Protein AF-C5FRF2-F1 (afdb_monomer_lite)

InterPro domains:
  IPR001412 Aminoacyl-tRNA synthetase, class I, conserved site [PS00178] (362-371)
  IPR001848 Small ribosomal subunit protein uS10 [MF_00508] (126-228)
  IPR001848 Small ribosomal subunit protein uS10 [TIGR01049] (130-210)
  IPR002305 Aminoacyl-tRNA synthetase, class Ic [PF00579] (352-657)
  IPR002306 Tryptophan-tRNA ligase [PR01039] (366-382)
  IPR002306 Tryptophan-tRNA ligase [PR01039] (420-439)
  IPR002306 Tryptophan-tRNA ligase [PR01039] (508-529)
  IPR002306 Tryptophan-tRNA ligase [PR01039] (560-570)
  IPR002306 Tryptophan-tRNA ligase [TIGR00233] (353-714)
  IPR002306 Tryptophan-tRNA ligase [cd00806] (355-656)
  IPR014729 Rossmann-like alpha/beta/alpha sandwich fold [G3DSA:3.40.50.620] (356-713)
  IPR027486 Small ribosomal subunit protein uS10 domain [PF00338] (130-226)
  IPR027486 Small ribosomal subunit protein uS10 domain [SM01403] (130-227)
  IPR036838 Small ribosomal subunit protein uS10 domain superfamily [G3DSA:3.30.70.600] (127-230)
  IPR036838 Small ribosomal subunit protein uS10 domain superfamily [SSF54999] (128-227)
  IPR050203 Tryptophan--tRNA ligase [PTHR43766] (329-714)

Foldseek 3Di:
DDDDDDDDDDDDDDDDDDDDPDPVVVVVVVVVVVVVVVVVVPPDDDDDDDDDDDDDDDPPPPPDDDDDDDDDDDDDDDDDDDDDDDDDDDDDPVVVVVVVCVPDVDPPVVVVLVDQADFDDFDPFAWFKKKKKKFLDPVLSVSLVRVLSNLCVVLVWGKDDFDWDDKDKDKDKDAPDPDPDDPDIDIDIRIMTMTIMTIHPDDPVSVVVSVVVCVVVPGPRMDMDMDGDDDDDPCVVVVVVVVVVVVVVVVCVVVVPPDDDPDDDDDDDPVVVVVVVVVPDDDDDDDDDPDDPDDDDDDDDDDDDDDDDDDDDDDDDDDDDDDDDDDDDDDDDDDDDDDDPPPPPPPPPPPPQAEEEAEDELLAFDFPLCCQQFLVLLVVCLVPPDLSHAAEYEHELLLVVQDDDDPVSSVVSSLRVLLLSVLSPDDLVRYQYAYPVLACQLVVQLVVLVVLADLVLLQLQQVLCVVVVHDSPDHPDPVVVVPRDPSSSSVLSSLLSSCFLLLRQEYHPGQDPPNVVSSLVSSQVSQVSLCVQQNNQTRRHDYDHDHGPFQFFQADLVHTDDSPDPDPLRTGGLQDDLVSLLVSLQPGDWDPDFFQAADCPPTSNSNSLLSLQQSLQDVVLPPPDRRDDSHRVRVVRGNPGSNVSSNVSSVSSCVSSVSSNVSSVVLVVQVVVVVVVPDPPDQRPSRVSNVVSSVVSNVSSVVSVVSSCVSVVVD

Secondary structure (DSSP, 8-state):
--------------------SSTHHHHHHHHHHHHHHHHHGGG--------------S-SSSS------------------PPP-PPP----HHHHHHHHHHH----HHHHHHHSPPP-PPPSS--EEEEEEEEES-HHHHHHHHHHHHHHHHHTT--EEEEEEEEEEEEEEEEESSSSTT---EEEEEEEEEEEEEEEES--HHHHHHHHHHHHHTPPTT-EEEEEE-----TTHHHHHHHHHHHHHHHHHHHHTTS---SS-PPPS-THHHHHHHHTS---------SS-SSSS---S------------------------------------------------------EEEEEE---SSPBHHHIIIIIHHHHHHHHHS-TT-EEEEEE-HHHHTTS---HHHHHHHHHHHHHHHHHTT--TTTEEEEEGGG-THHHHHHHHHHHTS-HHHHHH-SHHHHHTT--TT--S-HHHHHH--HHHHHHHHHHHHHHHTTT-SEE--S---HHHHHHHHHHHHHHHHHHHHH-S-SPPPEE--PPP--PBPSS-TTSB--TT-S-GGG--BTT--HHHHHHHHHT----S-SS----TTT-HHHHHHHHHHHHHHHHHT-TT--PPPHHHHHHHTTTS-HHHHHHHHHHHHHHHHHHHHHHHHHHHHHHHHHHHT--TT---HHHHHHHHHHHHHHHHHHHHHHHHHHHHT--

pLDDT: mean 71.18, std 25.56, range [23.0, 97.81]

Sequence (715 aa):
MFSPSSFRSVLGATKRVKVGFILYKVIGAVQWLIAVFKQVTNLFRPLSTSSSDIPPEFLSAIQKNNAGSQSGTPEIKREVFTEPEPASDPKEWDDRLEVYKSKFRLPKAVQAAYMKPLKRKPEYGLPVCNLQLRSYSARHVEFFADFALRAAYYLNIPASGPVPLPRIVERWTVIRSPFVHKKSKENFERITCRRLIQLQDGHPESVQAWLAFLRKHAFHGVGMKANVFEHTSLDVGKEMDEAAASLEKALDAELAQFGAKKGVEFPESIASMLERETQTRTAAPLTELFQSFNASNIKNRRQDFRMSTSAPQKSLLRCYRHYISSTRSRRTNFNPQWLRYSSTTPESAQSKDTIVFSGIQPTGIPHLGNYLGALRAWVDLQNTSSPDTKLIYSIVDLHALTLPKDAAELRQWRKESLAVLLAIGIKPERATLFYQSDVPAHSELMWILSANSSMGYLSRMTQWKSKLHLPENAKFDIAARDRLKLGLFSYPVLQAADVLVHRAIRANYIPVGEDQKQHIEFAREVANGFNHLHGPVLTVPEAMISPAKRVMSLKNPKKKMSKSDVDNRSRILVTDTPIEIHHKIRLALTDPGSSITYDPEKRPGVSNLLEMFSHAEAIKAGPSGSGRTPSEIALEYESTSFKAFKQDLAAKLIEMLSSIRERYVEIMEEDAKVTLSGSSDKESYLGMVARKGAEEASANAEITMKQVRTAIGLS

Structure (mmCIF, N/CA/C/O backbone):
data_AF-C5FRF2-F1
#
_entry.id   AF-C5FRF2-F1
#
loop_
_atom_site.group_PDB
_atom_site.id
_atom_site.type_symbol
_atom_site.label_atom_id
_atom_site.label_alt_id
_atom_site.label_comp_id
_atom_site.label_asym_id
_atom_site.label_entity_id
_atom_site.label_seq_id
_atom_site.pdbx_PDB_ins_code
_atom_site.Cartn_x
_atom_site.Cartn_y
_atom_site.Cartn_z
_atom_site.occupancy
_atom_site.B_iso_or_equiv
_atom_site.auth_seq_id
_atom_site.auth_comp_id
_atom_site.auth_asym_id
_atom_site.auth_atom_id
_atom_site.pdbx_PDB_model_num
ATOM 1 N N . MET A 1 1 ? 89.207 32.538 -42.364 1.00 29.45 1 MET A N 1
ATOM 2 C CA . MET A 1 1 ? 88.830 33.943 -42.098 1.00 29.45 1 MET A CA 1
ATOM 3 C C . MET A 1 1 ? 87.390 34.147 -42.544 1.00 29.45 1 MET A C 1
ATOM 5 O O . MET A 1 1 ? 87.089 33.805 -43.672 1.00 29.45 1 MET A O 1
ATOM 9 N N . PHE A 1 2 ? 86.557 34.630 -41.619 1.00 25.86 2 PHE A N 1
ATOM 10 C CA . PHE A 1 2 ? 85.301 35.384 -41.766 1.00 25.86 2 PHE A CA 1
ATOM 11 C C . PHE A 1 2 ? 84.257 35.076 -42.864 1.00 25.86 2 PHE A C 1
ATOM 13 O O . PHE A 1 2 ? 84.511 35.221 -44.049 1.00 25.86 2 PHE A O 1
ATOM 20 N N . SER A 1 3 ? 83.022 34.910 -42.357 1.00 25.66 3 SER A N 1
ATOM 21 C CA . SER A 1 3 ? 81.722 35.369 -42.887 1.00 25.66 3 SER A CA 1
ATOM 22 C C . SER A 1 3 ? 81.159 34.725 -44.166 1.00 25.66 3 SER A C 1
ATOM 24 O O . SER A 1 3 ? 81.720 34.905 -45.243 1.00 25.66 3 SER A O 1
ATOM 26 N N . PRO A 1 4 ? 79.978 34.075 -44.094 1.00 33.81 4 PRO A N 1
ATOM 27 C CA . PRO A 1 4 ? 79.228 33.673 -45.270 1.00 33.81 4 PRO A CA 1
ATOM 28 C C . PRO A 1 4 ? 78.038 34.606 -45.525 1.00 33.81 4 PRO A C 1
ATOM 30 O O . PRO A 1 4 ? 77.195 34.852 -44.662 1.00 33.81 4 PRO A O 1
ATOM 33 N N . SER A 1 5 ? 77.935 35.054 -46.772 1.00 24.58 5 SER A N 1
ATOM 34 C CA . SER A 1 5 ? 76.700 35.557 -47.358 1.00 24.58 5 SER A CA 1
ATOM 35 C C . SER A 1 5 ? 76.355 34.723 -48.593 1.00 24.58 5 SER A C 1
ATOM 37 O O . SER A 1 5 ? 77.191 34.495 -49.459 1.00 24.58 5 SER A O 1
ATOM 39 N N . SER A 1 6 ? 75.080 34.332 -48.641 1.00 27.45 6 SER A N 1
ATOM 40 C CA . SER A 1 6 ? 74.253 34.135 -49.838 1.00 27.45 6 SER A CA 1
ATOM 41 C C . SER A 1 6 ? 74.318 32.846 -50.679 1.00 27.45 6 SER A C 1
ATOM 43 O O . SER A 1 6 ? 75.276 32.588 -51.392 1.00 27.45 6 SER A O 1
ATOM 45 N N . PHE A 1 7 ? 73.123 32.221 -50.743 1.00 25.58 7 PHE A N 1
ATOM 46 C CA . PHE A 1 7 ? 72.450 31.587 -51.904 1.00 25.58 7 PHE A CA 1
ATOM 47 C C . PHE A 1 7 ? 73.012 30.231 -52.410 1.00 25.58 7 PHE A C 1
ATOM 49 O O . PHE A 1 7 ? 74.189 30.118 -52.703 1.00 25.58 7 PHE A O 1
ATOM 56 N N . ARG A 1 8 ? 72.234 29.141 -52.585 1.00 25.52 8 ARG A N 1
ATOM 57 C CA . ARG A 1 8 ? 70.974 28.980 -53.357 1.00 25.52 8 ARG A CA 1
ATOM 58 C C . ARG A 1 8 ? 70.268 27.619 -53.084 1.00 25.52 8 ARG A C 1
ATOM 60 O O . ARG A 1 8 ? 70.956 26.619 -52.949 1.00 25.52 8 ARG A O 1
ATOM 67 N N . SER A 1 9 ? 68.920 27.625 -53.176 1.00 24.95 9 SER A N 1
ATOM 68 C CA . SER A 1 9 ? 67.939 26.567 -53.591 1.00 24.95 9 SER A CA 1
ATOM 69 C C . SER A 1 9 ? 67.941 25.183 -52.902 1.00 24.95 9 SER A C 1
ATOM 71 O O . SER A 1 9 ? 68.972 24.540 -52.839 1.00 24.95 9 SER A O 1
ATOM 73 N N . VAL A 1 10 ? 66.816 24.610 -52.439 1.00 26.08 10 VAL A N 1
ATOM 74 C CA . VAL A 1 10 ? 65.572 24.296 -53.185 1.00 26.08 10 VAL A CA 1
ATOM 75 C C . VAL A 1 10 ? 64.310 24.449 -52.309 1.00 26.08 10 VAL A C 1
ATOM 77 O O . VAL A 1 10 ? 64.224 23.936 -51.198 1.00 26.08 10 VAL A O 1
ATOM 80 N N . LEU A 1 11 ? 63.317 25.154 -52.859 1.00 25.81 11 LEU A N 1
ATOM 81 C CA . LEU A 1 11 ? 61.923 25.275 -52.416 1.00 25.81 11 LEU A CA 1
ATOM 82 C C . LEU A 1 11 ? 61.089 24.089 -52.927 1.00 25.81 11 LEU A C 1
ATOM 84 O O . LEU A 1 11 ? 61.266 23.694 -54.077 1.00 25.81 11 LEU A O 1
ATOM 88 N N . GLY A 1 12 ? 60.057 23.677 -52.181 1.00 23.75 12 GLY A N 1
ATOM 89 C CA . GLY A 1 12 ? 58.822 23.239 -52.840 1.00 23.75 12 GLY A CA 1
ATOM 90 C C . GLY A 1 12 ? 57.833 22.388 -52.042 1.00 23.75 12 GLY A C 1
ATOM 91 O O . GLY A 1 12 ? 57.963 21.176 -51.983 1.00 23.75 12 GLY A O 1
ATOM 92 N N . ALA A 1 13 ? 56.746 23.049 -51.626 1.00 24.78 13 ALA A N 1
ATOM 93 C CA . ALA A 1 13 ? 55.369 22.538 -51.593 1.00 24.78 13 ALA A CA 1
ATOM 94 C C . ALA A 1 13 ? 54.858 21.768 -50.354 1.00 24.78 13 ALA A C 1
ATOM 96 O O . ALA A 1 13 ? 54.538 20.587 -50.419 1.00 24.78 13 ALA A O 1
ATOM 97 N N . THR A 1 14 ? 54.529 22.510 -49.293 1.00 26.97 14 THR A N 1
ATOM 98 C CA . THR A 1 14 ? 53.314 22.243 -48.500 1.00 26.97 14 THR A CA 1
ATOM 99 C C . THR A 1 14 ? 52.144 23.052 -49.079 1.00 26.97 14 THR A C 1
ATOM 101 O O . THR A 1 14 ? 52.149 24.285 -49.099 1.00 26.97 14 THR A O 1
ATOM 104 N N . LYS A 1 15 ? 51.132 22.359 -49.620 1.00 26.31 15 LYS A N 1
ATOM 105 C CA . LYS A 1 15 ? 49.899 22.964 -50.154 1.00 26.31 15 LYS A CA 1
ATOM 106 C C . LYS A 1 15 ? 48.873 23.190 -49.035 1.00 26.31 15 LYS A C 1
ATOM 108 O O . LYS A 1 15 ? 48.484 22.264 -48.335 1.00 26.31 15 LYS A O 1
ATOM 113 N N . ARG A 1 16 ? 48.418 24.444 -48.934 1.00 27.27 16 ARG A N 1
ATOM 114 C CA . ARG A 1 16 ? 47.274 24.965 -48.157 1.00 27.27 16 ARG A CA 1
ATOM 115 C C . ARG A 1 16 ? 45.924 24.464 -48.685 1.00 27.27 16 ARG A C 1
ATOM 117 O O . ARG A 1 16 ? 45.771 24.438 -49.902 1.00 27.27 16 ARG A O 1
ATOM 124 N N . VAL A 1 17 ? 44.904 24.383 -47.812 1.00 27.14 17 VAL A N 1
ATOM 125 C CA . VAL A 1 17 ? 43.537 24.883 -48.110 1.00 27.14 17 VAL A CA 1
ATOM 126 C C . VAL A 1 17 ? 42.872 25.538 -46.874 1.00 27.14 17 VAL A C 1
ATOM 128 O O . VAL A 1 17 ? 42.525 24.881 -45.904 1.00 27.14 17 VAL A O 1
ATOM 131 N N . LYS A 1 18 ? 42.717 26.869 -46.977 1.00 25.52 18 LYS A N 1
ATOM 132 C CA . LYS A 1 18 ? 41.678 27.807 -46.480 1.00 25.52 18 LYS A CA 1
ATOM 133 C C . LYS A 1 18 ? 41.033 27.625 -45.085 1.00 25.52 18 LYS A C 1
ATOM 135 O O . LYS A 1 18 ? 39.954 27.060 -44.960 1.00 25.52 18 LYS A O 1
ATOM 140 N N . VAL A 1 19 ? 41.561 28.371 -44.107 1.00 31.25 19 VAL A N 1
ATOM 141 C CA . VAL A 1 19 ? 40.768 29.026 -43.045 1.00 31.25 19 VAL A CA 1
ATOM 142 C C . VAL A 1 19 ? 40.578 30.480 -43.464 1.00 31.25 19 VAL A C 1
ATOM 144 O O . VAL A 1 19 ? 41.546 31.224 -43.607 1.00 31.25 19 VAL A O 1
ATOM 147 N N . GLY A 1 20 ? 39.341 30.885 -43.721 1.00 37.81 20 GLY A N 1
ATOM 148 C CA . GLY A 1 20 ? 39.062 32.236 -44.184 1.00 37.81 20 GLY A CA 1
ATOM 149 C C . GLY A 1 20 ? 37.579 32.495 -44.306 1.00 37.81 20 GLY A C 1
ATOM 150 O O . GLY A 1 20 ? 37.106 32.648 -45.414 1.00 37.81 20 GLY A O 1
ATOM 151 N N . PHE A 1 21 ? 36.864 32.510 -43.185 1.00 33.66 21 PHE A N 1
ATOM 152 C CA . PHE A 1 21 ? 35.599 33.220 -42.979 1.00 33.66 21 PHE A CA 1
ATOM 153 C C . PHE A 1 21 ? 35.311 33.122 -41.478 1.00 33.66 21 PHE A C 1
ATOM 155 O O . PHE A 1 21 ? 35.132 32.018 -40.993 1.00 33.66 21 PHE A O 1
ATOM 162 N N . ILE A 1 22 ? 35.378 34.252 -40.759 1.00 35.41 22 ILE A N 1
ATOM 163 C CA . ILE A 1 22 ? 34.838 34.561 -39.404 1.00 35.41 22 ILE A CA 1
ATOM 164 C C . ILE A 1 22 ? 35.664 35.677 -38.722 1.00 35.41 22 ILE A C 1
ATOM 166 O O . ILE A 1 22 ? 35.171 36.317 -37.802 1.00 35.41 22 ILE A O 1
ATOM 170 N N . LEU A 1 23 ? 36.843 36.060 -39.236 1.00 33.00 23 LEU A N 1
ATOM 171 C CA . LEU A 1 23 ? 37.597 37.193 -38.664 1.00 33.00 23 LEU A CA 1
ATOM 172 C C . LEU A 1 23 ? 37.139 38.591 -39.148 1.00 33.00 23 LEU A C 1
ATOM 174 O O . LEU A 1 23 ? 37.464 39.590 -38.517 1.00 33.00 23 LEU A O 1
ATOM 178 N N . TYR A 1 24 ? 36.308 38.683 -40.196 1.00 37.00 24 TYR A N 1
ATOM 179 C CA . TYR A 1 24 ? 35.805 39.967 -40.727 1.00 37.00 24 TYR A CA 1
ATOM 180 C C . TYR A 1 24 ? 34.427 40.409 -40.199 1.00 37.00 24 TYR A C 1
ATOM 182 O O . TYR A 1 24 ? 34.012 41.533 -40.462 1.00 37.00 24 TYR A O 1
ATOM 190 N N . LYS A 1 25 ? 33.719 39.585 -39.408 1.00 37.66 25 LYS A N 1
ATOM 191 C CA . LYS A 1 25 ? 32.466 40.010 -38.740 1.00 37.66 25 LYS A CA 1
ATOM 192 C C . LYS A 1 25 ? 32.671 40.555 -37.324 1.00 37.66 25 LYS A C 1
ATOM 194 O O . LYS A 1 25 ? 31.782 41.218 -36.801 1.00 37.66 25 LYS A O 1
ATOM 199 N N . VAL A 1 26 ? 33.839 40.327 -36.724 1.00 44.19 26 VAL A N 1
ATOM 200 C CA . VAL A 1 26 ? 34.121 40.743 -35.341 1.00 44.19 26 VAL A CA 1
ATOM 201 C C . VAL A 1 26 ? 34.650 42.182 -35.275 1.00 44.19 26 VAL A C 1
ATOM 203 O O . VAL A 1 26 ? 34.320 42.901 -34.341 1.00 44.19 26 VAL A O 1
ATOM 206 N N . ILE A 1 27 ? 35.358 42.669 -36.300 1.00 42.09 27 ILE A N 1
ATOM 207 C CA . ILE A 1 27 ? 35.901 44.042 -36.307 1.00 42.09 27 ILE A CA 1
ATOM 208 C C . ILE A 1 27 ? 34.808 45.092 -36.615 1.00 42.09 27 ILE A C 1
ATOM 210 O O . ILE A 1 27 ? 34.771 46.146 -35.983 1.00 42.09 27 ILE A O 1
ATOM 214 N N . GLY A 1 28 ? 33.839 44.779 -37.486 1.00 45.28 28 GLY A N 1
ATOM 215 C CA . GLY A 1 28 ? 32.720 45.686 -37.797 1.00 45.28 28 GLY A CA 1
ATOM 216 C C . GLY A 1 28 ? 31.701 45.853 -36.659 1.00 45.28 28 GLY A C 1
ATOM 217 O O . GLY A 1 28 ? 31.175 46.945 -36.451 1.00 45.28 28 GLY A O 1
ATOM 218 N N . ALA A 1 29 ? 31.461 44.802 -35.865 1.00 44.59 29 ALA A N 1
ATOM 219 C CA . ALA A 1 29 ? 30.558 44.870 -34.712 1.00 44.59 29 ALA A CA 1
ATOM 220 C C . ALA A 1 29 ? 31.138 45.723 -33.568 1.00 44.59 29 ALA A C 1
ATOM 222 O O . ALA A 1 29 ? 30.393 46.407 -32.867 1.00 44.59 29 ALA A O 1
ATOM 223 N N . VAL A 1 30 ? 32.468 45.736 -33.422 1.00 42.31 30 VAL A N 1
ATOM 224 C CA . VAL A 1 30 ? 33.176 46.543 -32.416 1.00 42.31 30 VAL A CA 1
ATOM 225 C C . VAL A 1 30 ? 33.165 48.034 -32.786 1.00 42.31 30 VAL A C 1
ATOM 227 O O . VAL A 1 30 ? 32.965 48.867 -31.907 1.00 42.31 30 VAL A O 1
ATOM 230 N N . GLN A 1 31 ? 33.253 48.399 -34.072 1.00 39.53 31 GLN A N 1
ATOM 231 C CA . GLN A 1 31 ? 33.124 49.801 -34.509 1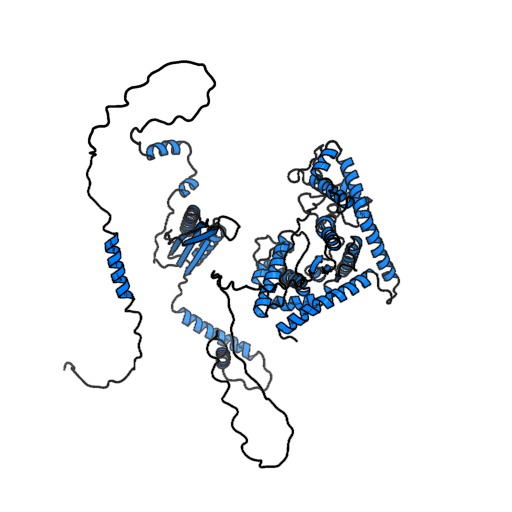.00 39.53 31 GLN A CA 1
ATOM 232 C C . GLN A 1 31 ? 31.687 50.352 -34.420 1.00 39.53 31 GLN A C 1
ATOM 234 O O . GLN A 1 31 ? 31.513 51.525 -34.090 1.00 39.53 31 GLN A O 1
ATOM 239 N N . TRP A 1 32 ? 30.656 49.524 -34.625 1.00 45.44 32 TRP A N 1
ATOM 240 C CA . TRP A 1 32 ? 29.257 49.945 -34.446 1.00 45.44 32 TRP A CA 1
ATOM 241 C C . TRP A 1 32 ? 28.877 50.100 -32.961 1.00 45.44 32 TRP A C 1
ATOM 243 O O . TRP A 1 32 ? 28.219 51.070 -32.585 1.00 45.44 32 TRP A O 1
ATOM 253 N N . LEU A 1 33 ? 29.371 49.213 -32.087 1.00 42.00 33 LEU A N 1
ATOM 254 C CA . LEU A 1 33 ? 29.168 49.317 -30.635 1.00 42.00 33 LEU A CA 1
ATOM 255 C C . LEU A 1 33 ? 29.854 50.550 -30.028 1.00 42.00 33 LEU A C 1
ATOM 257 O O . LEU A 1 33 ? 29.269 51.180 -29.152 1.00 42.00 33 LEU A O 1
ATOM 261 N N . ILE A 1 34 ? 31.030 50.953 -30.526 1.00 45.75 34 ILE A N 1
ATOM 262 C CA . ILE A 1 34 ? 31.711 52.191 -30.098 1.00 45.75 34 ILE A CA 1
ATOM 263 C C . ILE A 1 34 ? 30.931 53.450 -30.535 1.00 45.75 34 ILE A C 1
ATOM 265 O O . ILE A 1 34 ? 30.898 54.434 -29.793 1.00 45.75 34 ILE A O 1
ATOM 269 N N . ALA A 1 35 ? 30.253 53.425 -31.689 1.00 43.22 35 ALA A N 1
ATOM 270 C CA . ALA A 1 35 ? 29.417 54.537 -32.157 1.00 43.22 35 ALA A CA 1
ATOM 271 C C . ALA A 1 35 ? 28.132 54.706 -31.323 1.00 43.22 35 ALA A C 1
ATOM 273 O O . ALA A 1 35 ? 27.778 55.827 -30.960 1.00 43.22 35 ALA A O 1
ATOM 274 N N . VAL A 1 36 ? 27.483 53.602 -30.933 1.00 46.28 36 VAL A N 1
ATOM 275 C CA . VAL A 1 36 ? 26.289 53.635 -30.066 1.00 46.28 36 VAL A CA 1
ATOM 276 C C . VAL A 1 36 ? 26.655 54.023 -28.628 1.00 46.28 36 VAL A C 1
ATOM 278 O O . VAL A 1 36 ? 25.924 54.779 -27.988 1.00 46.28 36 VAL A O 1
ATOM 281 N N . PHE A 1 37 ? 27.826 53.599 -28.136 1.00 36.66 37 PHE A N 1
ATOM 282 C CA . PHE A 1 37 ? 28.316 53.990 -26.810 1.00 36.66 37 PHE A CA 1
ATOM 283 C C . PHE A 1 37 ? 28.611 55.499 -26.718 1.00 36.66 37 PHE A C 1
ATOM 285 O O . PHE A 1 37 ? 28.324 56.099 -25.688 1.00 36.66 37 PHE A O 1
ATOM 292 N N . LYS A 1 38 ? 29.075 56.141 -27.805 1.00 35.31 38 LYS A N 1
ATOM 293 C CA . LYS A 1 38 ? 29.254 57.608 -27.885 1.00 35.31 38 LYS A CA 1
ATOM 294 C C . LYS A 1 38 ? 27.944 58.407 -27.938 1.00 35.31 38 LYS A C 1
ATOM 296 O O . LYS A 1 38 ? 27.959 59.590 -27.610 1.00 35.31 38 LYS A O 1
ATOM 301 N N . GLN A 1 39 ? 26.824 57.798 -28.330 1.00 37.38 39 GLN A N 1
ATOM 302 C CA . GLN A 1 39 ? 25.541 58.500 -28.471 1.00 37.38 39 GLN A CA 1
ATOM 303 C C . GLN A 1 39 ? 24.687 58.465 -27.192 1.00 37.38 39 GLN A C 1
ATOM 305 O O . GLN A 1 39 ? 23.830 59.323 -27.008 1.00 37.38 39 GLN A O 1
ATOM 310 N N . VAL A 1 40 ? 24.960 57.534 -26.268 1.00 37.03 40 VAL A N 1
ATOM 311 C CA . VAL A 1 40 ? 24.230 57.413 -24.989 1.00 37.03 40 VAL A CA 1
ATOM 312 C C . VAL A 1 40 ? 24.960 58.106 -23.827 1.00 37.03 40 VAL A C 1
ATOM 314 O O . VAL A 1 40 ? 24.323 58.545 -22.873 1.00 37.03 40 VAL A O 1
ATOM 317 N N . THR A 1 41 ? 26.280 58.305 -23.914 1.00 34.34 41 THR A N 1
ATOM 318 C CA . THR A 1 41 ? 27.064 59.000 -22.872 1.00 34.34 41 THR A CA 1
ATOM 319 C C . THR A 1 41 ? 27.000 60.532 -22.932 1.00 34.34 41 THR A C 1
ATOM 321 O O . THR A 1 41 ? 27.534 61.181 -22.041 1.00 34.34 41 THR A O 1
ATOM 324 N N . ASN A 1 42 ? 26.324 61.124 -23.925 1.00 30.95 42 ASN A N 1
ATOM 325 C CA . ASN A 1 42 ? 26.169 62.583 -24.070 1.00 30.95 42 ASN A CA 1
ATOM 326 C C . ASN A 1 42 ? 24.927 63.171 -23.372 1.00 30.95 42 ASN A C 1
ATOM 328 O O . ASN A 1 42 ? 24.604 64.337 -23.579 1.00 30.95 42 ASN A O 1
ATOM 332 N N . LEU A 1 43 ? 24.228 62.394 -22.541 1.00 33.28 43 LEU A N 1
ATOM 333 C CA . LEU A 1 43 ? 23.011 62.846 -21.858 1.00 33.28 43 LEU A CA 1
ATOM 334 C C . LEU A 1 43 ? 23.156 63.009 -20.344 1.00 33.28 43 LEU A C 1
ATOM 336 O O . LEU A 1 43 ? 22.141 63.084 -19.667 1.00 33.28 43 LEU A O 1
ATOM 340 N N . PHE A 1 44 ? 24.374 63.107 -19.796 1.00 28.84 44 PHE A N 1
ATOM 341 C CA . PHE A 1 44 ? 24.546 63.517 -18.399 1.00 28.84 44 PHE A CA 1
ATOM 342 C C . PHE A 1 44 ? 25.844 64.299 -18.130 1.00 28.84 44 PHE A C 1
ATOM 344 O O . PHE A 1 44 ? 26.938 63.775 -18.323 1.00 28.84 44 PHE A O 1
ATOM 351 N N . ARG A 1 45 ? 25.628 65.487 -17.527 1.00 26.38 45 ARG A N 1
ATOM 352 C CA . ARG A 1 45 ? 26.490 66.394 -16.722 1.00 26.38 45 ARG A CA 1
ATOM 353 C C . ARG A 1 45 ? 27.223 67.565 -17.407 1.00 26.38 45 ARG A C 1
ATOM 355 O O . ARG A 1 45 ? 27.783 67.376 -18.477 1.00 26.38 45 ARG A O 1
ATOM 362 N N . PRO A 1 46 ? 27.473 68.670 -16.663 1.00 34.72 46 PRO A N 1
ATOM 363 C CA . PRO A 1 46 ? 26.613 69.408 -15.711 1.00 34.72 46 PRO A CA 1
ATOM 364 C C . PRO A 1 46 ? 26.563 70.914 -16.047 1.00 34.72 46 PRO A C 1
ATOM 366 O O . PRO A 1 46 ? 27.449 71.406 -16.726 1.00 34.72 46 PRO A O 1
ATOM 369 N N . LEU A 1 47 ? 25.617 71.668 -15.480 1.00 23.00 47 LEU A N 1
ATOM 370 C CA . LEU A 1 47 ? 25.852 73.049 -15.031 1.00 23.00 47 LEU A CA 1
ATOM 371 C C . LEU A 1 47 ? 24.782 73.428 -13.998 1.00 23.00 47 LEU A C 1
ATOM 373 O O . LEU A 1 47 ? 23.594 73.163 -14.164 1.00 23.00 47 LEU A O 1
ATOM 377 N N . SER A 1 48 ? 25.261 73.976 -12.892 1.00 24.94 48 SER A N 1
ATOM 378 C CA . SER A 1 48 ? 24.524 74.605 -11.803 1.00 24.94 48 SER A CA 1
ATOM 379 C C . SER A 1 48 ? 23.920 75.939 -12.239 1.00 24.94 48 SER A C 1
ATOM 381 O O . SER A 1 48 ? 24.658 76.716 -12.831 1.00 24.94 48 SER A O 1
ATOM 383 N N . THR A 1 49 ? 22.676 76.237 -11.849 1.00 24.55 49 THR A N 1
ATOM 384 C CA . THR A 1 49 ? 22.273 77.490 -11.173 1.00 24.55 49 THR A CA 1
ATOM 385 C C . THR A 1 49 ? 20.802 77.451 -10.742 1.00 24.55 49 THR A C 1
ATOM 387 O O . THR A 1 49 ? 19.996 76.657 -11.216 1.00 24.55 49 THR A O 1
ATOM 390 N N . SER A 1 50 ? 20.546 78.310 -9.767 1.00 23.05 50 SER A N 1
ATOM 391 C CA . SER A 1 50 ? 19.391 78.608 -8.931 1.00 23.05 50 SER A CA 1
ATOM 392 C C . SER A 1 50 ? 18.179 79.278 -9.601 1.00 23.05 50 SER A C 1
ATOM 394 O O . SER A 1 50 ? 18.271 79.790 -10.709 1.00 23.05 50 SER A O 1
ATOM 396 N N . SER A 1 51 ? 17.113 79.338 -8.787 1.00 24.98 51 SER A N 1
ATOM 397 C CA . SER A 1 51 ? 16.007 80.315 -8.704 1.00 24.98 51 SER A CA 1
ATOM 398 C C . SER A 1 51 ? 15.008 80.441 -9.860 1.00 24.98 51 SER A C 1
ATOM 400 O O . SER A 1 51 ? 15.282 81.021 -10.901 1.00 24.98 51 SER A O 1
ATOM 402 N N . SER A 1 52 ? 13.808 79.928 -9.567 1.00 26.31 52 SER A N 1
ATOM 403 C CA . SER A 1 52 ? 12.489 80.553 -9.754 1.00 26.31 52 SER A CA 1
ATOM 404 C C . SER A 1 52 ? 12.419 81.895 -10.490 1.00 26.31 52 SER A C 1
ATOM 406 O O . SER A 1 52 ? 12.903 82.888 -9.962 1.00 26.31 52 SER A O 1
ATOM 408 N N . ASP A 1 53 ? 11.644 81.915 -11.577 1.00 27.94 53 ASP A N 1
ATOM 409 C CA . ASP A 1 53 ? 10.825 83.053 -12.006 1.00 27.94 53 ASP A CA 1
ATOM 410 C C . ASP A 1 53 ? 9.587 82.522 -12.756 1.00 27.94 53 ASP A C 1
ATOM 412 O O . ASP A 1 53 ? 9.681 82.004 -13.868 1.00 27.94 53 ASP A O 1
ATOM 416 N N . ILE A 1 54 ? 8.411 82.631 -12.129 1.00 30.84 54 ILE A N 1
ATOM 417 C CA . ILE A 1 54 ? 7.120 82.744 -12.824 1.00 30.84 54 ILE A CA 1
ATOM 418 C C . ILE A 1 54 ? 6.485 84.052 -12.314 1.00 30.84 54 ILE A C 1
ATOM 420 O O . ILE A 1 54 ? 6.487 84.259 -11.097 1.00 30.84 54 ILE A O 1
ATOM 424 N N . PRO A 1 55 ? 5.976 84.941 -13.191 1.00 32.09 55 PRO A N 1
ATOM 425 C CA . PRO A 1 55 ? 5.582 86.301 -12.818 1.00 32.09 55 PRO A CA 1
ATOM 426 C C . PRO A 1 55 ? 4.281 86.395 -11.996 1.00 32.09 55 PRO A C 1
ATOM 428 O O . PRO A 1 55 ? 3.475 85.460 -11.994 1.00 32.09 55 PRO A O 1
ATOM 431 N N . PRO A 1 56 ? 4.049 87.538 -11.323 1.00 35.22 56 PRO A N 1
ATOM 432 C CA . PRO A 1 56 ? 3.068 87.678 -10.257 1.00 35.22 56 PRO A CA 1
ATOM 433 C C . PRO A 1 56 ? 1.774 88.328 -10.753 1.00 35.22 56 PRO A C 1
ATOM 435 O O . PRO A 1 56 ? 1.765 89.516 -11.045 1.00 35.22 56 PRO A O 1
ATOM 438 N N . GLU A 1 57 ? 0.663 87.588 -10.783 1.00 32.03 57 GLU A N 1
ATOM 439 C CA . GLU A 1 57 ? -0.667 88.220 -10.884 1.00 32.03 57 GLU A CA 1
ATOM 440 C C . GLU A 1 57 ? -1.837 87.318 -10.451 1.00 32.03 57 GLU A C 1
ATOM 442 O O . GLU A 1 57 ? -2.924 87.369 -11.011 1.00 32.03 57 GLU A O 1
ATOM 447 N N . PHE A 1 58 ? -1.646 86.469 -9.433 1.00 28.41 58 PHE A N 1
ATOM 448 C CA . PHE A 1 58 ? -2.739 85.613 -8.934 1.00 28.41 58 PHE A CA 1
ATOM 449 C C . PHE A 1 58 ? -2.775 85.431 -7.404 1.00 28.41 58 PHE A C 1
ATOM 451 O O . PHE A 1 58 ? -3.405 84.506 -6.898 1.00 28.41 58 PHE A O 1
ATOM 458 N N . LEU A 1 59 ? -2.130 86.335 -6.651 1.00 30.58 59 LEU A N 1
ATOM 459 C CA . LEU A 1 59 ? -2.121 86.369 -5.178 1.00 30.58 59 LEU A CA 1
ATOM 460 C C . LEU A 1 59 ? -2.827 87.620 -4.623 1.00 30.58 59 LEU A C 1
ATOM 462 O O . LEU A 1 59 ? -2.265 88.371 -3.832 1.00 30.58 59 LEU A O 1
ATOM 466 N N . SER A 1 60 ? -4.069 87.869 -5.039 1.00 31.69 60 SER A N 1
ATOM 467 C CA . SER A 1 60 ? -4.917 88.905 -4.416 1.00 31.69 60 SER A CA 1
ATOM 468 C C . SER A 1 60 ? -6.371 88.483 -4.197 1.00 31.69 60 SER A C 1
ATOM 470 O O . SER A 1 60 ? -7.190 89.277 -3.735 1.00 31.69 60 SER A O 1
ATOM 472 N N . ALA A 1 61 ? -6.699 87.214 -4.428 1.00 33.75 61 ALA A N 1
ATOM 473 C CA . ALA A 1 61 ? -8.009 86.663 -4.129 1.00 33.75 61 ALA A CA 1
ATOM 474 C C . ALA A 1 61 ? -7.833 85.370 -3.335 1.00 33.75 61 ALA A C 1
ATOM 476 O O . ALA A 1 61 ? -7.030 84.521 -3.700 1.00 33.75 61 ALA A O 1
ATOM 477 N N . ILE A 1 62 ? -8.645 85.202 -2.291 1.00 32.00 62 ILE A N 1
ATOM 478 C CA . ILE A 1 62 ? -8.723 84.009 -1.430 1.00 32.00 62 ILE A CA 1
ATOM 479 C C . ILE A 1 62 ? -7.722 84.016 -0.249 1.00 32.00 62 ILE A C 1
ATOM 481 O O . ILE A 1 62 ? -7.184 82.999 0.168 1.00 32.00 62 ILE A O 1
ATOM 485 N N . GLN A 1 63 ? -7.550 85.184 0.380 1.00 31.64 63 GLN A N 1
ATOM 486 C CA . GLN A 1 63 ? -7.256 85.285 1.821 1.00 31.64 63 GLN A CA 1
ATOM 487 C C . GLN A 1 63 ? -8.371 86.043 2.568 1.00 31.64 63 GLN A C 1
ATOM 489 O O . GLN A 1 63 ? -8.129 86.794 3.509 1.00 31.64 63 GLN A O 1
ATOM 494 N N . LYS A 1 64 ? -9.626 85.863 2.139 1.00 30.86 64 LYS A N 1
ATOM 495 C CA . LYS A 1 64 ? -10.823 86.344 2.843 1.00 30.86 64 LYS A CA 1
ATOM 496 C C . LYS A 1 64 ? -11.938 85.311 2.705 1.00 30.86 64 LYS A C 1
ATOM 498 O O . LYS A 1 64 ? -12.120 84.780 1.614 1.00 30.86 64 LYS A O 1
ATOM 503 N N . ASN A 1 65 ? -12.674 85.115 3.801 1.00 26.70 65 ASN A N 1
ATOM 504 C CA . ASN A 1 65 ? -13.816 84.211 4.015 1.00 26.70 65 ASN A CA 1
ATOM 505 C C . ASN A 1 65 ? -13.342 82.824 4.505 1.00 26.70 65 ASN A C 1
ATOM 507 O O . ASN A 1 65 ? -12.844 82.029 3.726 1.00 26.70 65 ASN A O 1
ATOM 511 N N . ASN A 1 66 ? -13.423 82.438 5.779 1.00 28.11 66 ASN A N 1
ATOM 512 C CA . ASN A 1 66 ? -14.486 82.692 6.737 1.00 28.11 66 ASN A CA 1
ATOM 513 C C . ASN A 1 66 ? -14.048 82.155 8.110 1.00 28.11 66 ASN A C 1
ATOM 515 O O . ASN A 1 66 ? -13.905 80.950 8.303 1.00 28.11 66 ASN A O 1
ATOM 519 N N . ALA A 1 67 ? -13.879 83.065 9.064 1.00 25.92 67 ALA A N 1
ATOM 520 C CA . ALA A 1 67 ? -14.146 82.788 10.466 1.00 25.92 67 ALA A CA 1
ATOM 521 C C . ALA A 1 67 ? -15.673 82.707 10.654 1.00 25.92 67 ALA A C 1
ATOM 523 O O . ALA A 1 67 ? -16.393 83.518 10.072 1.00 25.92 67 ALA A O 1
ATOM 524 N N . GLY A 1 68 ? -16.172 81.764 11.461 1.00 26.19 68 GLY A N 1
ATOM 525 C CA . GLY A 1 68 ? -17.603 81.710 11.779 1.00 26.19 68 GLY A CA 1
ATOM 526 C C . GLY A 1 68 ? -18.078 80.485 12.567 1.00 26.19 68 GLY A C 1
ATOM 527 O O . GLY A 1 68 ? -18.512 79.507 11.979 1.00 26.19 68 GLY A O 1
ATOM 528 N N . SER A 1 69 ? -18.043 80.617 13.897 1.00 26.80 69 SER A N 1
ATOM 529 C CA . SER A 1 69 ? -19.071 80.204 14.880 1.00 26.80 69 SER A CA 1
ATOM 530 C C . SER A 1 69 ? -19.533 78.736 15.064 1.00 26.80 69 SER A C 1
ATOM 532 O O . SER A 1 69 ? -20.305 78.201 14.283 1.00 26.80 69 SER A O 1
ATOM 534 N N . GLN A 1 70 ? -19.214 78.241 16.272 1.00 26.38 70 GLN A N 1
ATOM 535 C CA . GLN A 1 70 ? -20.107 77.740 17.345 1.00 26.38 70 GLN A CA 1
ATOM 536 C C . GLN A 1 70 ? -20.750 76.325 17.340 1.00 26.38 70 GLN A C 1
ATOM 538 O O . GLN A 1 70 ? -21.688 76.028 16.614 1.00 26.38 70 GLN A O 1
ATOM 543 N N . SER A 1 71 ? -20.398 75.615 18.430 1.00 26.55 71 SER A N 1
ATOM 544 C CA . SER A 1 71 ? -21.257 74.878 19.390 1.00 26.55 71 SER A CA 1
ATOM 545 C C . SER A 1 71 ? -21.596 73.393 19.161 1.00 26.55 71 SER A C 1
ATOM 547 O O . SER A 1 71 ? -22.089 73.013 18.108 1.00 26.55 71 SER A O 1
ATOM 549 N N . GLY A 1 72 ? -21.408 72.577 20.222 1.00 27.00 72 GLY A N 1
ATOM 550 C CA . GLY A 1 72 ? -22.207 71.357 20.441 1.00 27.00 72 GLY A CA 1
ATOM 551 C C . GLY A 1 72 ? -21.538 70.058 20.937 1.00 27.00 72 GLY A C 1
ATOM 552 O O . GLY A 1 72 ? -21.669 69.049 20.262 1.00 27.00 72 GLY A O 1
ATOM 553 N N . THR A 1 73 ? -21.001 70.040 22.170 1.00 26.95 73 THR A N 1
ATOM 554 C CA . THR A 1 73 ? -20.983 68.887 23.132 1.00 26.95 73 THR A CA 1
ATOM 555 C C . THR A 1 73 ? -20.151 67.597 22.870 1.00 26.95 73 THR A C 1
ATOM 557 O O . THR A 1 73 ? -19.757 67.323 21.743 1.00 26.95 73 THR A O 1
ATOM 560 N N . PRO A 1 74 ? -19.784 66.843 23.942 1.00 38.81 74 PRO A N 1
ATOM 561 C CA . PRO A 1 74 ? -18.521 66.095 24.039 1.00 38.81 74 PRO A CA 1
ATOM 562 C C . PRO A 1 74 ? -18.684 64.571 23.934 1.00 38.81 74 PRO A C 1
ATOM 564 O O . PRO A 1 74 ? -19.684 64.055 24.411 1.00 38.81 74 PRO A O 1
ATOM 567 N N . GLU A 1 75 ? -17.668 63.834 23.456 1.00 26.81 75 GLU A N 1
ATOM 568 C CA . GLU A 1 75 ? -17.504 62.412 23.814 1.00 26.81 75 GLU A CA 1
ATOM 569 C C . GLU A 1 75 ? -16.110 61.819 23.491 1.00 26.81 75 GLU A C 1
ATOM 571 O O . GLU A 1 75 ? -15.626 61.858 22.365 1.00 26.81 75 GLU A O 1
ATOM 576 N N . ILE A 1 76 ? -15.501 61.259 24.545 1.00 31.30 76 ILE A N 1
ATOM 577 C CA . ILE A 1 76 ? -14.674 60.037 24.635 1.00 31.30 76 ILE A CA 1
ATOM 578 C C . ILE A 1 76 ? -13.458 59.886 23.688 1.00 31.30 76 ILE A C 1
ATOM 580 O O . ILE A 1 76 ? -13.543 59.632 22.489 1.00 31.30 76 ILE A O 1
ATOM 584 N N . LYS A 1 77 ? -12.277 59.934 24.323 1.00 27.56 77 LYS A N 1
ATOM 585 C CA . LYS A 1 77 ? -10.922 59.829 23.760 1.00 27.56 77 LYS A CA 1
ATOM 586 C C . LYS A 1 77 ? -10.690 58.527 22.973 1.00 27.56 77 LYS A C 1
ATOM 588 O O . LYS A 1 77 ? -10.609 57.448 23.556 1.00 27.56 77 LYS A O 1
ATOM 593 N N . ARG A 1 78 ? -10.462 58.657 21.663 1.00 29.48 78 ARG A N 1
ATOM 594 C CA . ARG A 1 78 ? -9.664 57.725 20.849 1.00 29.48 78 ARG A CA 1
ATOM 595 C C . ARG A 1 78 ? -8.293 58.362 20.631 1.00 29.48 78 ARG A C 1
ATOM 597 O O . ARG A 1 78 ? -8.217 59.429 20.029 1.00 29.48 78 ARG A O 1
ATOM 604 N N . GLU A 1 79 ? -7.227 57.734 21.116 1.00 29.44 79 GLU A N 1
ATOM 605 C CA . GLU A 1 79 ? -5.859 58.142 20.778 1.00 29.44 79 GLU A CA 1
ATOM 606 C C . GLU A 1 79 ? -5.568 57.746 19.324 1.00 29.44 79 GLU A C 1
ATOM 608 O O . GLU A 1 79 ? -5.321 56.586 19.000 1.00 29.44 79 GLU A O 1
ATOM 613 N N . VAL A 1 80 ? -5.672 58.735 18.437 1.00 31.00 80 VAL A N 1
ATOM 614 C CA . VAL A 1 80 ? -5.193 58.689 17.057 1.00 31.00 80 VAL A CA 1
ATOM 615 C C . VAL A 1 80 ? -3.793 59.296 17.044 1.00 31.00 80 VAL A C 1
ATOM 617 O O . VAL A 1 80 ? -3.568 60.360 17.616 1.00 31.00 80 VAL A O 1
ATOM 620 N N . PHE A 1 81 ? -2.870 58.585 16.399 1.00 28.45 81 PHE A N 1
ATOM 621 C CA . PHE A 1 81 ? -1.508 59.012 16.088 1.00 28.45 81 PHE A CA 1
ATOM 622 C C . PHE A 1 81 ? -1.471 60.459 15.567 1.00 28.45 81 PHE A C 1
ATOM 624 O O . PHE A 1 81 ? -2.013 60.751 14.503 1.00 28.45 81 PHE A O 1
ATOM 631 N N . THR A 1 82 ? -0.803 61.344 16.302 1.00 32.31 82 THR A N 1
ATOM 632 C CA . THR A 1 82 ? -0.417 62.686 15.856 1.00 32.31 82 THR A CA 1
ATOM 633 C C . THR A 1 82 ? 0.825 62.610 14.965 1.00 32.31 82 THR A C 1
ATOM 635 O O . THR A 1 82 ? 1.821 61.977 15.323 1.00 32.31 82 THR A O 1
ATOM 638 N N . GLU A 1 83 ? 0.777 63.266 13.803 1.00 38.66 83 GLU A N 1
ATOM 639 C CA . GLU A 1 83 ? 1.961 63.567 12.988 1.00 38.66 83 GLU A CA 1
ATOM 640 C C . GLU A 1 83 ? 2.869 64.572 13.724 1.00 38.66 83 GLU A C 1
ATOM 642 O O . GLU A 1 83 ? 2.352 65.539 14.291 1.00 38.66 83 GLU A O 1
ATOM 647 N N . PRO A 1 84 ? 4.204 64.391 13.737 1.00 36.16 84 PRO A N 1
ATOM 648 C CA . PRO A 1 84 ? 5.115 65.411 14.237 1.00 36.16 84 PRO A CA 1
ATOM 649 C C . PRO A 1 84 ? 5.516 66.428 13.150 1.00 36.16 84 PRO A C 1
ATOM 651 O O . PRO A 1 84 ? 5.816 66.070 12.012 1.00 36.16 84 PRO A O 1
ATOM 654 N N . GLU A 1 85 ? 5.539 67.686 13.591 1.00 36.66 85 GLU A N 1
ATOM 655 C CA . GLU A 1 85 ? 6.018 68.948 12.995 1.00 36.66 85 GLU A CA 1
ATOM 656 C C . GLU A 1 85 ? 7.338 68.892 12.179 1.00 36.66 85 GLU A C 1
ATOM 658 O O . GLU A 1 85 ? 8.150 67.976 12.356 1.00 36.66 85 GLU A O 1
ATOM 663 N N . PRO A 1 86 ? 7.591 69.891 11.299 1.00 38.16 86 PRO A N 1
ATOM 664 C CA . PRO A 1 86 ? 8.694 69.876 10.341 1.00 38.16 86 PRO A CA 1
ATOM 665 C C . PRO A 1 86 ? 10.079 70.105 10.970 1.00 38.16 86 PRO A C 1
ATOM 667 O O . PRO A 1 86 ? 10.249 70.733 12.012 1.00 38.16 86 PRO A O 1
ATOM 670 N N . ALA A 1 87 ? 11.073 69.555 10.272 1.00 38.91 87 ALA A N 1
ATOM 671 C CA . ALA A 1 87 ? 12.455 69.319 10.674 1.00 38.91 87 ALA A CA 1
ATOM 672 C C . ALA A 1 87 ? 13.204 70.503 11.318 1.00 38.91 87 ALA A C 1
ATOM 674 O O . ALA A 1 87 ? 13.418 71.537 10.688 1.00 38.91 87 ALA A O 1
ATOM 675 N N . SER A 1 88 ? 13.743 70.262 12.516 1.00 44.00 88 SER A N 1
ATOM 676 C CA . SER A 1 88 ? 15.059 70.778 12.904 1.00 44.00 88 SER A CA 1
ATOM 677 C C . SER A 1 88 ? 16.138 69.798 12.428 1.00 44.00 88 SER A C 1
ATOM 679 O O . SER A 1 88 ? 15.881 68.595 12.321 1.00 44.00 88 SER A O 1
ATOM 681 N N . ASP A 1 89 ? 17.307 70.331 12.071 1.00 48.59 89 ASP A N 1
ATOM 682 C CA . ASP A 1 89 ? 18.384 69.649 11.345 1.00 48.59 89 ASP A CA 1
ATOM 683 C C . ASP A 1 89 ? 18.626 68.193 11.790 1.00 48.59 89 ASP A C 1
ATOM 685 O O . ASP A 1 89 ? 18.700 67.909 12.994 1.00 48.59 89 ASP A O 1
ATOM 689 N N . PRO A 1 90 ? 18.759 67.238 10.847 1.00 43.03 90 PRO A N 1
ATOM 690 C CA . PRO A 1 90 ? 18.874 65.831 11.185 1.00 43.03 90 PRO A CA 1
ATOM 691 C C . PRO A 1 90 ? 20.216 65.574 11.872 1.00 43.03 90 PRO A C 1
ATOM 693 O O . PRO A 1 90 ? 21.244 65.396 11.222 1.00 43.03 90 PRO A O 1
ATOM 696 N N . LYS A 1 91 ? 20.193 65.519 13.206 1.00 51.56 91 LYS A N 1
ATOM 697 C CA . LYS A 1 91 ? 21.273 64.937 14.005 1.00 51.56 91 LYS A CA 1
ATOM 698 C C . LYS A 1 91 ? 21.608 63.554 13.444 1.00 51.56 91 LYS A C 1
ATOM 700 O O . LYS A 1 91 ? 20.712 62.729 13.241 1.00 51.56 91 LYS A O 1
ATOM 705 N N . GLU A 1 92 ? 22.892 63.358 13.164 1.00 49.00 92 GLU A N 1
ATOM 706 C CA . GLU A 1 92 ? 23.473 62.200 12.494 1.00 49.00 92 GLU A CA 1
ATOM 707 C C . GLU A 1 92 ? 22.946 60.885 13.084 1.00 49.00 92 GLU A C 1
ATOM 709 O O . GLU A 1 92 ? 22.852 60.703 14.299 1.00 49.00 92 GLU A O 1
ATOM 714 N N . TRP A 1 93 ? 22.570 59.956 12.205 1.00 49.50 93 TRP A N 1
ATOM 715 C CA . TRP A 1 93 ? 21.978 58.659 12.555 1.00 49.50 93 TRP A CA 1
ATOM 716 C C . TRP A 1 93 ? 22.813 57.847 13.566 1.00 49.50 93 TRP A C 1
ATOM 718 O O . TRP A 1 93 ? 22.265 56.974 14.247 1.00 49.50 93 TRP A O 1
ATOM 728 N N . ASP A 1 94 ? 24.111 58.139 13.676 1.00 48.78 94 ASP A N 1
ATOM 729 C CA . ASP A 1 94 ? 25.038 57.491 14.602 1.00 48.78 94 ASP A CA 1
ATOM 730 C C . ASP A 1 94 ? 24.720 57.789 16.078 1.00 48.78 94 ASP A C 1
ATOM 732 O O . ASP A 1 94 ? 24.642 56.849 16.873 1.00 48.78 94 ASP A O 1
ATOM 736 N N . ASP A 1 95 ? 24.375 59.030 16.439 1.00 52.81 95 ASP A N 1
ATOM 737 C CA . ASP A 1 95 ? 24.090 59.415 17.835 1.00 52.81 95 ASP A CA 1
ATOM 738 C C . ASP A 1 95 ? 22.833 58.720 18.389 1.00 52.81 95 ASP A C 1
ATOM 740 O O . ASP A 1 95 ? 22.751 58.341 19.561 1.00 52.81 95 ASP A O 1
ATOM 744 N N . ARG A 1 96 ? 21.827 58.498 17.533 1.00 51.91 96 ARG A N 1
ATOM 745 C CA . ARG A 1 96 ? 20.591 57.780 17.900 1.00 51.91 96 ARG A CA 1
ATOM 746 C C . ARG A 1 96 ? 20.812 56.274 18.056 1.00 51.91 96 ARG A C 1
ATOM 748 O O . ARG A 1 96 ? 20.129 55.634 18.862 1.00 51.91 96 ARG A O 1
ATOM 755 N N . LEU A 1 97 ? 21.757 55.702 17.309 1.00 55.41 97 LEU A N 1
ATOM 756 C CA . LEU A 1 97 ? 22.111 54.285 17.398 1.00 55.41 97 LEU A CA 1
ATOM 757 C C . LEU A 1 97 ? 22.933 53.973 18.653 1.00 55.41 97 LEU A C 1
ATOM 759 O O . LEU A 1 97 ? 22.785 52.878 19.201 1.00 55.41 97 LEU A O 1
ATOM 763 N N . GLU A 1 98 ? 23.749 54.905 19.149 1.00 56.41 98 GLU A N 1
ATOM 764 C CA . GLU A 1 98 ? 24.504 54.714 20.396 1.00 56.41 98 GLU A CA 1
ATOM 765 C C . GLU A 1 98 ? 23.596 54.600 21.629 1.00 56.41 98 GLU A C 1
ATOM 767 O O . GLU A 1 98 ? 23.784 53.709 22.465 1.00 56.41 98 GLU A O 1
ATOM 772 N N . VAL A 1 99 ? 22.527 55.402 21.689 1.00 55.81 99 VAL A N 1
ATOM 773 C CA . VAL A 1 99 ? 21.534 55.336 22.776 1.00 55.81 99 VAL A CA 1
ATOM 774 C C . VAL A 1 99 ? 20.815 53.979 22.798 1.00 55.81 99 VAL A C 1
ATOM 776 O O . VAL A 1 99 ? 20.616 53.407 23.871 1.00 55.81 99 VAL A O 1
ATOM 779 N N . TYR A 1 100 ? 20.494 53.399 21.635 1.00 53.44 100 TYR A N 1
ATOM 780 C CA . TYR A 1 100 ? 19.850 52.077 21.543 1.00 53.44 100 TYR A CA 1
ATOM 781 C C . TYR A 1 100 ? 20.814 50.898 21.754 1.00 53.44 100 TYR A C 1
ATOM 783 O O . TYR A 1 100 ? 20.427 49.896 22.362 1.00 53.44 100 TYR A O 1
ATOM 791 N N . LYS A 1 101 ? 22.082 51.017 21.333 1.00 52.22 101 LYS A N 1
ATOM 792 C CA . LYS A 1 101 ? 23.138 50.026 21.621 1.00 52.22 101 LYS A CA 1
ATOM 793 C C . LYS A 1 101 ? 23.415 49.889 23.124 1.00 52.22 101 LYS A C 1
ATOM 795 O O . LYS A 1 101 ? 23.829 48.817 23.564 1.00 52.22 101 LYS A O 1
ATOM 800 N N . SER A 1 102 ? 23.158 50.937 23.913 1.00 54.97 102 SER A N 1
ATOM 801 C CA . SER A 1 102 ? 23.373 50.922 25.366 1.00 54.97 102 SER A CA 1
ATOM 802 C C . SER A 1 102 ? 22.386 50.028 26.140 1.00 54.97 102 SER A C 1
ATOM 804 O O . SER A 1 102 ? 22.770 49.445 27.153 1.00 54.97 102 SER A O 1
ATOM 806 N N . LYS A 1 103 ? 21.143 49.854 25.654 1.00 56.94 103 LYS A N 1
ATOM 807 C CA . LYS A 1 103 ? 20.077 49.124 26.374 1.00 56.94 103 LYS A CA 1
ATOM 808 C C . LYS A 1 103 ? 20.027 47.618 26.110 1.00 56.94 103 LYS A C 1
ATOM 810 O O . LYS A 1 103 ? 19.534 46.884 26.958 1.00 56.94 103 LYS A O 1
ATOM 815 N N . PHE A 1 104 ? 20.566 47.136 24.991 1.00 57.91 104 PHE A N 1
ATOM 816 C CA . PHE A 1 104 ? 20.639 45.702 24.694 1.00 57.91 104 PHE A CA 1
ATOM 817 C C . PHE A 1 104 ? 21.977 45.367 24.035 1.00 57.91 104 PHE A C 1
ATOM 819 O O . PHE A 1 104 ? 22.141 45.471 22.819 1.00 57.91 104 PHE A O 1
ATOM 826 N N . ARG A 1 105 ? 22.955 44.926 24.835 1.00 63.41 105 ARG A N 1
ATOM 827 C CA . ARG A 1 105 ? 24.186 44.331 24.300 1.00 63.41 105 ARG A CA 1
ATOM 828 C C . ARG A 1 105 ? 23.823 43.014 23.611 1.00 63.41 105 ARG A C 1
ATOM 830 O O . ARG A 1 105 ? 23.694 41.984 24.267 1.00 63.41 105 ARG A O 1
ATOM 837 N N . LEU A 1 106 ? 23.651 43.046 22.289 1.00 70.56 106 LEU A N 1
ATOM 838 C CA . LEU A 1 106 ? 23.517 41.831 21.482 1.00 70.56 106 LEU A CA 1
ATOM 839 C C . LEU A 1 106 ? 24.718 40.910 21.768 1.00 70.56 106 LEU A C 1
ATOM 841 O O . LEU A 1 106 ? 25.843 41.416 21.831 1.00 70.56 106 LEU A O 1
ATOM 845 N N . PRO A 1 107 ? 24.535 39.587 21.925 1.00 77.25 107 PRO A N 1
ATOM 846 C CA . PRO A 1 107 ? 25.652 38.663 22.102 1.00 77.25 107 PRO A CA 1
ATOM 847 C C . PRO A 1 107 ? 26.698 38.842 20.993 1.00 77.25 107 PRO A C 1
ATOM 849 O O . PRO A 1 107 ? 26.336 39.038 19.832 1.00 77.25 107 PRO A O 1
ATOM 852 N N . LYS A 1 108 ? 27.997 38.747 21.320 1.00 69.50 108 LYS A N 1
ATOM 853 C CA . LYS A 1 108 ? 29.102 38.970 20.358 1.00 69.50 108 LYS A CA 1
ATOM 854 C C . LYS A 1 108 ? 28.949 38.155 19.062 1.00 69.50 108 LYS A C 1
ATOM 856 O O . LYS A 1 108 ? 29.277 38.647 17.989 1.00 69.50 108 LYS A O 1
ATOM 861 N N . ALA A 1 109 ? 28.391 36.946 19.151 1.00 66.31 109 ALA A N 1
ATOM 862 C CA . ALA A 1 109 ? 28.095 36.097 17.995 1.00 66.31 109 ALA A CA 1
ATOM 863 C C . ALA A 1 109 ? 27.053 36.711 17.038 1.00 66.31 109 ALA A C 1
ATOM 865 O O . ALA A 1 109 ? 27.198 36.622 15.823 1.00 66.31 109 ALA A O 1
ATOM 866 N N . VAL A 1 110 ? 26.030 37.377 17.579 1.00 69.31 110 VAL A N 1
ATOM 867 C CA . VAL A 1 110 ? 24.982 38.053 16.801 1.00 69.31 110 VAL A CA 1
ATOM 868 C C . VAL A 1 110 ? 25.525 39.338 16.180 1.00 69.31 110 VAL A C 1
ATOM 870 O O . VAL A 1 110 ? 25.249 39.620 15.021 1.00 69.31 110 VAL A O 1
ATOM 873 N N . GLN A 1 111 ? 26.373 40.076 16.902 1.00 73.25 111 GLN A N 1
ATOM 874 C CA . GLN A 1 111 ? 27.069 41.246 16.353 1.00 73.25 111 GLN A CA 1
ATOM 875 C C . GLN A 1 111 ? 27.985 40.867 15.179 1.00 73.25 111 GLN A C 1
ATOM 877 O O . GLN A 1 111 ? 28.006 41.557 14.163 1.00 73.25 111 GLN A O 1
ATOM 882 N N . ALA A 1 112 ? 28.690 39.735 15.279 1.00 67.75 112 ALA A N 1
ATOM 883 C CA . ALA A 1 112 ? 29.579 39.246 14.227 1.00 67.75 112 ALA A CA 1
ATOM 884 C C . ALA A 1 112 ? 28.851 38.927 12.908 1.00 67.75 112 ALA A C 1
ATOM 886 O O . ALA A 1 112 ? 29.466 39.034 11.846 1.00 67.75 112 ALA A O 1
ATOM 887 N N . ALA A 1 113 ? 27.559 38.579 12.953 1.00 67.12 113 ALA A N 1
ATOM 888 C CA . ALA A 1 113 ? 26.740 38.342 11.761 1.00 67.12 113 ALA A CA 1
ATOM 889 C C . ALA A 1 113 ? 26.447 39.629 10.966 1.00 67.12 113 ALA A C 1
ATOM 891 O O . ALA A 1 113 ? 26.287 39.570 9.751 1.00 67.12 113 ALA A O 1
ATOM 892 N N . TYR A 1 114 ? 26.430 40.791 11.628 1.00 72.88 114 TYR A N 1
ATOM 893 C CA . TYR A 1 114 ? 26.234 42.096 10.980 1.00 72.88 114 TYR A CA 1
ATOM 894 C C . TYR A 1 114 ? 27.537 42.712 10.442 1.00 72.88 114 TYR A C 1
ATOM 896 O O . TYR A 1 114 ? 27.502 43.714 9.730 1.00 72.88 114 TYR A O 1
ATOM 904 N N . MET A 1 115 ? 28.690 42.116 10.756 1.00 79.31 115 MET A N 1
ATOM 905 C CA . MET A 1 115 ? 29.999 42.551 10.263 1.00 79.31 115 MET A CA 1
ATOM 906 C C . MET A 1 115 ? 30.355 41.840 8.957 1.00 79.31 115 MET A C 1
ATOM 908 O O . MET A 1 115 ? 29.969 40.690 8.749 1.00 79.31 115 MET A O 1
ATOM 912 N N . LYS A 1 116 ? 31.139 42.492 8.088 1.00 80.00 116 LYS A N 1
ATOM 913 C CA . LYS A 1 116 ? 31.628 41.866 6.847 1.00 80.00 116 LYS A CA 1
ATOM 914 C C . LYS A 1 116 ? 32.453 40.605 7.160 1.00 80.00 116 LYS A C 1
ATOM 916 O O . LYS A 1 116 ? 33.230 40.618 8.117 1.00 80.00 116 LYS A O 1
ATOM 921 N N . PRO A 1 117 ? 32.329 39.536 6.354 1.00 83.00 117 PRO A N 1
ATOM 922 C CA . PRO A 1 117 ? 33.055 38.298 6.588 1.00 83.00 117 PRO A CA 1
ATOM 923 C C . PRO A 1 117 ? 34.554 38.529 6.381 1.00 83.00 117 PRO A C 1
ATOM 925 O O . PRO A 1 117 ? 34.970 39.182 5.418 1.00 83.00 117 PRO A O 1
ATOM 928 N N . LEU A 1 118 ? 35.362 37.988 7.293 1.00 86.06 118 LEU A N 1
ATOM 929 C CA . LEU A 1 118 ? 36.817 38.033 7.191 1.00 86.06 118 LEU A CA 1
ATOM 930 C C . LEU A 1 118 ? 37.280 37.200 5.990 1.00 86.06 118 LEU A C 1
ATOM 932 O O . LEU A 1 118 ? 36.715 36.147 5.697 1.00 86.06 118 LEU A O 1
ATOM 936 N N . LYS A 1 119 ? 38.309 37.679 5.288 1.00 85.94 119 LYS A N 1
ATOM 937 C CA . LYS A 1 119 ? 38.870 37.024 4.099 1.00 85.94 119 LYS A CA 1
ATOM 938 C C . LYS A 1 119 ? 40.370 36.857 4.256 1.00 85.94 119 LYS A C 1
ATOM 940 O O . LYS A 1 119 ? 41.039 37.740 4.788 1.00 85.94 119 LYS A O 1
ATOM 945 N N . ARG A 1 120 ? 40.887 35.735 3.764 1.00 87.75 120 ARG A N 1
ATOM 946 C CA . ARG A 1 120 ? 42.326 35.466 3.687 1.00 87.75 120 ARG A CA 1
ATOM 947 C C . ARG A 1 120 ? 42.855 35.862 2.320 1.00 87.75 120 ARG A C 1
ATOM 949 O O . ARG A 1 120 ? 42.111 35.816 1.340 1.00 87.75 120 ARG A O 1
ATOM 956 N N . LYS A 1 121 ? 44.120 36.270 2.272 1.00 88.69 121 LYS A N 1
ATOM 957 C CA . LYS A 1 121 ? 44.804 36.559 1.011 1.00 88.69 121 LYS A CA 1
ATOM 958 C C . LYS A 1 121 ? 45.241 35.234 0.362 1.00 88.69 121 LYS A C 1
ATOM 960 O O . LYS A 1 121 ? 45.679 34.358 1.104 1.00 88.69 121 LYS A O 1
ATOM 965 N N . PRO A 1 122 ? 45.081 35.073 -0.961 1.00 89.44 122 PRO A N 1
ATOM 966 C CA . PRO A 1 122 ? 45.624 33.930 -1.694 1.00 89.44 122 PRO A CA 1
ATOM 967 C C . PRO A 1 122 ? 47.158 34.007 -1.758 1.00 89.44 122 PRO A C 1
ATOM 969 O O . PRO A 1 122 ? 47.713 35.108 -1.747 1.00 89.44 122 PRO A O 1
ATOM 972 N N . GLU A 1 123 ? 47.819 32.853 -1.827 1.00 86.12 123 GLU A N 1
ATOM 973 C CA . GLU A 1 123 ? 49.282 32.734 -1.932 1.00 86.12 123 GLU A CA 1
ATOM 974 C C . GLU A 1 123 ? 49.731 32.634 -3.397 1.00 86.12 123 GLU A C 1
ATOM 976 O O . GLU A 1 123 ? 50.659 33.329 -3.805 1.00 86.12 123 GLU A O 1
ATOM 981 N N . TYR A 1 124 ? 49.028 31.832 -4.202 1.00 84.56 124 TYR A N 1
ATOM 982 C CA . TYR A 1 124 ? 49.339 31.551 -5.610 1.00 84.56 124 TYR A CA 1
ATOM 983 C C . TYR A 1 124 ? 48.229 32.019 -6.566 1.00 84.56 124 TYR A C 1
ATOM 985 O O . TYR A 1 124 ? 48.468 32.205 -7.758 1.00 84.56 124 TYR A O 1
ATOM 993 N N . GLY A 1 125 ? 47.014 32.252 -6.057 1.00 85.38 125 GLY A N 1
ATOM 994 C CA . GLY A 1 125 ? 45.867 32.735 -6.828 1.00 85.38 125 GLY A CA 1
ATOM 995 C C . GLY A 1 125 ? 45.252 31.695 -7.770 1.00 85.38 125 GLY A C 1
ATOM 996 O O . GLY A 1 125 ? 44.483 32.065 -8.662 1.00 85.38 125 GLY A O 1
ATOM 997 N N . LEU A 1 126 ? 45.555 30.407 -7.590 1.00 87.62 126 LEU A N 1
ATOM 998 C CA . LEU A 1 126 ? 45.072 29.330 -8.447 1.00 87.62 126 LEU A CA 1
ATOM 999 C C . LEU A 1 126 ? 43.594 29.038 -8.157 1.00 87.62 126 LEU A C 1
ATOM 1001 O O . LEU A 1 126 ? 43.236 28.755 -7.012 1.00 87.62 126 LEU A O 1
ATOM 1005 N N . PRO A 1 127 ? 42.698 29.088 -9.162 1.00 89.44 127 PRO A N 1
ATOM 1006 C CA . PRO A 1 127 ? 41.292 28.773 -8.958 1.00 89.44 127 PRO A CA 1
ATOM 1007 C C . PRO A 1 127 ? 41.107 27.274 -8.705 1.00 89.44 127 PRO A C 1
ATOM 1009 O O . PRO A 1 127 ? 41.485 26.449 -9.535 1.00 89.44 127 PRO A O 1
ATOM 1012 N N . VAL A 1 128 ? 40.465 26.941 -7.583 1.00 90.50 128 VAL A N 1
ATOM 1013 C CA . VAL A 1 128 ? 40.171 25.550 -7.192 1.00 90.50 128 VAL A CA 1
ATOM 1014 C C . VAL A 1 128 ? 38.681 25.245 -7.285 1.00 90.50 128 VAL A C 1
ATOM 1016 O O . VAL A 1 128 ? 38.290 24.156 -7.685 1.00 90.50 128 VAL A O 1
ATOM 1019 N N . CYS A 1 129 ? 37.801 26.193 -6.956 1.00 93.56 129 CYS A N 1
ATOM 1020 C CA . CYS A 1 129 ? 36.361 25.956 -7.060 1.00 93.56 129 CYS A CA 1
ATOM 1021 C C . CYS A 1 129 ? 35.571 27.238 -7.327 1.00 93.56 129 CYS A C 1
ATOM 1023 O O . CYS A 1 129 ? 35.732 28.244 -6.640 1.00 93.56 129 CYS A O 1
ATOM 1025 N N . ASN A 1 130 ? 34.644 27.169 -8.281 1.00 94.94 130 ASN A N 1
ATOM 1026 C CA . ASN A 1 130 ? 33.671 28.214 -8.575 1.00 94.94 130 ASN A CA 1
ATOM 1027 C C . ASN A 1 130 ? 32.282 27.795 -8.089 1.00 94.94 130 ASN A C 1
ATOM 1029 O O . ASN A 1 130 ? 31.652 26.909 -8.669 1.00 94.94 130 ASN A O 1
ATOM 1033 N N . LEU A 1 131 ? 31.779 28.471 -7.057 1.00 95.38 131 LEU A N 1
ATOM 1034 C CA . LEU A 1 131 ? 30.461 28.245 -6.479 1.00 95.38 131 LEU A CA 1
ATOM 1035 C C . LEU A 1 131 ? 29.445 29.272 -6.985 1.00 95.38 131 LEU A C 1
ATOM 1037 O O . LEU A 1 131 ? 29.518 30.457 -6.666 1.00 95.38 131 LEU A O 1
ATOM 1041 N N . GLN A 1 132 ? 28.451 28.813 -7.735 1.00 95.56 132 GLN A N 1
ATOM 1042 C CA . GLN A 1 132 ? 27.320 29.618 -8.183 1.00 95.56 132 GLN A CA 1
ATOM 1043 C C . GLN A 1 132 ? 26.095 29.374 -7.301 1.00 95.56 132 GLN A C 1
ATOM 1045 O O . GLN A 1 132 ? 25.572 28.260 -7.247 1.00 95.56 132 GLN A O 1
ATOM 1050 N N . LEU A 1 133 ? 25.587 30.438 -6.687 1.00 95.62 133 LEU A N 1
ATOM 1051 C CA . LEU A 1 133 ? 24.346 30.444 -5.916 1.00 95.62 133 LEU A CA 1
ATOM 1052 C C . LEU A 1 133 ? 23.213 31.076 -6.727 1.00 95.62 133 LEU A C 1
ATOM 1054 O O . LEU A 1 133 ? 23.434 32.051 -7.452 1.00 95.62 133 LEU A O 1
ATOM 1058 N N . ARG A 1 134 ? 21.997 30.531 -6.608 1.00 95.00 134 ARG A N 1
ATOM 1059 C CA . ARG A 1 134 ? 20.792 30.987 -7.321 1.00 95.00 134 ARG A CA 1
ATOM 1060 C C . ARG A 1 134 ? 19.586 31.012 -6.386 1.00 95.00 134 ARG A C 1
ATOM 1062 O O . ARG A 1 134 ? 19.336 30.028 -5.705 1.00 95.00 134 ARG A O 1
ATOM 1069 N N . SER A 1 135 ? 18.805 32.086 -6.381 1.00 95.75 135 SER A N 1
ATOM 1070 C CA . SER A 1 135 ? 17.494 32.117 -5.711 1.00 95.75 135 SER A CA 1
ATOM 1071 C C . SER A 1 135 ? 16.580 33.146 -6.359 1.00 95.75 135 SER A C 1
ATOM 1073 O O . SER A 1 135 ? 17.040 34.065 -7.037 1.00 95.75 135 SER A O 1
ATOM 1075 N N . TYR A 1 136 ? 15.285 33.015 -6.100 1.00 93.56 136 TYR A N 1
ATOM 1076 C CA . TYR A 1 136 ? 14.279 34.015 -6.449 1.00 93.56 136 TYR A CA 1
ATOM 1077 C C . TYR A 1 136 ? 14.266 35.202 -5.469 1.00 93.56 136 TYR A C 1
ATOM 1079 O O . TYR A 1 136 ? 13.791 36.277 -5.815 1.00 93.56 136 TYR A O 1
ATOM 1087 N N . SER A 1 137 ? 14.832 35.041 -4.265 1.00 91.81 137 SER A N 1
ATOM 1088 C CA . SER A 1 137 ? 14.943 36.100 -3.253 1.00 91.81 137 SER A CA 1
ATOM 1089 C C . SER A 1 137 ? 16.386 36.585 -3.128 1.00 91.81 137 SER A C 1
ATOM 1091 O O . SER A 1 137 ? 17.282 35.800 -2.815 1.00 91.81 137 SER A O 1
ATOM 1093 N N . ALA A 1 138 ? 16.622 37.888 -3.322 1.00 89.06 138 ALA A N 1
ATOM 1094 C CA . ALA A 1 138 ? 17.952 38.484 -3.163 1.00 89.06 138 ALA A CA 1
ATOM 1095 C C . ALA A 1 138 ? 18.502 38.292 -1.738 1.00 89.06 138 ALA A C 1
ATOM 1097 O O . ALA A 1 138 ? 19.660 37.904 -1.582 1.00 89.06 138 ALA A O 1
ATOM 1098 N N . ARG A 1 139 ? 17.640 38.444 -0.719 1.00 90.81 139 ARG A N 1
ATOM 1099 C CA . ARG A 1 139 ? 18.004 38.284 0.698 1.00 90.81 139 ARG A CA 1
ATOM 1100 C C . ARG A 1 139 ? 18.544 36.887 0.996 1.00 90.81 139 ARG A C 1
ATOM 1102 O O . ARG A 1 139 ? 19.524 36.752 1.716 1.00 90.81 139 ARG A O 1
ATOM 1109 N N . HIS A 1 140 ? 17.935 35.849 0.417 1.00 92.69 140 HIS A N 1
ATOM 1110 C CA . HIS A 1 140 ? 18.348 34.465 0.666 1.00 92.69 140 HIS A CA 1
ATOM 1111 C C . HIS A 1 140 ? 19.707 34.156 0.031 1.00 92.69 140 HIS A C 1
ATOM 1113 O O . HIS A 1 140 ? 20.536 33.502 0.661 1.00 92.69 140 HIS A O 1
ATOM 1119 N N . VAL A 1 141 ? 19.967 34.646 -1.192 1.00 92.69 141 VAL A N 1
ATOM 1120 C CA . VAL A 1 141 ? 21.285 34.453 -1.824 1.00 92.69 141 VAL A CA 1
ATOM 1121 C C . VAL A 1 141 ? 22.370 35.204 -1.063 1.00 92.69 141 VAL A C 1
ATOM 1123 O O . VAL A 1 141 ? 23.465 34.680 -0.916 1.00 92.69 141 VAL A O 1
ATOM 1126 N N . GLU A 1 142 ? 22.087 36.415 -0.587 1.00 90.62 142 GLU A N 1
ATOM 1127 C CA . GLU A 1 142 ? 23.057 37.233 0.150 1.00 90.62 142 GLU A CA 1
ATOM 1128 C C . GLU A 1 142 ? 23.386 36.636 1.514 1.00 90.62 142 GLU A C 1
ATOM 1130 O O . GLU A 1 142 ? 24.561 36.477 1.834 1.00 90.62 142 GLU A O 1
ATOM 1135 N N . PHE A 1 143 ? 22.366 36.209 2.259 1.00 91.38 143 PHE A N 1
ATOM 1136 C CA . PHE A 1 143 ? 22.548 35.520 3.532 1.00 91.38 143 PHE A CA 1
ATOM 1137 C C . PHE A 1 143 ? 23.379 34.240 3.373 1.00 91.38 143 PHE A C 1
ATOM 1139 O O . PHE A 1 143 ? 24.359 34.028 4.086 1.00 91.38 143 PHE A O 1
ATOM 1146 N N . PHE A 1 144 ? 23.029 33.397 2.397 1.00 93.81 144 PHE A N 1
ATOM 1147 C CA . PHE A 1 144 ? 23.742 32.139 2.191 1.00 93.81 144 PHE A CA 1
ATOM 1148 C C . PHE A 1 144 ? 25.152 32.343 1.614 1.00 93.81 144 PHE A C 1
ATOM 1150 O O . PHE A 1 144 ? 26.063 31.577 1.921 1.00 93.81 144 PHE A O 1
ATOM 1157 N N . ALA A 1 145 ? 25.364 33.396 0.820 1.00 93.19 145 ALA A N 1
ATOM 1158 C CA . ALA A 1 145 ? 26.691 33.770 0.343 1.00 93.19 145 ALA A CA 1
ATOM 1159 C C . ALA A 1 145 ? 27.611 34.237 1.484 1.00 93.19 145 ALA A C 1
ATOM 1161 O O . ALA A 1 145 ? 28.784 33.866 1.505 1.00 93.19 145 ALA A O 1
ATOM 1162 N N . ASP A 1 146 ? 27.084 35.012 2.436 1.00 91.50 146 ASP A N 1
ATOM 1163 C CA . ASP A 1 146 ? 27.822 35.427 3.634 1.00 91.50 146 ASP A CA 1
ATOM 1164 C C . ASP A 1 146 ? 28.201 34.218 4.501 1.00 91.50 146 ASP A C 1
ATOM 1166 O O . ASP A 1 146 ? 29.367 34.044 4.865 1.00 91.50 146 ASP A O 1
ATOM 1170 N N . PHE A 1 147 ? 27.245 33.312 4.732 1.00 92.25 147 PHE A N 1
ATOM 1171 C CA . PHE A 1 147 ? 27.485 32.044 5.422 1.00 92.25 147 PHE A CA 1
ATOM 1172 C C . PHE A 1 147 ? 28.595 31.218 4.752 1.00 92.25 147 PHE A C 1
ATOM 1174 O O . PHE A 1 147 ? 29.508 30.737 5.427 1.00 92.25 147 PHE A O 1
ATOM 1181 N N . ALA A 1 148 ? 28.565 31.102 3.421 1.00 93.62 148 ALA A N 1
ATOM 1182 C CA . ALA A 1 148 ? 29.556 30.340 2.670 1.00 93.62 148 ALA A CA 1
ATOM 1183 C C . ALA A 1 148 ? 30.977 30.916 2.788 1.00 93.62 148 ALA A C 1
ATOM 1185 O O . ALA A 1 148 ? 31.938 30.158 2.947 1.00 93.62 148 ALA A O 1
ATOM 1186 N N . LEU A 1 149 ? 31.116 32.245 2.775 1.00 92.69 149 LEU A N 1
ATOM 1187 C CA . LEU A 1 149 ? 32.406 32.918 2.959 1.00 92.69 149 LEU A CA 1
ATOM 1188 C C . LEU A 1 149 ? 32.959 32.738 4.375 1.00 92.69 149 LEU A C 1
ATOM 1190 O O . LEU A 1 149 ? 34.152 32.485 4.534 1.00 92.69 149 LEU A O 1
ATOM 1194 N N . ARG A 1 150 ? 32.105 32.804 5.403 1.00 91.50 150 ARG A N 1
ATOM 1195 C CA . ARG A 1 150 ? 32.526 32.536 6.789 1.00 91.50 150 ARG A CA 1
ATOM 1196 C C . ARG A 1 150 ? 33.003 31.100 6.957 1.00 91.50 150 ARG A C 1
ATOM 1198 O O . ARG A 1 150 ? 34.052 30.879 7.554 1.00 91.50 150 ARG A O 1
ATOM 1205 N N . ALA A 1 151 ? 32.279 30.137 6.390 1.00 92.38 151 ALA A N 1
ATOM 1206 C CA . ALA A 1 151 ? 32.684 28.735 6.419 1.00 92.38 151 ALA A CA 1
ATOM 1207 C C . ALA A 1 151 ? 34.050 28.517 5.739 1.00 92.38 151 ALA A C 1
ATOM 1209 O O . ALA A 1 151 ? 34.878 27.773 6.258 1.00 92.38 151 ALA A O 1
ATOM 1210 N N . ALA A 1 152 ? 34.316 29.207 4.623 1.00 92.88 152 ALA A N 1
ATOM 1211 C CA . ALA A 1 152 ? 35.610 29.129 3.940 1.00 92.88 152 ALA A CA 1
ATOM 1212 C C . ALA A 1 152 ? 36.748 29.701 4.805 1.00 92.88 152 ALA A C 1
ATOM 1214 O O . ALA A 1 152 ? 37.813 29.095 4.908 1.00 92.88 152 ALA A O 1
ATOM 1215 N N . TYR A 1 153 ? 36.499 30.820 5.496 1.00 91.62 153 TYR A N 1
ATOM 1216 C CA . TYR A 1 153 ? 37.478 31.453 6.383 1.00 91.62 153 TYR A CA 1
ATOM 1217 C C . TYR A 1 153 ? 37.919 30.546 7.544 1.00 91.62 153 TYR A C 1
ATOM 1219 O O . TYR A 1 153 ? 39.108 30.518 7.881 1.00 91.62 153 TYR A O 1
ATOM 1227 N N . TYR A 1 154 ? 36.983 29.803 8.146 1.00 90.38 154 TYR A N 1
ATOM 1228 C CA . TYR A 1 154 ? 37.282 28.866 9.237 1.00 90.38 154 TYR A CA 1
ATOM 1229 C C . TYR A 1 154 ? 38.043 27.622 8.770 1.00 90.38 154 TYR A C 1
ATOM 1231 O O . TYR A 1 154 ? 38.864 27.108 9.521 1.00 90.38 154 TYR A O 1
ATOM 1239 N N . LEU A 1 155 ? 37.834 27.177 7.528 1.00 89.88 155 LEU A N 1
ATOM 1240 C CA . LEU A 1 155 ? 38.571 26.058 6.925 1.00 89.88 155 LEU A CA 1
ATOM 1241 C C . LEU A 1 155 ? 39.921 26.472 6.324 1.00 89.88 155 LEU A C 1
ATOM 1243 O O . LEU A 1 155 ? 40.536 25.702 5.593 1.00 89.88 155 LEU A O 1
ATOM 1247 N N . ASN A 1 156 ? 40.390 27.683 6.634 1.00 90.62 156 ASN A N 1
ATOM 1248 C CA . ASN A 1 156 ? 41.633 28.251 6.120 1.00 90.62 156 ASN A CA 1
ATOM 1249 C C . ASN A 1 156 ? 41.680 28.409 4.587 1.00 90.62 156 ASN A C 1
ATOM 1251 O O . ASN A 1 156 ? 42.769 28.499 4.034 1.00 90.62 156 ASN A O 1
ATOM 1255 N N . ILE A 1 157 ? 40.535 28.500 3.899 1.00 92.06 157 ILE A N 1
ATOM 1256 C CA . ILE A 1 157 ? 40.479 28.586 2.432 1.00 92.06 157 ILE A CA 1
ATOM 1257 C C . ILE A 1 157 ? 40.383 30.059 1.988 1.00 92.06 157 ILE A C 1
ATOM 1259 O O . ILE A 1 157 ? 39.428 30.749 2.371 1.00 92.06 157 ILE A O 1
ATOM 1263 N N . PRO A 1 158 ? 41.316 30.567 1.161 1.00 93.38 158 PRO A N 1
ATOM 1264 C CA . PRO A 1 158 ? 41.179 31.868 0.511 1.00 93.38 158 PRO A CA 1
ATOM 1265 C C . PRO A 1 158 ? 39.956 31.909 -0.422 1.00 93.38 158 PRO A C 1
ATOM 1267 O O . PRO A 1 158 ? 39.845 31.151 -1.386 1.00 93.38 158 PRO A O 1
ATOM 1270 N N . ALA A 1 159 ? 39.011 32.807 -0.135 1.00 92.50 159 ALA A N 1
ATOM 1271 C CA . ALA A 1 159 ? 37.762 32.938 -0.882 1.00 92.50 159 ALA A CA 1
ATOM 1272 C C . ALA A 1 159 ? 37.523 34.381 -1.343 1.00 92.50 159 ALA A C 1
ATOM 1274 O O . ALA A 1 159 ? 37.582 35.331 -0.556 1.00 92.50 159 ALA A O 1
ATOM 1275 N N . SER A 1 160 ? 37.183 34.535 -2.622 1.00 89.56 160 SER A N 1
ATOM 1276 C CA . SER A 1 160 ? 36.782 35.789 -3.255 1.00 89.56 160 SER A CA 1
ATOM 1277 C C . SER A 1 160 ? 35.284 35.790 -3.580 1.00 89.56 160 SER A C 1
ATOM 1279 O O . SER A 1 160 ? 34.671 34.749 -3.821 1.00 89.56 160 SER A O 1
ATOM 1281 N N . GLY A 1 161 ? 34.670 36.975 -3.581 1.00 84.44 161 GLY A N 1
ATOM 1282 C CA . GLY A 1 161 ? 33.224 37.158 -3.754 1.00 84.44 161 GLY A CA 1
ATOM 1283 C C . GLY A 1 161 ? 32.516 37.740 -2.520 1.00 84.44 161 GLY A C 1
ATOM 1284 O O . GLY A 1 161 ? 33.186 38.178 -1.580 1.00 84.44 161 GLY A O 1
ATOM 1285 N N . PRO A 1 162 ? 31.174 37.824 -2.521 1.00 89.44 162 PRO A N 1
ATOM 1286 C CA . PRO A 1 162 ? 30.274 37.302 -3.544 1.00 89.44 162 PRO A CA 1
ATOM 1287 C C . PRO A 1 162 ? 30.129 38.281 -4.719 1.00 89.44 162 PRO A C 1
ATOM 1289 O O . PRO A 1 162 ? 29.698 39.417 -4.541 1.00 89.44 162 PRO A O 1
ATOM 1292 N N . VAL A 1 163 ? 30.465 37.841 -5.933 1.00 92.00 163 VAL A N 1
ATOM 1293 C CA . VAL A 1 163 ? 30.331 38.655 -7.152 1.00 92.00 163 VAL A CA 1
ATOM 1294 C C . VAL A 1 163 ? 28.908 38.503 -7.706 1.00 92.00 163 VAL A C 1
ATOM 1296 O O . VAL A 1 163 ? 28.465 37.371 -7.942 1.00 92.00 163 VAL A O 1
ATOM 1299 N N . PRO A 1 164 ? 28.145 39.592 -7.908 1.00 92.19 164 PRO A N 1
ATOM 1300 C CA . PRO A 1 164 ? 26.824 39.513 -8.518 1.00 92.19 164 PRO A CA 1
ATOM 1301 C C . PRO A 1 164 ? 26.927 39.129 -9.995 1.00 92.19 164 PRO A C 1
ATOM 1303 O O . PRO A 1 164 ? 27.531 39.835 -10.794 1.00 92.19 164 PRO A O 1
ATOM 1306 N N . LEU A 1 165 ? 26.304 38.007 -10.361 1.00 93.62 165 LEU A N 1
ATOM 1307 C CA . LEU A 1 165 ? 26.153 37.605 -11.759 1.00 93.62 165 LEU A CA 1
ATOM 1308 C C . LEU A 1 165 ? 24.860 38.201 -12.347 1.00 93.62 165 LEU A C 1
ATOM 1310 O O . LEU A 1 165 ? 23.917 38.465 -11.589 1.00 93.62 165 LEU A O 1
ATOM 1314 N N . PRO A 1 166 ? 24.759 38.349 -13.685 1.00 94.06 166 PRO A N 1
ATOM 1315 C CA . PRO A 1 166 ? 23.549 38.844 -14.338 1.00 94.06 166 PRO A CA 1
ATOM 1316 C C . PRO A 1 166 ? 22.301 38.065 -13.903 1.00 94.06 166 PRO A C 1
ATOM 1318 O O . PRO A 1 166 ? 22.315 36.827 -13.855 1.00 94.06 166 PRO A O 1
ATOM 1321 N N . ARG A 1 167 ? 21.221 38.783 -13.576 1.00 93.12 167 ARG A N 1
ATOM 1322 C CA . ARG A 1 167 ? 19.933 38.181 -13.200 1.00 93.12 167 ARG A CA 1
ATOM 1323 C C . ARG A 1 167 ? 19.309 37.509 -14.424 1.00 93.12 167 ARG A C 1
ATOM 1325 O O . ARG A 1 167 ? 19.417 38.031 -15.528 1.00 93.12 167 ARG A O 1
ATOM 1332 N N . ILE A 1 168 ? 18.672 36.359 -14.226 1.00 93.12 168 ILE A N 1
ATOM 1333 C CA . ILE A 1 168 ? 17.870 35.713 -15.275 1.00 93.12 168 ILE A CA 1
ATOM 1334 C C . ILE A 1 168 ? 16.431 36.175 -15.074 1.00 93.12 168 ILE A C 1
ATOM 1336 O O . ILE A 1 168 ? 15.898 35.993 -13.982 1.00 93.12 168 ILE A O 1
ATOM 1340 N N . VAL A 1 169 ? 15.831 36.788 -16.092 1.00 92.31 169 VAL A N 1
ATOM 1341 C CA . VAL A 1 169 ? 14.438 37.247 -16.060 1.00 92.31 169 VAL A CA 1
ATOM 1342 C C . VAL A 1 169 ? 13.655 36.436 -17.078 1.00 92.31 169 VAL A C 1
ATOM 1344 O O . VAL A 1 169 ? 13.888 36.551 -18.278 1.00 92.31 169 VAL A O 1
ATOM 1347 N N . GLU A 1 170 ? 12.741 35.606 -16.597 1.00 92.75 170 GLU A N 1
ATOM 1348 C CA . GLU A 1 170 ? 11.811 34.850 -17.433 1.00 92.75 170 GLU A CA 1
ATOM 1349 C C . GLU A 1 170 ? 10.438 35.501 -17.327 1.00 92.75 170 GLU A C 1
ATOM 1351 O O . GLU A 1 170 ? 9.992 35.818 -16.225 1.00 92.75 170 GLU A O 1
ATOM 1356 N N . ARG A 1 171 ? 9.771 35.720 -18.460 1.00 92.62 171 ARG A N 1
ATOM 1357 C CA . ARG A 1 171 ? 8.468 36.389 -18.517 1.00 92.62 171 ARG A CA 1
ATOM 1358 C C . ARG A 1 171 ? 7.452 35.472 -19.169 1.00 92.62 171 ARG A C 1
ATOM 1360 O O . ARG A 1 171 ? 7.731 34.909 -20.224 1.00 92.62 171 ARG A O 1
ATOM 1367 N N . TRP A 1 172 ? 6.281 35.350 -18.560 1.00 88.88 172 TRP A N 1
ATOM 1368 C CA . TRP A 1 172 ? 5.146 34.647 -19.143 1.00 88.88 172 TRP A CA 1
ATOM 1369 C C . TRP A 1 172 ? 3.908 35.528 -19.091 1.00 88.88 172 TRP A C 1
ATOM 1371 O O . TRP A 1 172 ? 3.685 36.284 -18.147 1.00 88.88 172 TRP A O 1
ATOM 1381 N N . THR A 1 173 ? 3.099 35.424 -20.135 1.00 87.31 173 THR A N 1
ATOM 1382 C CA . THR A 1 173 ? 1.848 36.162 -20.250 1.00 87.31 173 THR A CA 1
ATOM 1383 C C . THR A 1 173 ? 0.704 35.167 -20.152 1.00 87.31 173 THR A C 1
ATOM 1385 O O . THR A 1 173 ? 0.615 34.250 -20.966 1.00 87.31 173 THR A O 1
ATOM 1388 N N . VAL A 1 174 ? -0.165 35.341 -19.161 1.00 85.38 174 VAL A N 1
ATOM 1389 C CA . VAL A 1 174 ? -1.318 34.467 -18.912 1.00 85.38 174 VAL A CA 1
ATOM 1390 C C . VAL A 1 174 ? -2.595 35.263 -19.128 1.00 85.38 174 VAL A C 1
ATOM 1392 O O . VAL A 1 174 ? -2.655 36.464 -18.870 1.00 85.38 174 VAL A O 1
ATOM 1395 N N . ILE A 1 175 ? -3.637 34.607 -19.628 1.00 87.19 175 ILE A N 1
ATOM 1396 C CA . ILE A 1 175 ? -4.969 35.208 -19.673 1.00 87.19 175 ILE A CA 1
ATOM 1397 C C . ILE A 1 175 ? -5.489 35.274 -18.234 1.00 87.19 175 ILE A C 1
ATOM 1399 O O . ILE A 1 175 ? -5.495 34.271 -17.530 1.00 87.19 175 ILE A O 1
ATOM 1403 N N . ARG A 1 176 ? -5.969 36.444 -17.801 1.00 79.06 176 ARG A N 1
ATOM 1404 C CA . ARG A 1 176 ? -6.463 36.683 -16.427 1.00 79.06 176 ARG A CA 1
ATOM 1405 C C . ARG A 1 176 ? -7.646 35.788 -16.010 1.00 79.06 176 ARG A C 1
ATOM 1407 O O . ARG A 1 176 ? -8.040 35.763 -14.851 1.00 79.06 176 ARG A O 1
ATOM 1414 N N . SER A 1 177 ? -8.275 35.108 -16.966 1.00 77.56 177 SER A N 1
ATOM 1415 C CA . SER A 1 177 ? -9.501 34.331 -16.796 1.00 77.56 177 SER A CA 1
ATOM 1416 C C . SER A 1 177 ? -9.334 32.942 -17.421 1.00 77.56 177 SER A C 1
ATOM 1418 O O . SER A 1 177 ? -8.687 32.839 -18.462 1.00 77.56 177 SER A O 1
ATOM 1420 N N . PRO A 1 178 ? -9.955 31.893 -16.851 1.00 71.56 178 PRO A N 1
ATOM 1421 C CA . PRO A 1 178 ? -9.903 30.529 -17.388 1.00 71.56 178 PRO A CA 1
ATOM 1422 C C . PRO A 1 178 ? -10.591 30.363 -18.757 1.00 71.56 178 PRO A C 1
ATOM 1424 O O . PRO A 1 178 ? -10.470 29.312 -19.380 1.00 71.56 178 PRO A O 1
ATOM 1427 N N . PHE A 1 179 ? -11.307 31.381 -19.249 1.00 66.75 179 PHE A N 1
ATOM 1428 C CA . PHE A 1 179 ? -11.968 31.348 -20.554 1.00 66.75 179 PHE A CA 1
ATOM 1429 C C . PHE A 1 179 ? -11.018 31.756 -21.694 1.00 66.75 179 PHE A C 1
ATOM 1431 O O . PHE A 1 179 ? -10.494 32.871 -21.727 1.00 66.75 179 PHE A O 1
ATOM 1438 N N . VAL A 1 180 ? -10.877 30.861 -22.679 1.00 56.12 180 VAL A N 1
ATOM 1439 C CA . VAL A 1 180 ? -9.894 30.874 -23.787 1.00 56.12 180 VAL A CA 1
ATOM 1440 C C . VAL A 1 180 ? -9.916 32.137 -24.675 1.00 56.12 180 VAL A C 1
ATOM 1442 O O . VAL A 1 180 ? -8.924 32.441 -25.332 1.00 56.12 180 VAL A O 1
ATOM 1445 N N . HIS A 1 181 ? -10.999 32.922 -24.688 1.00 61.53 181 HIS A N 1
ATOM 1446 C CA . HIS A 1 181 ? -11.212 33.995 -25.678 1.00 61.53 181 HIS A CA 1
ATOM 1447 C C . HIS A 1 181 ? -11.108 35.435 -25.148 1.00 61.53 181 HIS A C 1
ATOM 1449 O O . HIS A 1 181 ? -11.543 36.374 -25.820 1.00 61.53 181 HIS A O 1
ATOM 1455 N N . LYS A 1 182 ? -10.548 35.662 -23.953 1.00 72.38 182 LYS A N 1
ATOM 1456 C CA . LYS A 1 182 ? -10.538 37.007 -23.349 1.00 72.38 182 LYS A CA 1
ATOM 1457 C C . LYS A 1 182 ? -9.274 37.815 -23.681 1.00 72.38 182 LYS A C 1
ATOM 1459 O O . LYS A 1 182 ? -8.163 37.297 -23.680 1.00 72.38 182 LYS A O 1
ATOM 1464 N N . LYS A 1 183 ? -9.450 39.122 -23.932 1.00 75.06 183 LYS A N 1
ATOM 1465 C CA . LYS A 1 183 ? -8.382 40.060 -24.349 1.00 75.06 183 LYS A CA 1
ATOM 1466 C C . LYS A 1 183 ? -7.486 40.567 -23.206 1.00 75.06 183 LYS A C 1
ATOM 1468 O O . LYS A 1 183 ? -6.439 41.147 -23.477 1.00 75.06 183 LYS A O 1
ATOM 1473 N N . SER A 1 184 ? -7.876 40.375 -21.945 1.00 79.12 184 SER A N 1
ATOM 1474 C CA . SER A 1 184 ? -7.109 40.832 -20.778 1.00 79.12 184 SER A CA 1
ATOM 1475 C C . SER A 1 184 ? -5.980 39.854 -20.440 1.00 79.12 184 SER A C 1
ATOM 1477 O O . SER A 1 184 ? -6.246 38.716 -20.040 1.00 79.12 184 SER A O 1
ATOM 1479 N N . LYS A 1 185 ? -4.735 40.313 -20.577 1.00 83.69 185 LYS A N 1
ATOM 1480 C CA . LYS A 1 185 ? -3.512 39.546 -20.313 1.00 83.69 185 LYS A CA 1
ATOM 1481 C C . LYS A 1 185 ? -2.819 40.068 -19.051 1.00 83.69 185 LYS A C 1
ATOM 1483 O O . LYS A 1 185 ? -2.716 41.278 -18.879 1.00 83.69 185 LYS A O 1
ATOM 1488 N N . GLU A 1 186 ? -2.334 39.168 -18.206 1.00 89.94 186 GLU A N 1
ATOM 1489 C CA . GLU A 1 186 ? -1.446 39.464 -17.081 1.00 89.94 186 GLU A CA 1
ATOM 1490 C C . GLU A 1 186 ? -0.031 38.991 -17.419 1.00 89.94 186 GLU A C 1
ATOM 1492 O O . GLU A 1 186 ? 0.163 37.887 -17.931 1.00 89.94 186 GLU A O 1
ATOM 1497 N N . ASN A 1 187 ? 0.960 39.841 -17.154 1.00 89.81 187 ASN A N 1
ATOM 1498 C CA . ASN A 1 187 ? 2.367 39.503 -17.320 1.00 89.81 187 ASN A CA 1
ATOM 1499 C C . ASN A 1 187 ? 2.942 39.144 -15.958 1.00 89.81 187 ASN A C 1
ATOM 1501 O O . ASN A 1 187 ? 2.855 39.926 -15.015 1.00 89.81 187 ASN A O 1
ATOM 1505 N N . PHE A 1 188 ? 3.570 37.987 -15.884 1.00 90.75 188 PHE A N 1
ATOM 1506 C CA . PHE A 1 188 ? 4.298 37.534 -14.718 1.00 90.75 188 PHE A CA 1
ATOM 1507 C C . PHE A 1 188 ? 5.778 37.442 -15.070 1.00 90.75 188 PHE A C 1
ATOM 1509 O O . PHE A 1 188 ? 6.143 37.052 -16.184 1.00 90.75 188 PHE A O 1
ATOM 1516 N N . GLU A 1 189 ? 6.637 37.789 -14.116 1.00 90.25 189 GLU A N 1
ATOM 1517 C CA . GLU A 1 189 ? 8.080 37.649 -14.259 1.00 90.25 189 GLU A CA 1
ATOM 1518 C C . GLU A 1 189 ? 8.688 36.849 -13.106 1.00 90.25 189 GLU A C 1
ATOM 1520 O O . GLU A 1 189 ? 8.370 37.051 -11.935 1.00 90.25 189 GLU A O 1
ATOM 1525 N N . ARG A 1 190 ? 9.600 35.935 -13.447 1.00 92.94 190 ARG A N 1
ATOM 1526 C CA . ARG A 1 190 ? 10.482 35.248 -12.502 1.00 92.94 190 ARG A CA 1
ATOM 1527 C C . ARG A 1 190 ? 11.868 35.825 -12.648 1.00 92.94 190 ARG A C 1
ATOM 1529 O O . ARG A 1 190 ? 12.523 35.644 -13.673 1.00 92.94 190 ARG A O 1
ATOM 1536 N N . ILE A 1 191 ? 12.331 36.477 -11.592 1.00 93.56 191 ILE A N 1
ATOM 1537 C CA . ILE A 1 191 ? 13.689 37.000 -11.511 1.00 93.56 191 ILE A CA 1
ATOM 1538 C C . ILE A 1 191 ? 14.518 36.034 -10.669 1.00 93.56 191 ILE A C 1
ATOM 1540 O O . ILE A 1 191 ? 14.290 35.873 -9.474 1.00 93.56 191 ILE A O 1
ATOM 1544 N N . THR A 1 192 ? 15.514 35.402 -11.283 1.00 95.25 192 THR A N 1
ATOM 1545 C CA . THR A 1 192 ? 16.495 34.571 -10.579 1.00 95.25 192 THR A CA 1
ATOM 1546 C C . THR A 1 192 ? 17.767 35.379 -10.347 1.00 95.25 192 THR A C 1
ATOM 1548 O O . THR A 1 192 ? 18.504 35.713 -11.282 1.00 95.25 192 THR A O 1
ATOM 1551 N N . CYS A 1 193 ? 18.042 35.683 -9.083 1.00 95.25 193 CYS A N 1
ATOM 1552 C CA . CYS A 1 193 ? 19.265 36.333 -8.636 1.00 95.25 193 CYS A CA 1
ATOM 1553 C C . CYS A 1 193 ? 20.402 35.315 -8.536 1.00 95.25 193 CYS A C 1
ATOM 1555 O O . CYS A 1 193 ? 20.203 34.199 -8.055 1.00 95.25 193 CYS A O 1
ATOM 1557 N N . ARG A 1 194 ? 21.606 35.705 -8.974 1.00 95.50 194 ARG A N 1
ATOM 1558 C CA . ARG A 1 194 ? 22.789 34.838 -8.982 1.00 95.50 194 ARG A CA 1
ATOM 1559 C C . ARG A 1 194 ? 23.987 35.503 -8.300 1.00 95.50 194 ARG A C 1
ATOM 1561 O O . ARG A 1 194 ? 24.186 36.716 -8.429 1.00 95.50 194 ARG A O 1
ATOM 1568 N N . ARG A 1 195 ? 24.786 34.716 -7.578 1.00 96.00 195 ARG A N 1
ATOM 1569 C CA . ARG A 1 195 ? 26.062 35.134 -6.967 1.00 96.00 195 ARG A CA 1
ATOM 1570 C C . ARG A 1 195 ? 27.138 34.094 -7.267 1.00 96.00 195 ARG A C 1
ATOM 1572 O O . ARG A 1 195 ? 26.835 32.904 -7.289 1.00 96.00 195 ARG A O 1
ATOM 1579 N N . LEU A 1 196 ? 28.365 34.547 -7.501 1.00 95.50 196 LEU A N 1
ATOM 1580 C CA . LEU A 1 196 ? 29.547 33.705 -7.671 1.00 95.50 196 LEU A CA 1
ATOM 1581 C C . LEU A 1 196 ? 30.491 33.898 -6.481 1.00 95.50 196 LEU A C 1
ATOM 1583 O O . LEU A 1 196 ? 30.798 35.032 -6.112 1.00 95.50 196 LEU A O 1
ATOM 1587 N N . ILE A 1 197 ? 30.959 32.794 -5.910 1.00 95.12 197 ILE A N 1
ATOM 1588 C CA . ILE A 1 197 ? 32.053 32.747 -4.938 1.00 95.12 197 ILE A CA 1
ATOM 1589 C C . ILE A 1 197 ? 33.161 31.906 -5.564 1.00 95.12 197 ILE A C 1
ATOM 1591 O O . ILE A 1 197 ? 32.895 30.816 -6.068 1.00 95.12 197 ILE A O 1
ATOM 1595 N N . GLN A 1 198 ? 34.384 32.419 -5.555 1.00 94.31 198 GLN A N 1
ATOM 1596 C CA . GLN A 1 198 ? 35.545 31.755 -6.134 1.00 94.31 198 GLN A CA 1
ATOM 1597 C C . GLN A 1 198 ? 36.531 31.414 -5.021 1.00 94.31 198 GLN A C 1
ATOM 1599 O O . GLN A 1 198 ? 36.961 32.299 -4.285 1.00 94.31 198 GLN A O 1
ATOM 1604 N N . LEU A 1 199 ? 36.879 30.137 -4.904 1.00 93.94 199 LEU A N 1
ATOM 1605 C CA . LEU A 1 199 ? 37.909 29.643 -3.998 1.00 93.94 199 LEU A CA 1
ATOM 1606 C C . LEU A 1 199 ? 39.250 29.570 -4.722 1.00 93.94 199 LEU A C 1
ATOM 1608 O O . LEU A 1 199 ? 39.312 29.128 -5.876 1.00 93.94 199 LEU A O 1
ATOM 1612 N N . GLN A 1 200 ? 40.302 29.989 -4.027 1.00 92.94 200 GLN A N 1
ATOM 1613 C CA . GLN A 1 200 ? 41.676 30.002 -4.515 1.00 92.94 200 GLN A CA 1
ATOM 1614 C C . GLN A 1 200 ? 42.584 29.259 -3.535 1.00 92.94 200 GLN A C 1
ATOM 1616 O O . GLN A 1 200 ? 42.342 29.316 -2.333 1.00 92.94 200 GLN A O 1
ATOM 1621 N N . ASP A 1 201 ? 43.596 28.561 -4.052 1.00 87.81 201 ASP A N 1
ATOM 1622 C CA . ASP A 1 201 ? 44.668 27.901 -3.282 1.00 87.81 201 ASP A CA 1
ATOM 1623 C C . ASP A 1 201 ? 44.194 26.958 -2.153 1.00 87.81 201 ASP A C 1
ATOM 1625 O O . ASP A 1 201 ? 44.891 26.731 -1.167 1.00 87.81 201 ASP A O 1
ATOM 1629 N N . GLY A 1 202 ? 42.980 26.414 -2.261 1.00 85.62 202 GLY A N 1
ATOM 1630 C CA . GLY A 1 202 ? 42.430 25.478 -1.282 1.00 85.62 202 GLY A CA 1
ATOM 1631 C C . GLY A 1 202 ? 42.890 24.046 -1.542 1.00 85.62 202 GLY A C 1
ATOM 1632 O O . GLY A 1 202 ? 42.796 23.564 -2.667 1.00 85.62 202 GLY A O 1
ATOM 1633 N N . HIS A 1 203 ? 43.308 23.334 -0.495 1.00 88.31 203 HIS A N 1
ATOM 1634 C CA . HIS A 1 203 ? 43.556 21.894 -0.582 1.00 88.31 203 HIS A CA 1
ATOM 1635 C C . HIS A 1 203 ? 42.256 21.145 -0.973 1.00 88.31 203 HIS A C 1
ATOM 1637 O O . HIS A 1 203 ? 41.193 21.484 -0.433 1.00 88.31 203 HIS A O 1
ATOM 1643 N N . PRO A 1 204 ? 42.294 20.151 -1.886 1.00 86.62 204 PRO A N 1
ATOM 1644 C CA . PRO A 1 204 ? 41.099 19.483 -2.412 1.00 86.62 204 PRO A CA 1
ATOM 1645 C C . PRO A 1 204 ? 40.198 18.901 -1.319 1.00 86.62 204 PRO A C 1
ATOM 1647 O O . PRO A 1 204 ? 38.984 19.101 -1.368 1.00 86.62 204 PRO A O 1
ATOM 1650 N N . GLU A 1 205 ? 40.764 18.275 -0.285 1.00 87.88 205 GLU A N 1
ATOM 1651 C CA . GLU A 1 205 ? 39.972 17.710 0.818 1.00 87.88 205 GLU A CA 1
ATOM 1652 C C . GLU A 1 205 ? 39.230 18.795 1.613 1.00 87.88 205 GLU A C 1
ATOM 1654 O O . GLU A 1 205 ? 38.048 18.646 1.928 1.00 87.88 205 GLU A O 1
ATOM 1659 N N . SER A 1 206 ? 39.873 19.940 1.866 1.00 90.50 206 SER A N 1
ATOM 1660 C CA . SER A 1 206 ? 39.258 21.081 2.558 1.00 90.50 206 SER A CA 1
ATOM 1661 C C . SER A 1 206 ? 38.120 21.692 1.741 1.00 90.50 206 SER A C 1
ATOM 1663 O O . SER A 1 206 ? 37.081 22.061 2.294 1.00 90.50 206 SER A O 1
ATOM 1665 N N . VAL A 1 207 ? 38.277 21.770 0.416 1.00 90.69 207 VAL A N 1
ATOM 1666 C CA . VAL A 1 207 ? 37.230 22.253 -0.499 1.00 90.69 207 VAL A CA 1
ATOM 1667 C C . VAL A 1 207 ? 36.056 21.275 -0.551 1.00 90.69 207 VAL A C 1
ATOM 1669 O O . VAL A 1 207 ? 34.901 21.703 -0.513 1.00 90.69 207 VAL A O 1
ATOM 1672 N N . GLN A 1 208 ? 36.318 19.967 -0.570 1.00 89.75 208 GLN A N 1
ATOM 1673 C CA . GLN A 1 208 ? 35.274 18.942 -0.504 1.00 89.75 208 GLN A CA 1
ATOM 1674 C C . GLN A 1 208 ? 34.527 18.974 0.836 1.00 89.75 208 GLN A C 1
ATOM 1676 O O . GLN A 1 208 ? 33.292 18.953 0.849 1.00 89.75 208 GLN A O 1
ATOM 1681 N N . ALA A 1 209 ? 35.243 19.107 1.956 1.00 90.50 209 ALA A N 1
ATOM 1682 C CA . ALA A 1 209 ? 34.655 19.264 3.284 1.00 90.50 209 ALA A CA 1
ATOM 1683 C C . ALA A 1 209 ? 33.798 20.538 3.376 1.00 90.50 209 ALA A C 1
ATOM 1685 O O . ALA A 1 209 ? 32.679 20.501 3.894 1.00 90.50 209 ALA A O 1
ATOM 1686 N N . TRP A 1 210 ? 34.270 21.648 2.801 1.00 94.12 210 TRP A N 1
ATOM 1687 C CA . TRP A 1 210 ? 33.513 22.895 2.708 1.00 94.12 210 TRP A CA 1
ATOM 1688 C C . TRP A 1 210 ? 32.231 22.729 1.882 1.00 94.12 210 TRP A C 1
ATOM 1690 O O . TRP A 1 210 ? 31.149 23.083 2.349 1.00 94.12 210 TRP A O 1
ATOM 1700 N N . LEU A 1 211 ? 32.304 22.129 0.688 1.00 92.94 211 LEU A N 1
ATOM 1701 C CA . LEU A 1 211 ? 31.128 21.863 -0.150 1.00 92.94 211 LEU A CA 1
ATOM 1702 C C . LEU A 1 211 ? 30.124 20.930 0.544 1.00 92.94 211 LEU A C 1
ATOM 1704 O O . LEU A 1 211 ? 28.912 21.158 0.470 1.00 92.94 211 LEU A O 1
ATOM 1708 N N . ALA A 1 212 ? 30.608 19.906 1.251 1.00 91.06 212 ALA A N 1
ATOM 1709 C CA . ALA A 1 212 ? 29.775 19.010 2.046 1.00 91.06 212 ALA A CA 1
ATOM 1710 C C . ALA A 1 212 ? 29.079 19.755 3.197 1.00 91.06 212 ALA A C 1
ATOM 1712 O O . ALA A 1 212 ? 27.883 19.553 3.433 1.00 91.06 212 ALA A O 1
ATOM 1713 N N . PHE A 1 213 ? 29.792 20.664 3.866 1.00 93.81 213 PHE A N 1
ATOM 1714 C CA . PHE A 1 213 ? 29.248 21.511 4.923 1.00 93.81 213 PHE A CA 1
ATOM 1715 C C . PHE A 1 213 ? 28.155 22.453 4.399 1.00 93.81 213 PHE A C 1
ATOM 1717 O O . PHE A 1 213 ? 27.067 22.520 4.975 1.00 93.81 213 PHE A O 1
ATOM 1724 N N . LEU A 1 214 ? 28.381 23.105 3.254 1.00 94.12 214 LEU A N 1
ATOM 1725 C CA . LEU A 1 214 ? 27.366 23.945 2.611 1.00 94.12 214 LEU A CA 1
ATOM 1726 C C . LEU A 1 214 ? 26.137 23.151 2.177 1.00 94.12 214 LEU A C 1
ATOM 1728 O O . LEU A 1 214 ? 25.017 23.637 2.313 1.00 94.12 214 LEU A O 1
ATOM 1732 N N . ARG A 1 215 ? 26.320 21.920 1.688 1.00 91.25 215 ARG A N 1
ATOM 1733 C CA . ARG A 1 215 ? 25.204 21.043 1.315 1.00 91.25 215 ARG A CA 1
ATOM 1734 C C . ARG A 1 215 ? 24.368 20.637 2.530 1.00 91.25 215 ARG A C 1
ATOM 1736 O O . ARG A 1 215 ? 23.147 20.581 2.420 1.00 91.25 215 ARG A O 1
ATOM 1743 N N . LYS A 1 216 ? 25.004 20.368 3.674 1.00 92.00 216 LYS A N 1
ATOM 1744 C CA . LYS A 1 216 ? 24.318 20.033 4.932 1.00 92.00 216 LYS A CA 1
ATOM 1745 C C . LYS A 1 216 ? 23.492 21.206 5.466 1.00 92.00 216 LYS A C 1
ATOM 1747 O O . LYS A 1 216 ? 22.404 20.990 5.988 1.00 92.00 216 LYS A O 1
ATOM 1752 N N . HIS A 1 217 ? 23.999 22.427 5.318 1.00 90.56 217 HIS A N 1
ATOM 1753 C CA . HIS A 1 217 ? 23.375 23.650 5.827 1.00 90.56 217 HIS A CA 1
ATOM 1754 C C . HIS A 1 217 ? 22.734 24.504 4.723 1.00 90.56 217 HIS A C 1
ATOM 1756 O O . HIS A 1 217 ? 22.638 25.722 4.861 1.00 90.56 217 HIS A O 1
ATOM 1762 N N . ALA A 1 218 ? 22.301 23.878 3.624 1.00 88.75 218 ALA A N 1
ATOM 1763 C CA . ALA A 1 218 ? 21.723 24.581 2.487 1.00 88.75 218 ALA A CA 1
ATOM 1764 C C . ALA A 1 218 ? 20.477 25.380 2.904 1.00 88.75 218 ALA A C 1
ATOM 1766 O O . ALA A 1 218 ? 19.503 24.825 3.414 1.00 88.75 218 ALA A O 1
ATOM 1767 N N . PHE A 1 219 ? 20.506 26.695 2.678 1.00 90.81 219 PHE A N 1
ATOM 1768 C CA . PHE A 1 219 ? 19.390 27.571 3.019 1.00 90.81 219 PHE A CA 1
ATOM 1769 C C . PHE A 1 219 ? 18.222 27.378 2.043 1.00 90.81 219 PHE A C 1
ATOM 1771 O O . PHE A 1 219 ? 18.415 27.217 0.833 1.00 90.81 219 PHE A O 1
ATOM 1778 N N . HIS A 1 220 ? 16.993 27.401 2.554 1.00 89.75 220 HIS A N 1
ATOM 1779 C CA . HIS A 1 220 ? 15.812 27.099 1.751 1.00 89.75 220 HIS A CA 1
ATOM 1780 C C . HIS A 1 220 ? 15.650 28.073 0.570 1.00 89.75 220 HIS A C 1
ATOM 1782 O O . HIS A 1 220 ? 15.831 29.289 0.672 1.00 89.75 220 HIS A O 1
ATOM 1788 N N . GLY A 1 221 ? 15.290 27.526 -0.590 1.00 87.75 221 GLY A N 1
ATOM 1789 C CA . GLY A 1 221 ? 15.114 28.309 -1.813 1.00 87.75 221 GLY A CA 1
ATOM 1790 C C . GLY A 1 221 ? 16.412 28.827 -2.444 1.00 87.75 221 GLY A C 1
ATOM 1791 O O . GLY A 1 221 ? 16.323 29.627 -3.376 1.00 87.75 221 GLY A O 1
ATOM 1792 N N . VAL A 1 222 ? 17.595 28.398 -1.983 1.00 92.94 222 VAL A N 1
ATOM 1793 C CA . VAL A 1 222 ? 18.885 28.680 -2.634 1.00 92.94 222 VAL A CA 1
ATOM 1794 C C . VAL A 1 222 ? 19.409 27.418 -3.326 1.00 92.94 222 VAL A C 1
ATOM 1796 O O . VAL A 1 222 ? 19.694 26.411 -2.689 1.00 92.94 222 VAL A O 1
ATOM 1799 N N . GLY A 1 223 ? 19.548 27.472 -4.650 1.00 92.31 223 GLY A N 1
ATOM 1800 C CA . GLY A 1 223 ? 20.210 26.446 -5.453 1.00 92.31 223 GLY A CA 1
ATOM 1801 C C . GLY A 1 223 ? 21.712 26.706 -5.572 1.00 92.31 223 GLY A C 1
ATOM 1802 O O . GLY A 1 223 ? 22.139 27.854 -5.701 1.00 92.31 223 GLY A O 1
ATOM 1803 N N . MET A 1 224 ? 22.510 25.639 -5.574 1.00 93.44 224 MET A N 1
ATOM 1804 C CA . MET A 1 224 ? 23.973 25.691 -5.592 1.00 93.44 224 MET A CA 1
ATOM 1805 C C . MET A 1 224 ? 24.529 24.851 -6.748 1.00 93.44 224 MET A C 1
ATOM 1807 O O . MET A 1 224 ? 24.115 23.711 -6.941 1.00 93.44 224 MET A O 1
ATOM 1811 N N . LYS A 1 225 ? 25.473 25.405 -7.513 1.00 94.31 225 LYS A N 1
ATOM 1812 C CA . LYS A 1 225 ? 26.257 24.691 -8.532 1.00 94.31 225 LYS A CA 1
ATOM 1813 C C . LYS A 1 225 ? 27.738 24.976 -8.297 1.00 94.31 225 LYS A C 1
ATOM 1815 O O . LYS A 1 225 ? 28.135 26.133 -8.377 1.00 94.31 225 LYS A O 1
ATOM 1820 N N . ALA A 1 226 ? 28.529 23.946 -8.019 1.00 93.06 226 ALA A N 1
ATOM 1821 C CA . ALA A 1 226 ? 29.973 24.056 -7.829 1.00 93.06 226 ALA A CA 1
ATOM 1822 C C . ALA A 1 226 ? 30.706 23.451 -9.033 1.00 93.06 226 ALA A C 1
ATOM 1824 O O . ALA A 1 226 ? 30.378 22.341 -9.445 1.00 93.06 226 ALA A O 1
ATOM 1825 N N . ASN A 1 227 ? 31.680 24.175 -9.582 1.00 92.31 227 ASN A N 1
ATOM 1826 C CA . ASN A 1 227 ? 32.643 23.645 -10.545 1.00 92.31 227 ASN A CA 1
ATOM 1827 C C . ASN A 1 227 ? 33.995 23.548 -9.827 1.00 92.31 227 ASN A C 1
ATOM 1829 O O . ASN A 1 227 ? 34.530 24.589 -9.444 1.00 92.31 227 ASN A O 1
ATOM 1833 N N . VAL A 1 228 ? 34.509 22.335 -9.623 1.00 91.12 228 VAL A N 1
ATOM 1834 C CA . VAL A 1 228 ? 35.796 22.075 -8.956 1.00 91.12 228 VAL A CA 1
ATOM 1835 C C . VAL A 1 228 ? 36.865 21.837 -10.022 1.00 91.12 228 VAL A C 1
ATOM 1837 O O . VAL A 1 228 ? 36.595 21.167 -11.016 1.00 91.12 228 VAL A O 1
ATOM 1840 N N . PHE A 1 229 ? 38.039 22.427 -9.831 1.00 87.69 229 PHE A N 1
ATOM 1841 C CA . PHE A 1 229 ? 39.216 22.284 -10.678 1.00 87.69 229 PHE A CA 1
ATOM 1842 C C . PHE A 1 229 ? 40.263 21.485 -9.907 1.00 87.69 229 PHE A C 1
ATOM 1844 O O . PHE A 1 229 ? 40.638 21.868 -8.798 1.00 87.69 229 PHE A O 1
ATOM 1851 N N . GLU A 1 230 ? 40.723 20.388 -10.496 1.00 82.06 230 GLU A N 1
ATOM 1852 C CA . GLU A 1 230 ? 41.817 19.576 -9.972 1.00 82.06 230 GLU A CA 1
ATOM 1853 C C . GLU A 1 230 ? 43.066 19.867 -10.803 1.00 82.06 230 GLU A C 1
ATOM 1855 O O . GLU A 1 230 ? 43.007 19.910 -12.032 1.00 82.06 230 GLU A O 1
ATOM 1860 N N . HIS A 1 231 ? 44.180 20.131 -10.121 1.00 73.06 231 HIS A N 1
ATOM 1861 C CA . HIS A 1 231 ? 45.473 20.389 -10.749 1.00 73.06 231 HIS A CA 1
ATOM 1862 C C . HIS A 1 231 ? 46.387 19.210 -10.432 1.00 73.06 231 HIS A C 1
ATOM 1864 O O . HIS A 1 231 ? 46.647 18.927 -9.263 1.00 73.06 231 HIS A O 1
ATOM 1870 N N . THR A 1 232 ? 46.859 18.526 -11.468 1.00 70.94 232 THR A N 1
ATOM 1871 C CA . THR A 1 232 ? 47.751 17.363 -11.374 1.00 70.94 232 THR A CA 1
ATOM 1872 C C . THR A 1 232 ? 49.079 17.701 -12.057 1.00 70.94 232 THR A C 1
ATOM 1874 O O . THR A 1 232 ? 49.105 18.521 -12.977 1.00 70.94 232 THR A O 1
ATOM 1877 N N . SER A 1 233 ? 50.192 17.113 -11.608 1.00 68.44 233 SER A N 1
ATOM 1878 C CA . SER A 1 233 ? 51.489 17.274 -12.274 1.00 68.44 233 SER A CA 1
ATOM 1879 C C . SER A 1 233 ? 51.454 16.688 -13.692 1.00 68.44 233 SER A C 1
ATOM 1881 O O . SER A 1 233 ? 50.801 15.680 -13.957 1.00 68.44 233 SER A O 1
ATOM 1883 N N . LEU A 1 234 ? 52.167 17.333 -14.619 1.00 63.34 234 LEU A N 1
ATOM 1884 C CA . LEU A 1 234 ? 52.218 16.962 -16.041 1.00 63.34 234 LEU A CA 1
ATOM 1885 C C . LEU A 1 234 ? 52.831 15.570 -16.303 1.00 63.34 234 LEU A C 1
ATOM 1887 O O . LEU A 1 234 ? 52.596 15.008 -17.368 1.00 63.34 234 LEU A O 1
ATOM 1891 N N . ASP A 1 235 ? 53.571 15.003 -15.344 1.00 57.22 235 ASP A N 1
ATOM 1892 C CA . ASP A 1 235 ? 54.278 13.721 -15.492 1.00 57.22 235 ASP A CA 1
ATOM 1893 C C . ASP A 1 235 ? 53.459 12.481 -15.079 1.00 57.22 235 ASP A C 1
ATOM 1895 O O . ASP A 1 235 ? 53.895 11.357 -15.319 1.00 57.22 235 ASP A O 1
ATOM 1899 N N . VAL A 1 236 ? 52.238 12.648 -14.550 1.00 55.53 236 VAL A N 1
ATOM 1900 C CA . VAL A 1 236 ? 51.388 11.513 -14.126 1.00 55.53 236 VAL A CA 1
ATOM 1901 C C . VAL A 1 236 ? 50.990 10.611 -15.297 1.00 55.53 236 VAL A C 1
ATOM 1903 O O . VAL A 1 236 ? 50.798 9.418 -15.101 1.00 55.53 236 VAL A O 1
ATOM 1906 N N . GLY A 1 237 ? 50.945 11.127 -16.530 1.00 57.44 237 GLY A N 1
ATOM 1907 C CA . GLY A 1 237 ? 50.735 10.284 -17.712 1.00 57.44 237 GLY A CA 1
ATOM 1908 C C . GLY A 1 237 ? 51.813 9.205 -17.867 1.00 57.44 237 GLY A C 1
ATOM 1909 O O . GLY A 1 237 ? 51.487 8.058 -18.138 1.00 57.44 237 GLY A O 1
ATOM 1910 N N . LYS A 1 238 ? 53.083 9.541 -17.597 1.00 66.25 238 LYS A N 1
ATOM 1911 C CA . LYS A 1 238 ? 54.195 8.582 -17.684 1.00 66.25 238 LYS A CA 1
ATOM 1912 C C . LYS A 1 238 ? 54.194 7.593 -16.525 1.00 66.25 238 LYS A C 1
ATOM 1914 O O . LYS A 1 238 ? 54.400 6.410 -16.751 1.00 66.25 238 LYS A O 1
ATOM 1919 N N . GLU A 1 239 ? 53.914 8.056 -15.308 1.00 64.00 239 GLU A N 1
ATOM 1920 C CA . GLU A 1 239 ? 53.823 7.166 -14.142 1.00 64.00 239 GLU A CA 1
ATOM 1921 C C . GLU A 1 239 ? 52.627 6.208 -14.246 1.00 64.00 239 GLU A C 1
ATOM 1923 O O . GLU A 1 239 ? 52.723 5.053 -13.835 1.00 64.00 239 GLU A O 1
ATOM 1928 N N . MET A 1 240 ? 51.509 6.650 -14.833 1.00 60.81 240 MET A N 1
ATOM 1929 C CA . MET A 1 240 ? 50.352 5.790 -15.095 1.00 60.81 240 MET A CA 1
ATOM 1930 C C . MET A 1 240 ? 50.609 4.795 -16.230 1.00 60.81 240 MET A C 1
ATOM 1932 O O . MET A 1 240 ? 50.175 3.653 -16.104 1.00 60.81 240 MET A O 1
ATOM 1936 N N . ASP A 1 241 ? 51.338 5.179 -17.281 1.00 67.94 241 ASP A N 1
ATOM 1937 C CA . ASP A 1 241 ? 51.745 4.265 -18.358 1.00 67.94 241 ASP A CA 1
ATOM 1938 C C . ASP A 1 241 ? 52.748 3.208 -17.853 1.00 67.94 241 ASP A C 1
ATOM 1940 O O . ASP A 1 241 ? 52.628 2.025 -18.172 1.00 67.94 241 ASP A O 1
ATOM 1944 N N . GLU A 1 242 ? 53.700 3.597 -16.999 1.00 74.25 242 GLU A N 1
ATOM 1945 C CA . GLU A 1 242 ? 54.646 2.673 -16.357 1.00 74.25 242 GLU A CA 1
ATOM 1946 C C . GLU A 1 242 ? 53.948 1.733 -15.361 1.00 74.25 242 GLU A C 1
ATOM 1948 O O . GLU A 1 242 ? 54.230 0.529 -15.328 1.00 74.25 242 GLU A O 1
ATOM 1953 N N . ALA A 1 243 ? 52.995 2.251 -14.579 1.00 68.94 243 ALA A N 1
ATOM 1954 C CA . ALA A 1 243 ? 52.180 1.446 -13.674 1.00 68.94 243 ALA A CA 1
ATOM 1955 C C . ALA A 1 243 ? 51.255 0.485 -14.436 1.00 68.94 243 ALA A C 1
ATOM 1957 O O . ALA A 1 243 ? 51.113 -0.666 -14.025 1.00 68.94 243 ALA A O 1
ATOM 1958 N N . ALA A 1 244 ? 50.673 0.920 -15.558 1.00 69.50 244 ALA A N 1
ATOM 1959 C CA . ALA A 1 244 ? 49.859 0.078 -16.428 1.00 69.50 244 ALA A CA 1
ATOM 1960 C C . ALA A 1 244 ? 50.691 -1.052 -17.050 1.00 69.50 244 ALA A C 1
ATOM 1962 O O . ALA A 1 244 ? 50.280 -2.206 -16.974 1.00 69.50 244 ALA A O 1
ATOM 1963 N N . ALA A 1 245 ? 51.896 -0.759 -17.550 1.00 72.31 245 ALA A N 1
ATOM 1964 C CA . ALA A 1 245 ? 52.801 -1.765 -18.111 1.00 72.31 245 ALA A CA 1
ATOM 1965 C C . ALA A 1 245 ? 53.284 -2.795 -17.067 1.00 72.31 245 ALA A C 1
ATOM 1967 O O . ALA A 1 245 ? 53.497 -3.969 -17.378 1.00 72.31 245 ALA A O 1
ATOM 1968 N N . SER A 1 246 ? 53.460 -2.369 -15.812 1.00 71.56 246 SER A N 1
ATOM 1969 C CA . SER A 1 246 ? 53.780 -3.261 -14.690 1.00 71.56 246 SER A CA 1
ATOM 1970 C C . SER A 1 246 ? 52.598 -4.167 -14.324 1.00 71.56 246 SER A C 1
ATOM 1972 O O . SER A 1 246 ? 52.769 -5.371 -14.118 1.00 71.56 246 SER A O 1
ATOM 1974 N N . LEU A 1 247 ? 51.388 -3.601 -14.299 1.00 68.38 247 LEU A N 1
ATOM 1975 C CA . LEU A 1 247 ? 50.157 -4.331 -14.013 1.00 68.38 247 LEU A CA 1
ATOM 1976 C C . LEU A 1 247 ? 49.839 -5.353 -15.114 1.00 68.38 247 LEU A C 1
ATOM 1978 O O . LEU A 1 247 ? 49.449 -6.471 -14.801 1.00 68.38 247 LEU A O 1
ATOM 1982 N N . GLU A 1 248 ? 50.054 -4.993 -16.380 1.00 65.50 248 GLU A N 1
ATOM 1983 C CA . GLU A 1 248 ? 49.846 -5.855 -17.550 1.00 65.50 248 GLU A CA 1
ATOM 1984 C C . GLU A 1 248 ? 50.772 -7.080 -17.509 1.00 65.50 248 GLU A C 1
ATOM 1986 O O . GLU A 1 248 ? 50.306 -8.211 -17.628 1.00 65.50 248 GLU A O 1
ATOM 1991 N N . LYS A 1 249 ? 52.056 -6.892 -17.166 1.00 73.12 249 LYS A N 1
ATOM 1992 C CA . LYS A 1 249 ? 52.996 -8.006 -16.936 1.00 73.12 249 LYS A CA 1
ATOM 1993 C C . LYS A 1 249 ? 52.595 -8.929 -15.786 1.00 73.12 249 LYS A C 1
ATOM 1995 O O . LYS A 1 249 ? 52.864 -10.128 -15.850 1.00 73.12 249 LYS A O 1
ATOM 2000 N N . ALA A 1 250 ? 52.009 -8.385 -14.721 1.00 68.94 250 ALA A N 1
ATOM 2001 C CA . ALA A 1 250 ? 51.532 -9.184 -13.595 1.00 68.94 250 ALA A CA 1
ATOM 2002 C C . ALA A 1 250 ? 50.260 -9.971 -13.959 1.00 68.94 250 ALA A C 1
ATOM 2004 O O . ALA A 1 250 ? 50.121 -11.128 -13.565 1.00 68.94 250 ALA A O 1
ATOM 2005 N N . LEU A 1 251 ? 49.367 -9.366 -14.748 1.00 60.44 251 LEU A N 1
ATOM 2006 C CA . LEU A 1 251 ? 48.115 -9.975 -15.193 1.00 60.44 251 LEU A CA 1
ATOM 2007 C C . LEU A 1 251 ? 48.338 -11.085 -16.231 1.00 60.44 251 LEU A C 1
ATOM 2009 O O . LEU A 1 251 ? 47.661 -12.109 -16.177 1.00 60.44 251 LEU A O 1
ATOM 2013 N N . ASP A 1 252 ? 49.306 -10.916 -17.136 1.00 61.69 252 ASP A N 1
ATOM 2014 C CA . ASP A 1 252 ? 49.657 -11.910 -18.160 1.00 61.69 252 ASP A CA 1
ATOM 2015 C C . ASP A 1 252 ? 50.115 -13.245 -17.550 1.00 61.69 252 ASP A C 1
ATOM 2017 O O . ASP A 1 252 ? 49.802 -14.317 -18.074 1.00 61.69 252 ASP A O 1
ATOM 2021 N N . ALA A 1 253 ? 50.805 -13.205 -16.406 1.00 64.25 253 ALA A N 1
ATOM 2022 C CA . ALA A 1 253 ? 51.235 -14.409 -15.695 1.00 64.25 253 ALA A CA 1
ATOM 2023 C C . ALA A 1 253 ? 50.055 -15.193 -15.089 1.00 64.25 253 ALA A C 1
ATOM 2025 O O . ALA A 1 253 ? 50.071 -16.427 -15.089 1.00 64.25 253 ALA A O 1
ATOM 2026 N N . GLU A 1 254 ? 49.022 -14.496 -14.606 1.00 52.53 254 GLU A N 1
ATOM 2027 C CA . GLU A 1 254 ? 47.807 -15.123 -14.070 1.00 52.53 254 GLU A CA 1
ATOM 2028 C C . GLU A 1 254 ? 46.856 -15.593 -15.185 1.00 52.53 254 GLU A C 1
ATOM 2030 O O . GLU A 1 254 ? 46.246 -16.660 -15.080 1.00 52.53 254 GLU A O 1
ATOM 2035 N N . LEU A 1 255 ? 46.773 -14.851 -16.294 1.00 52.19 255 LEU A N 1
ATOM 2036 C CA . LEU A 1 255 ? 45.927 -15.183 -17.445 1.00 52.19 255 LEU A CA 1
ATOM 2037 C C . LEU A 1 255 ? 46.484 -16.332 -18.293 1.00 52.19 255 LEU A C 1
ATOM 2039 O O . LEU A 1 255 ? 45.700 -17.101 -18.846 1.00 52.19 255 LEU A O 1
ATOM 2043 N N . ALA A 1 256 ? 47.806 -16.537 -18.330 1.00 57.53 256 ALA A N 1
ATOM 2044 C CA . ALA A 1 256 ? 48.422 -17.694 -18.989 1.00 57.53 256 ALA A CA 1
ATOM 2045 C C . ALA A 1 256 ? 47.994 -19.046 -18.379 1.00 57.53 256 ALA A C 1
ATOM 2047 O O . ALA A 1 256 ? 48.049 -20.080 -19.047 1.00 57.53 256 ALA A O 1
ATOM 2048 N N . GLN A 1 257 ? 47.544 -19.057 -17.119 1.00 53.16 257 GLN A N 1
ATOM 2049 C CA . GLN A 1 257 ? 47.014 -20.252 -16.452 1.00 53.16 257 GLN A CA 1
ATOM 2050 C C . GLN A 1 257 ? 45.492 -20.395 -16.601 1.00 53.16 257 GLN A C 1
ATOM 2052 O O . GLN A 1 257 ? 44.937 -21.461 -16.314 1.00 53.16 257 GLN A O 1
ATOM 2057 N N . PHE A 1 258 ? 44.801 -19.361 -17.084 1.00 39.22 258 PHE A N 1
ATOM 2058 C CA . PHE A 1 258 ? 43.349 -19.339 -17.184 1.00 39.22 258 PHE A CA 1
ATOM 2059 C C . PHE A 1 258 ? 42.885 -19.781 -18.583 1.00 39.22 258 PHE A C 1
ATOM 2061 O O . PHE A 1 258 ? 42.835 -18.998 -19.524 1.00 39.22 258 PHE A O 1
ATOM 2068 N N . GLY A 1 259 ? 42.503 -21.059 -18.718 1.00 47.72 259 GLY A N 1
ATOM 2069 C CA . GLY A 1 259 ? 41.760 -21.551 -19.891 1.00 47.72 259 GLY A CA 1
ATOM 2070 C C . GLY A 1 259 ? 42.508 -22.459 -20.876 1.00 47.72 259 GLY A C 1
ATOM 2071 O O . GLY A 1 259 ? 42.142 -22.510 -22.049 1.00 47.72 259 GLY A O 1
ATOM 2072 N N . ALA A 1 260 ? 43.506 -23.232 -20.438 1.00 37.78 260 ALA A N 1
ATOM 2073 C CA . ALA A 1 260 ? 44.165 -24.208 -21.310 1.00 37.78 260 ALA A CA 1
ATOM 2074 C C . ALA A 1 260 ? 43.256 -25.417 -21.653 1.00 37.78 260 ALA A C 1
ATOM 2076 O O . ALA A 1 260 ? 43.168 -26.391 -20.904 1.00 37.78 260 ALA A O 1
ATOM 2077 N N . LYS A 1 261 ? 42.630 -25.400 -22.841 1.00 35.44 261 LYS A N 1
ATOM 2078 C CA . LYS A 1 261 ? 42.247 -26.608 -23.599 1.00 35.44 261 LYS A CA 1
ATOM 2079 C C . LYS A 1 261 ? 43.251 -26.797 -24.741 1.00 35.44 261 LYS A C 1
ATOM 2081 O O . LYS A 1 261 ? 43.490 -25.878 -25.515 1.00 35.44 261 LYS A O 1
ATOM 2086 N N . LYS A 1 262 ? 43.842 -27.994 -24.837 1.00 41.03 262 LYS A N 1
ATOM 2087 C CA . LYS A 1 262 ? 44.824 -28.370 -25.871 1.00 41.03 262 LYS A CA 1
ATOM 2088 C C . LYS A 1 262 ? 44.265 -28.140 -27.283 1.00 41.03 262 LYS A C 1
ATOM 2090 O O . LYS A 1 262 ? 43.267 -28.763 -27.636 1.00 41.03 262 LYS A O 1
ATOM 2095 N N . GLY A 1 263 ? 44.979 -27.354 -28.093 1.00 45.94 263 GLY A N 1
ATOM 2096 C CA . GLY A 1 263 ? 44.945 -27.480 -29.555 1.00 45.94 263 GLY A CA 1
ATOM 2097 C C . GLY A 1 263 ? 44.391 -26.314 -30.375 1.00 45.94 263 GLY A C 1
ATOM 2098 O O . GLY A 1 263 ? 43.927 -26.569 -31.481 1.00 45.94 263 GLY A O 1
ATOM 2099 N N . VAL A 1 264 ? 44.436 -25.067 -29.900 1.00 40.47 264 VAL A N 1
ATOM 2100 C CA . VAL A 1 264 ? 44.146 -23.900 -30.755 1.00 40.47 264 VAL A CA 1
ATOM 2101 C C . VAL A 1 264 ? 45.270 -22.878 -30.606 1.00 40.47 264 VAL A C 1
ATOM 2103 O O . VAL A 1 264 ? 45.526 -22.405 -29.502 1.00 40.47 264 VAL A O 1
ATOM 2106 N N . GLU A 1 265 ? 45.961 -22.573 -31.705 1.00 41.59 265 GLU A N 1
ATOM 2107 C CA . GLU A 1 265 ? 46.917 -21.465 -31.773 1.00 41.59 265 GLU A CA 1
ATOM 2108 C C . GLU A 1 265 ? 46.159 -20.132 -31.666 1.00 41.59 265 GLU A C 1
ATOM 2110 O O . GLU A 1 265 ? 45.213 -19.881 -32.416 1.00 41.59 265 GLU A O 1
ATOM 2115 N N . PHE A 1 266 ? 46.559 -19.290 -30.710 1.00 39.44 266 PHE A N 1
ATOM 2116 C CA . PHE A 1 266 ? 46.039 -17.933 -30.519 1.00 39.44 266 PHE A CA 1
ATOM 2117 C C . PHE A 1 266 ? 46.976 -16.891 -31.164 1.00 39.44 266 PHE A C 1
ATOM 2119 O O . PHE A 1 266 ? 48.180 -17.137 -31.239 1.00 39.44 266 PHE A O 1
ATOM 2126 N N . PRO A 1 267 ? 46.471 -15.719 -31.604 1.00 45.00 267 PRO A N 1
ATOM 2127 C CA . PRO A 1 267 ? 47.305 -14.642 -32.143 1.00 45.00 267 PRO A CA 1
ATOM 2128 C C . PRO A 1 267 ? 48.127 -13.941 -31.049 1.00 45.00 267 PRO A C 1
ATOM 2130 O O . PRO A 1 267 ? 47.664 -13.783 -29.922 1.00 45.00 267 PRO A O 1
ATOM 2133 N N . GLU A 1 268 ? 49.315 -13.457 -31.415 1.00 49.31 268 GLU A N 1
ATOM 2134 C CA . GLU A 1 268 ? 50.415 -13.043 -30.524 1.00 49.31 268 GLU A CA 1
ATOM 2135 C C . GLU A 1 268 ? 50.210 -11.780 -29.646 1.00 49.31 268 GLU A C 1
ATOM 2137 O O . GLU A 1 268 ? 51.164 -11.354 -29.002 1.00 49.31 268 GLU A O 1
ATOM 2142 N N . SER A 1 269 ? 49.031 -11.142 -29.559 1.00 55.28 269 SER A N 1
ATOM 2143 C CA . SER A 1 269 ? 48.875 -9.973 -28.661 1.00 55.28 269 SER A CA 1
ATOM 2144 C C . SER A 1 269 ? 47.429 -9.549 -28.370 1.00 55.28 269 SER A C 1
ATOM 2146 O O . SER A 1 269 ? 46.608 -9.426 -29.285 1.00 55.28 269 SER A O 1
ATOM 2148 N N . ILE A 1 270 ? 47.161 -9.202 -27.103 1.00 48.44 270 ILE A N 1
ATOM 2149 C CA . ILE A 1 270 ? 45.912 -8.611 -26.580 1.00 48.44 270 ILE A CA 1
ATOM 2150 C C . ILE A 1 270 ? 45.558 -7.284 -27.284 1.00 48.44 270 ILE A C 1
ATOM 2152 O O . ILE A 1 270 ? 44.378 -7.004 -27.516 1.00 48.44 270 ILE A O 1
ATOM 2156 N N . ALA A 1 271 ? 46.555 -6.509 -27.732 1.00 49.34 271 ALA A N 1
ATOM 2157 C CA . ALA A 1 271 ? 46.343 -5.261 -28.474 1.00 49.34 271 ALA A CA 1
ATOM 2158 C C . ALA A 1 271 ? 45.547 -5.484 -29.775 1.00 49.34 271 ALA A C 1
ATOM 2160 O O . ALA A 1 271 ? 44.665 -4.699 -30.119 1.00 49.34 271 ALA A O 1
ATOM 2161 N N . SER A 1 272 ? 45.771 -6.619 -30.444 1.00 46.69 272 SER A N 1
ATOM 2162 C CA . SER A 1 272 ? 45.069 -6.978 -31.684 1.00 46.69 272 SER A CA 1
ATOM 2163 C C . SER A 1 272 ? 43.605 -7.403 -31.472 1.00 46.69 272 SER A C 1
ATOM 2165 O O . SER A 1 272 ? 42.797 -7.346 -32.404 1.00 46.69 272 SER A O 1
ATOM 2167 N N . MET A 1 273 ? 43.232 -7.805 -30.249 1.00 47.72 273 MET A N 1
ATOM 2168 C CA . MET A 1 273 ? 41.838 -8.073 -29.871 1.00 47.72 273 MET A CA 1
ATOM 2169 C C . MET A 1 273 ? 41.084 -6.778 -29.543 1.00 47.72 273 MET A C 1
ATOM 2171 O O . MET A 1 273 ? 39.959 -6.598 -30.011 1.00 47.72 273 MET A O 1
ATOM 2175 N N . LEU A 1 274 ? 41.718 -5.844 -28.829 1.00 45.62 274 LEU A N 1
ATOM 2176 C CA . LEU A 1 274 ? 41.153 -4.523 -28.515 1.00 45.62 274 LEU A CA 1
ATOM 2177 C C . LEU A 1 274 ? 40.956 -3.649 -29.768 1.00 45.62 274 LEU A C 1
ATOM 2179 O O . LEU A 1 274 ? 39.960 -2.932 -29.889 1.00 45.62 274 LEU A O 1
ATOM 2183 N N . GLU A 1 275 ? 41.847 -3.751 -30.757 1.00 46.06 275 GLU A N 1
ATOM 2184 C CA . GLU A 1 275 ? 41.693 -3.064 -32.049 1.00 46.06 275 GLU A CA 1
ATOM 2185 C C . GLU A 1 275 ? 40.501 -3.580 -32.878 1.00 46.06 275 GLU A C 1
ATOM 2187 O O . GLU A 1 275 ? 39.906 -2.829 -33.653 1.00 46.06 275 GLU A O 1
ATOM 2192 N N . ARG A 1 276 ? 40.085 -4.841 -32.685 1.00 43.19 276 ARG A N 1
ATOM 2193 C CA . ARG A 1 276 ? 38.879 -5.388 -33.331 1.00 43.19 276 ARG A CA 1
ATOM 2194 C C . ARG A 1 276 ? 37.585 -4.905 -32.683 1.00 43.19 276 ARG A C 1
ATOM 2196 O O . ARG A 1 276 ? 36.613 -4.683 -33.400 1.00 43.19 276 ARG A O 1
ATOM 2203 N N . GLU A 1 277 ? 37.561 -4.702 -31.368 1.00 38.94 277 GLU A N 1
ATOM 2204 C CA . GLU A 1 277 ? 36.375 -4.175 -30.675 1.00 38.94 277 GLU A CA 1
ATOM 2205 C C . GLU A 1 277 ? 36.191 -2.661 -30.872 1.00 38.94 277 GLU A C 1
ATOM 2207 O O . GLU A 1 277 ? 35.060 -2.168 -30.926 1.00 38.94 277 GLU A O 1
ATOM 2212 N N . THR A 1 278 ? 37.283 -1.914 -31.058 1.00 38.88 278 THR A N 1
ATOM 2213 C CA . THR A 1 278 ? 37.244 -0.449 -31.231 1.00 38.88 278 THR A CA 1
ATOM 2214 C C . THR A 1 278 ? 36.699 0.013 -32.588 1.00 38.88 278 THR A C 1
ATOM 2216 O O . THR A 1 278 ? 36.238 1.151 -32.694 1.00 38.88 278 THR A O 1
ATOM 2219 N N . GLN A 1 279 ? 36.629 -0.853 -33.608 1.00 36.16 279 GLN A N 1
ATOM 2220 C CA . GLN A 1 279 ? 35.977 -0.520 -34.888 1.00 36.16 279 GLN A CA 1
ATOM 2221 C C . GLN A 1 279 ? 34.443 -0.623 -34.864 1.00 36.16 279 GLN A C 1
ATOM 2223 O O . GLN A 1 279 ? 33.781 -0.193 -35.809 1.00 36.16 279 GLN A O 1
ATOM 2228 N N . THR A 1 280 ? 33.838 -1.100 -33.773 1.00 37.75 280 THR A N 1
ATOM 2229 C CA . THR A 1 280 ? 32.377 -1.178 -33.637 1.00 37.75 280 THR A CA 1
ATOM 2230 C C . THR A 1 280 ? 31.874 -0.401 -32.427 1.00 37.75 280 THR A C 1
ATOM 2232 O O . THR A 1 280 ? 31.377 -1.005 -31.483 1.00 37.75 280 THR A O 1
ATOM 2235 N N . ARG A 1 281 ? 31.971 0.941 -32.459 1.00 29.78 281 ARG A N 1
ATOM 2236 C CA . ARG A 1 281 ? 30.955 1.894 -31.937 1.00 29.78 281 ARG A CA 1
ATOM 2237 C C . ARG A 1 281 ? 31.469 3.339 -31.901 1.00 29.78 281 ARG A C 1
ATOM 2239 O O . ARG A 1 281 ? 32.085 3.773 -30.938 1.00 29.78 281 ARG A O 1
ATOM 2246 N N . THR A 1 282 ? 31.086 4.126 -32.902 1.00 30.34 282 THR A N 1
ATOM 2247 C CA . THR A 1 282 ? 30.720 5.549 -32.751 1.00 30.34 282 THR A CA 1
ATOM 2248 C C . THR A 1 282 ? 29.934 5.986 -33.987 1.00 30.34 282 THR A C 1
ATOM 2250 O O . THR A 1 282 ? 30.511 6.386 -34.989 1.00 30.34 282 THR A O 1
ATOM 2253 N N . ALA A 1 283 ? 28.602 5.910 -33.932 1.00 27.75 283 ALA A N 1
ATOM 2254 C CA . ALA A 1 283 ? 27.739 6.718 -34.794 1.00 27.75 283 ALA A CA 1
ATOM 2255 C C . ALA A 1 283 ? 26.311 6.804 -34.229 1.00 27.75 283 ALA A C 1
ATOM 2257 O O . ALA A 1 283 ? 25.619 5.800 -34.086 1.00 27.75 283 ALA A O 1
ATOM 2258 N N . ALA A 1 284 ? 25.861 8.026 -33.968 1.00 29.72 284 ALA A N 1
ATOM 2259 C CA . ALA A 1 284 ? 24.469 8.458 -34.084 1.00 29.72 284 ALA A CA 1
ATOM 2260 C C . ALA A 1 284 ? 24.498 9.930 -34.553 1.00 29.72 284 ALA A C 1
ATOM 2262 O O . ALA A 1 284 ? 25.461 10.612 -34.191 1.00 29.72 284 ALA A O 1
ATOM 2263 N N . PRO A 1 285 ? 23.485 10.501 -35.243 1.00 40.09 285 PRO A N 1
ATOM 2264 C CA . PRO A 1 285 ? 22.346 9.936 -35.982 1.00 40.09 285 PRO A CA 1
ATOM 2265 C C . PRO A 1 285 ? 22.247 10.446 -37.454 1.00 40.09 285 PRO A C 1
ATOM 2267 O O . PRO A 1 285 ? 22.930 11.383 -37.846 1.00 40.09 285 PRO A O 1
ATOM 2270 N N . LEU A 1 286 ? 21.351 9.835 -38.246 1.00 32.50 286 LEU A N 1
ATOM 2271 C CA . LEU A 1 286 ? 20.684 10.344 -39.470 1.00 32.50 286 LEU A CA 1
ATOM 2272 C C . LEU A 1 286 ? 21.397 11.425 -40.315 1.00 32.50 286 LEU A C 1
ATOM 2274 O O . LEU A 1 286 ? 21.231 12.609 -40.045 1.00 32.50 286 LEU A O 1
ATOM 2278 N N . THR A 1 287 ? 22.026 11.030 -41.428 1.00 34.56 287 THR A N 1
ATOM 2279 C CA . THR A 1 287 ? 21.822 11.537 -42.810 1.00 34.56 287 THR A CA 1
ATOM 2280 C C . THR A 1 287 ? 22.572 10.575 -43.752 1.00 34.56 287 THR A C 1
ATOM 2282 O O . THR A 1 287 ? 23.645 10.117 -43.389 1.00 34.56 287 THR A O 1
ATOM 2285 N N . GLU A 1 288 ? 22.014 10.281 -44.932 1.00 31.81 288 GLU A N 1
ATOM 2286 C CA . GLU A 1 288 ? 22.556 9.411 -46.006 1.00 31.81 288 GLU A CA 1
ATOM 2287 C C . GLU A 1 288 ? 22.183 7.914 -45.970 1.00 31.81 288 GLU A C 1
ATOM 2289 O O . GLU A 1 288 ? 23.004 7.030 -45.762 1.00 31.81 288 GLU A O 1
ATOM 2294 N N . LEU A 1 289 ? 20.924 7.619 -46.317 1.00 31.89 289 LEU A N 1
ATOM 2295 C CA . LEU A 1 289 ? 20.563 6.396 -47.050 1.00 31.89 289 LEU A CA 1
ATOM 2296 C C . LEU A 1 289 ? 19.565 6.739 -48.167 1.00 31.89 289 LEU A C 1
ATOM 2298 O O . LEU A 1 289 ? 18.388 6.397 -48.139 1.00 31.89 289 LEU A O 1
ATOM 2302 N N . PHE A 1 290 ? 20.072 7.447 -49.174 1.00 31.61 290 PHE A N 1
ATOM 2303 C CA . PHE A 1 290 ? 19.509 7.456 -50.524 1.00 31.61 290 PHE A CA 1
ATOM 2304 C C . PHE A 1 290 ? 20.649 7.321 -51.536 1.00 31.61 290 PHE A C 1
ATOM 2306 O O . PHE A 1 290 ? 20.801 8.157 -52.410 1.00 31.61 290 PHE A O 1
ATOM 2313 N N . GLN A 1 291 ? 21.497 6.300 -51.375 1.00 33.88 291 GLN A N 1
ATOM 2314 C CA . GLN A 1 291 ? 22.389 5.769 -52.417 1.00 33.88 291 GLN A CA 1
ATOM 2315 C C . GLN A 1 291 ? 23.202 4.607 -51.839 1.00 33.88 291 GLN A C 1
ATOM 2317 O O . GLN A 1 291 ? 24.160 4.832 -51.111 1.00 33.88 291 GLN A O 1
ATOM 2322 N N . SER A 1 292 ? 22.777 3.375 -52.148 1.00 31.05 292 SER A N 1
ATOM 2323 C CA . SER A 1 292 ? 23.589 2.135 -52.249 1.00 31.05 292 SER A CA 1
ATOM 2324 C C . SER A 1 292 ? 22.801 0.857 -51.906 1.00 31.05 292 SER A C 1
ATOM 2326 O O . SER A 1 292 ? 23.298 -0.056 -51.266 1.00 31.05 292 SER A O 1
ATOM 2328 N N . PHE A 1 293 ? 21.579 0.727 -52.427 1.00 29.38 293 PHE A N 1
ATOM 2329 C CA . PHE A 1 293 ? 20.989 -0.583 -52.731 1.00 29.38 293 PHE A CA 1
ATOM 2330 C C . PHE A 1 293 ? 20.878 -0.694 -54.253 1.00 29.38 293 PHE A C 1
ATOM 2332 O O . PHE A 1 293 ? 19.808 -0.515 -54.816 1.00 29.38 293 PHE A O 1
ATOM 2339 N N . ASN A 1 294 ? 22.027 -0.828 -54.924 1.00 35.38 294 ASN A N 1
ATOM 2340 C CA . ASN A 1 294 ? 22.160 -1.317 -56.304 1.00 35.38 294 ASN A CA 1
ATOM 2341 C C . ASN A 1 294 ? 23.642 -1.342 -56.704 1.00 35.38 294 ASN A C 1
ATOM 2343 O O . ASN A 1 294 ? 24.089 -0.500 -57.474 1.00 35.38 294 ASN A O 1
ATOM 2347 N N . ALA A 1 295 ? 24.414 -2.288 -56.166 1.00 31.66 295 ALA A N 1
ATOM 2348 C CA . ALA A 1 295 ? 25.660 -2.751 -56.789 1.00 31.66 295 ALA A CA 1
ATOM 2349 C C . ALA A 1 295 ? 26.232 -3.956 -56.029 1.00 31.66 295 ALA A C 1
ATOM 2351 O O . ALA A 1 295 ? 27.148 -3.801 -55.230 1.00 31.66 295 ALA A O 1
ATOM 2352 N N . SER A 1 296 ? 25.683 -5.152 -56.264 1.00 30.50 296 SER A N 1
ATOM 2353 C CA . SER A 1 296 ? 26.430 -6.430 -56.286 1.00 30.50 296 SER A CA 1
ATOM 2354 C C . SER A 1 296 ? 25.474 -7.625 -56.361 1.00 30.50 296 SER A C 1
ATOM 2356 O O . SER A 1 296 ? 25.307 -8.383 -55.419 1.00 30.50 296 SER A O 1
ATOM 2358 N N . ASN A 1 297 ? 24.827 -7.797 -57.516 1.00 31.30 297 ASN A N 1
ATOM 2359 C CA . ASN A 1 297 ? 24.428 -9.122 -58.002 1.00 31.30 297 ASN A CA 1
ATOM 2360 C C . ASN A 1 297 ? 24.147 -9.062 -59.509 1.00 31.30 297 ASN A C 1
ATOM 2362 O O . ASN A 1 297 ? 23.034 -9.256 -59.979 1.00 31.30 297 ASN A O 1
ATOM 2366 N N . ILE A 1 298 ? 25.186 -8.738 -60.283 1.00 33.31 298 ILE A N 1
ATOM 2367 C CA . ILE A 1 298 ? 25.218 -8.970 -61.730 1.00 33.31 298 ILE A CA 1
ATOM 2368 C C . ILE A 1 298 ? 26.616 -9.473 -62.067 1.00 33.31 298 ILE A C 1
ATOM 2370 O O . ILE A 1 298 ? 27.530 -8.685 -62.290 1.00 33.31 298 ILE A O 1
ATOM 2374 N N . LYS A 1 299 ? 26.772 -10.796 -62.059 1.00 31.95 299 LYS A N 1
ATOM 2375 C CA . LYS A 1 299 ? 27.720 -11.565 -62.878 1.00 31.95 299 LYS A CA 1
ATOM 2376 C C . LYS A 1 299 ? 27.428 -13.045 -62.647 1.00 31.95 299 LYS A C 1
ATOM 2378 O O . LYS A 1 299 ? 28.045 -13.679 -61.806 1.00 31.95 299 LYS A O 1
ATOM 2383 N N . ASN A 1 300 ? 26.405 -13.547 -63.336 1.00 29.62 300 ASN A N 1
ATOM 2384 C CA . ASN A 1 300 ? 26.383 -14.865 -63.973 1.00 29.62 300 ASN A CA 1
ATOM 2385 C C . ASN A 1 300 ? 25.030 -15.086 -64.665 1.00 29.62 300 ASN A C 1
ATOM 2387 O O . ASN A 1 300 ? 23.991 -14.705 -64.138 1.00 29.62 300 ASN A O 1
ATOM 2391 N N . ARG A 1 301 ? 25.086 -15.733 -65.836 1.00 26.45 301 ARG A N 1
ATOM 2392 C CA . ARG A 1 301 ? 23.987 -16.140 -66.737 1.00 26.45 301 ARG A CA 1
ATOM 2393 C C . ARG A 1 301 ? 23.406 -15.077 -67.678 1.00 26.45 301 ARG A C 1
ATOM 2395 O O . ARG A 1 301 ? 22.300 -14.576 -67.511 1.00 26.45 301 ARG A O 1
ATOM 2402 N N . ARG A 1 302 ? 24.120 -14.875 -68.787 1.00 25.48 302 ARG A N 1
ATOM 2403 C CA . ARG A 1 302 ? 23.515 -14.770 -70.123 1.00 25.48 302 ARG A CA 1
ATOM 2404 C C . ARG A 1 302 ? 24.083 -15.894 -70.983 1.00 25.48 302 ARG A C 1
ATOM 2406 O O . ARG A 1 302 ? 25.214 -15.774 -71.427 1.00 25.48 302 ARG A O 1
ATOM 2413 N N . GLN A 1 303 ? 23.300 -16.944 -71.193 1.00 28.33 303 GLN A N 1
ATOM 2414 C CA . GLN A 1 303 ? 23.180 -17.683 -72.451 1.00 28.33 303 GLN A CA 1
ATOM 2415 C C . GLN A 1 303 ? 22.081 -18.738 -72.276 1.00 28.33 303 GLN A C 1
ATOM 2417 O O . GLN A 1 303 ? 21.867 -19.228 -71.171 1.00 28.33 303 GLN A O 1
ATOM 2422 N N . ASP A 1 304 ? 21.383 -19.000 -73.379 1.00 27.59 304 ASP A N 1
ATOM 2423 C CA . ASP A 1 304 ? 20.417 -20.081 -73.603 1.00 27.59 304 ASP A CA 1
ATOM 2424 C C . ASP A 1 304 ? 18.983 -19.844 -73.094 1.00 27.59 304 ASP A C 1
ATOM 2426 O O . ASP A 1 304 ? 18.646 -20.091 -71.944 1.00 27.59 304 ASP A O 1
ATOM 2430 N N . PHE A 1 305 ? 18.090 -19.367 -73.970 1.00 25.61 305 PHE A N 1
ATOM 2431 C CA . PHE A 1 305 ? 17.239 -20.267 -74.765 1.00 25.61 305 PHE A CA 1
ATOM 2432 C C . PHE A 1 305 ? 16.336 -19.479 -75.730 1.00 25.61 305 PHE A C 1
ATOM 2434 O O . PHE A 1 305 ? 15.678 -18.503 -75.369 1.00 25.61 305 PHE A O 1
ATOM 2441 N N . ARG A 1 306 ? 16.322 -19.924 -76.988 1.00 24.95 306 ARG A N 1
ATOM 2442 C CA . ARG A 1 306 ? 15.428 -19.490 -78.069 1.00 24.95 306 ARG A CA 1
ATOM 2443 C C . ARG A 1 306 ? 14.128 -20.306 -78.014 1.00 24.95 306 ARG A C 1
ATOM 2445 O O . ARG A 1 306 ? 14.188 -21.507 -77.813 1.00 24.95 306 ARG A O 1
ATOM 2452 N N . MET A 1 307 ? 13.020 -19.625 -78.317 1.00 24.56 307 MET A N 1
ATOM 2453 C CA . MET A 1 307 ? 11.781 -20.090 -78.976 1.00 24.56 307 MET A CA 1
ATOM 2454 C C . MET A 1 307 ? 11.066 -21.365 -78.481 1.00 24.56 307 MET A C 1
ATOM 2456 O O . MET A 1 307 ? 11.558 -22.468 -78.660 1.00 24.56 307 MET A O 1
ATOM 2460 N N . SER A 1 308 ? 9.791 -21.228 -78.093 1.00 26.67 308 SER A N 1
ATOM 2461 C CA . SER A 1 308 ? 8.649 -21.729 -78.890 1.00 26.67 308 SER A CA 1
ATOM 2462 C C . SER A 1 308 ? 7.288 -21.270 -78.308 1.00 26.67 308 SER A C 1
ATOM 2464 O O . SER A 1 308 ? 7.101 -21.232 -77.099 1.00 26.67 308 SER A O 1
ATOM 2466 N N . THR A 1 309 ? 6.412 -20.794 -79.210 1.00 27.66 309 THR A N 1
ATOM 2467 C CA . THR A 1 309 ? 4.940 -20.996 -79.351 1.00 27.66 309 THR A CA 1
ATOM 2468 C C . THR A 1 309 ? 4.118 -21.418 -78.107 1.00 27.66 309 THR A C 1
ATOM 2470 O O . THR A 1 309 ? 4.486 -22.374 -77.449 1.00 27.66 309 THR A O 1
ATOM 2473 N N . SER A 1 310 ? 2.925 -20.905 -77.755 1.00 27.56 310 SER A N 1
ATOM 2474 C CA . SER A 1 310 ? 1.772 -20.437 -78.550 1.00 27.56 310 SER A CA 1
ATOM 2475 C C . SER A 1 310 ? 0.636 -19.874 -77.647 1.00 27.56 310 SER A C 1
ATOM 2477 O O . SER A 1 310 ? 0.371 -20.433 -76.593 1.00 27.56 310 SER A O 1
ATOM 2479 N N . ALA A 1 311 ? -0.049 -18.823 -78.136 1.00 29.77 311 ALA A N 1
ATOM 2480 C CA . ALA A 1 311 ? -1.510 -18.547 -78.103 1.00 29.77 311 ALA A CA 1
ATOM 2481 C C . ALA A 1 311 ? -2.325 -18.331 -76.778 1.00 29.77 311 ALA A C 1
ATOM 2483 O O . ALA A 1 311 ? -1.935 -18.800 -75.719 1.00 29.77 311 ALA A O 1
ATOM 2484 N N . PRO A 1 312 ? -3.463 -17.576 -76.826 1.00 42.22 312 PRO A N 1
ATOM 2485 C CA . PRO A 1 312 ? -3.794 -16.545 -75.816 1.00 42.22 312 PRO A CA 1
ATOM 2486 C C . PRO A 1 312 ? -5.240 -16.560 -75.240 1.00 42.22 312 PRO A C 1
ATOM 2488 O O . PRO A 1 312 ? -6.127 -17.197 -75.797 1.00 42.22 312 PRO A O 1
ATOM 2491 N N . GLN A 1 313 ? -5.528 -15.716 -74.231 1.00 28.12 313 GLN A N 1
ATOM 2492 C CA . GLN A 1 313 ? -6.875 -15.165 -73.921 1.00 28.12 313 GLN A CA 1
ATOM 2493 C C . GLN A 1 313 ? -6.744 -13.873 -73.067 1.00 28.12 313 GLN A C 1
ATOM 2495 O O . GLN A 1 313 ? -6.097 -13.898 -72.030 1.00 28.12 313 GLN A O 1
ATOM 2500 N N . LYS A 1 314 ? -7.053 -12.674 -73.613 1.00 27.39 314 LYS A N 1
ATOM 2501 C CA . LYS A 1 314 ? -8.262 -11.817 -73.385 1.00 27.39 314 LYS A CA 1
ATOM 2502 C C . LYS A 1 314 ? -8.529 -11.528 -71.882 1.00 27.39 314 LYS A C 1
ATOM 2504 O O . LYS A 1 314 ? -8.625 -12.469 -71.122 1.00 27.39 314 LYS A O 1
ATOM 2509 N N . SER A 1 315 ? -8.689 -10.300 -71.365 1.00 28.27 315 SER A N 1
ATOM 2510 C CA . SER A 1 315 ? -9.464 -9.156 -71.874 1.00 28.27 315 SER A CA 1
ATOM 2511 C C . SER A 1 315 ? -9.223 -7.832 -71.102 1.00 28.27 315 SER A C 1
ATOM 2513 O O . SER A 1 315 ? -9.303 -7.798 -69.881 1.00 28.27 315 SER A O 1
ATOM 2515 N N . LEU A 1 316 ? -9.068 -6.747 -71.874 1.00 28.19 316 LEU A N 1
ATOM 2516 C CA . LEU A 1 316 ? -9.746 -5.435 -71.783 1.00 28.19 316 LEU A CA 1
ATOM 2517 C C . LEU A 1 316 ? -9.639 -4.543 -70.522 1.00 28.19 316 LEU A C 1
ATOM 2519 O O . LEU A 1 316 ? -10.445 -4.615 -69.602 1.00 28.19 316 LEU A O 1
ATOM 2523 N N . LEU A 1 317 ? -8.784 -3.520 -70.646 1.00 28.72 317 LEU A N 1
ATOM 2524 C CA . LEU A 1 317 ? -9.036 -2.147 -70.188 1.00 28.72 317 LEU A CA 1
ATOM 2525 C C . LEU A 1 317 ? -9.643 -1.340 -71.349 1.00 28.72 317 LEU A C 1
ATOM 2527 O O . LEU A 1 317 ? -9.030 -1.271 -72.417 1.00 28.72 317 LEU A O 1
ATOM 2531 N N . ARG A 1 318 ? -10.789 -0.674 -71.145 1.00 25.73 318 ARG A N 1
ATOM 2532 C CA . ARG A 1 318 ? -11.158 0.525 -71.920 1.00 25.73 318 ARG A CA 1
ATOM 2533 C C . ARG A 1 318 ? -12.298 1.332 -71.284 1.00 25.73 318 ARG A C 1
ATOM 2535 O O . ARG A 1 318 ? -13.312 0.762 -70.903 1.00 25.73 318 ARG A O 1
ATOM 2542 N N . CYS A 1 319 ? -12.127 2.657 -71.381 1.00 26.08 319 CYS A N 1
ATOM 2543 C CA . CYS A 1 319 ? -13.150 3.715 -71.458 1.00 26.08 319 CYS A CA 1
ATOM 2544 C C . CYS A 1 319 ? -13.735 4.236 -70.125 1.00 26.08 319 CYS A C 1
ATOM 2546 O O . CYS A 1 319 ? -14.031 3.455 -69.242 1.00 26.08 319 CYS A O 1
ATOM 2548 N N . TYR A 1 320 ? -13.981 5.536 -69.903 1.00 26.70 320 TYR A N 1
ATOM 2549 C CA . TYR A 1 320 ? -13.865 6.740 -70.740 1.00 26.70 320 TYR A CA 1
ATOM 2550 C C . TYR A 1 320 ? -13.921 8.003 -69.854 1.00 26.70 320 TYR A C 1
ATOM 2552 O O . TYR A 1 320 ? -14.402 7.974 -68.726 1.00 26.70 320 TYR A O 1
ATOM 2560 N N . ARG A 1 321 ? -13.485 9.129 -70.420 1.00 24.89 321 ARG A N 1
ATOM 2561 C CA . ARG A 1 321 ? -13.545 10.495 -69.882 1.00 24.89 321 ARG A CA 1
ATOM 2562 C C . ARG A 1 321 ? -14.434 11.323 -70.812 1.00 24.89 321 ARG A C 1
ATOM 2564 O O . ARG A 1 321 ? -14.061 11.412 -71.974 1.00 24.89 321 ARG A O 1
ATOM 2571 N N . HIS A 1 322 ? -15.515 11.951 -70.331 1.00 26.50 322 HIS A N 1
ATOM 2572 C CA . HIS A 1 322 ? -16.091 13.222 -70.839 1.00 26.50 322 HIS A CA 1
ATOM 2573 C C . HIS A 1 322 ? -17.429 13.553 -70.152 1.00 26.50 322 HIS A C 1
ATOM 2575 O O . HIS A 1 322 ? -18.296 12.690 -70.118 1.00 26.50 322 HIS A O 1
ATOM 2581 N N . TYR A 1 323 ? -17.623 14.790 -69.666 1.00 24.11 323 TYR A N 1
ATOM 2582 C CA . TYR A 1 323 ? -18.471 15.811 -70.321 1.00 24.11 323 TYR A CA 1
ATOM 2583 C C . TYR A 1 323 ? -18.477 17.140 -69.525 1.00 24.11 323 TYR A C 1
ATOM 2585 O O . TYR A 1 323 ? -18.377 17.141 -68.301 1.00 24.11 323 TYR A O 1
ATOM 2593 N N . ILE A 1 324 ? -18.563 18.269 -70.238 1.00 28.02 324 ILE A N 1
ATOM 2594 C CA . ILE A 1 324 ? -18.474 19.666 -69.767 1.00 28.02 324 ILE A CA 1
ATOM 2595 C C . ILE A 1 324 ? -19.819 20.402 -70.007 1.00 28.02 324 ILE A C 1
ATOM 2597 O O . ILE A 1 324 ? -20.468 20.150 -71.013 1.00 28.02 324 ILE A O 1
ATOM 2601 N N . SER A 1 325 ? -20.144 21.332 -69.088 1.00 26.03 325 SER A N 1
ATOM 2602 C CA . SER A 1 325 ? -20.969 22.575 -69.154 1.00 26.03 325 SER A CA 1
ATOM 2603 C C . SER A 1 325 ? -22.455 22.581 -69.595 1.00 26.03 325 SER A C 1
ATOM 2605 O O . SER A 1 325 ? -22.833 22.135 -70.669 1.00 26.03 325 SER A O 1
ATOM 2607 N N . SER A 1 326 ? -23.319 23.277 -68.829 1.00 26.50 326 SER A N 1
ATOM 2608 C CA . SER A 1 326 ? -23.685 24.700 -69.062 1.00 26.50 326 SER A CA 1
ATOM 2609 C C . SER A 1 326 ? -24.906 25.199 -68.232 1.00 26.50 326 SER A C 1
ATOM 2611 O O . SER A 1 326 ? -25.982 24.621 -68.235 1.00 26.50 326 SER A O 1
ATOM 2613 N N . THR A 1 327 ? -24.676 26.299 -67.495 1.00 28.16 327 THR A N 1
ATOM 2614 C CA . THR A 1 327 ? -25.508 27.504 -67.208 1.00 28.16 327 THR A CA 1
ATOM 2615 C C . THR A 1 327 ? -27.044 27.470 -67.002 1.00 28.16 327 THR A C 1
ATOM 2617 O O . THR A 1 327 ? -27.770 27.272 -67.970 1.00 28.16 327 THR A O 1
ATOM 2620 N N . ARG A 1 328 ? -27.535 27.998 -65.848 1.00 26.64 328 ARG A N 1
ATOM 2621 C CA . ARG A 1 328 ? -28.415 29.211 -65.774 1.00 26.64 328 ARG A CA 1
ATOM 2622 C C . ARG A 1 328 ? -28.669 29.777 -64.343 1.00 26.64 328 ARG A C 1
ATOM 2624 O O . ARG A 1 328 ? -29.285 29.131 -63.515 1.00 26.64 328 ARG A O 1
ATOM 2631 N N . SER A 1 329 ? -28.255 31.040 -64.144 1.00 27.19 329 SER A N 1
ATOM 2632 C CA . SER A 1 329 ? -28.924 32.200 -63.485 1.00 27.19 329 SER A CA 1
ATOM 2633 C C . SER A 1 329 ? -29.589 32.115 -62.085 1.00 27.19 329 SER A C 1
ATOM 2635 O O . SER A 1 329 ? -30.711 31.638 -61.971 1.00 27.19 329 SER A O 1
ATOM 2637 N N . ARG A 1 330 ? -29.027 32.801 -61.067 1.00 27.12 330 ARG A N 1
ATOM 2638 C CA . ARG A 1 330 ? -29.441 34.152 -60.582 1.00 27.12 330 ARG A CA 1
ATOM 2639 C C . ARG A 1 330 ? -28.655 34.592 -59.318 1.00 27.12 330 ARG A C 1
ATOM 2641 O O . ARG A 1 330 ? -28.395 33.803 -58.422 1.00 27.12 330 ARG A O 1
ATOM 2648 N N . ARG A 1 331 ? -28.300 35.886 -59.312 1.00 26.44 331 ARG A N 1
ATOM 2649 C CA . ARG A 1 331 ? -27.835 36.802 -58.231 1.00 26.44 331 ARG A CA 1
ATOM 2650 C C . ARG A 1 331 ? -28.499 36.532 -56.857 1.00 26.44 331 ARG A C 1
ATOM 2652 O O . ARG A 1 331 ? -29.654 36.139 -56.864 1.00 26.44 331 ARG A O 1
ATOM 2659 N N . THR A 1 332 ? -27.945 36.754 -55.656 1.00 30.59 332 THR A N 1
ATOM 2660 C CA . THR A 1 332 ? -26.864 37.609 -55.105 1.00 30.59 332 THR A CA 1
ATOM 2661 C C . THR A 1 332 ? -26.651 37.227 -53.627 1.00 30.59 332 THR A C 1
ATOM 2663 O O . THR A 1 332 ? -27.641 37.053 -52.924 1.00 30.59 332 THR A O 1
ATOM 2666 N N . ASN A 1 333 ? -25.405 37.178 -53.139 1.00 28.03 333 ASN A N 1
ATOM 2667 C CA . ASN A 1 333 ? -24.889 37.975 -52.006 1.00 28.03 333 ASN A CA 1
ATOM 2668 C C . ASN A 1 333 ? -23.518 37.443 -51.564 1.00 28.03 333 ASN A C 1
ATOM 2670 O O . ASN A 1 333 ? -23.365 36.301 -51.142 1.00 28.03 333 ASN A O 1
ATOM 2674 N N . PHE A 1 334 ? -22.515 38.306 -51.698 1.00 28.91 334 PHE A N 1
ATOM 2675 C CA . PHE A 1 334 ? -21.146 38.099 -51.245 1.00 28.91 334 PHE A CA 1
ATOM 2676 C C . PHE A 1 334 ? -21.073 38.203 -49.715 1.00 28.91 334 PHE A C 1
ATOM 2678 O O . PHE A 1 334 ? -21.469 39.223 -49.157 1.00 28.91 334 PHE A O 1
ATOM 2685 N N . ASN A 1 335 ? -20.490 37.202 -49.049 1.00 29.73 335 ASN A N 1
ATOM 2686 C CA . ASN A 1 335 ? -19.815 37.381 -47.760 1.00 29.73 335 ASN A CA 1
ATOM 2687 C C . ASN A 1 335 ? -18.729 36.289 -47.611 1.00 29.73 335 ASN A C 1
ATOM 2689 O O . ASN A 1 335 ? -19.071 35.106 -47.675 1.00 29.73 335 ASN A O 1
ATOM 2693 N N . PRO A 1 336 ? -17.427 36.616 -47.488 1.00 34.50 336 PRO A N 1
ATOM 2694 C CA . PRO A 1 336 ? -16.369 35.617 -47.593 1.00 34.50 336 PRO A CA 1
ATOM 2695 C C . PRO A 1 336 ? -16.129 34.925 -46.244 1.00 34.50 336 PRO A C 1
ATOM 2697 O O . PRO A 1 336 ? -15.393 35.423 -45.393 1.00 34.50 336 PRO A O 1
ATOM 2700 N N . GLN A 1 337 ? -16.715 33.740 -46.054 1.00 28.62 337 GLN A N 1
ATOM 2701 C CA . GLN A 1 337 ? -16.244 32.786 -45.048 1.00 28.62 337 GLN A CA 1
ATOM 2702 C C . GLN A 1 337 ? -15.080 31.979 -45.627 1.00 28.62 337 GLN A C 1
ATOM 2704 O O . GLN A 1 337 ? -15.258 31.030 -46.387 1.00 28.62 337 GLN A O 1
ATOM 2709 N N . TRP A 1 338 ? -13.872 32.393 -45.258 1.00 32.41 338 TRP A N 1
ATOM 2710 C CA . TRP A 1 338 ? -12.654 31.623 -45.456 1.00 32.41 338 TRP A CA 1
ATOM 2711 C C . TRP A 1 338 ? -12.703 30.316 -44.659 1.00 32.41 338 TRP A C 1
ATOM 2713 O O . TRP A 1 338 ? -13.237 30.263 -43.549 1.00 32.41 338 TRP A O 1
ATOM 2723 N N . LEU A 1 339 ? -12.126 29.281 -45.270 1.00 30.41 339 LEU A N 1
ATOM 2724 C CA . LEU A 1 339 ? -11.988 27.910 -44.795 1.00 30.41 339 LEU A CA 1
ATOM 2725 C C . LEU A 1 339 ? -11.735 27.821 -43.285 1.00 30.41 339 LEU A C 1
ATOM 2727 O O . LEU A 1 339 ? -10.640 28.095 -42.794 1.00 30.41 339 LEU A O 1
ATOM 2731 N N . ARG A 1 340 ? -12.735 27.322 -42.559 1.00 26.92 340 ARG A N 1
ATOM 2732 C CA . ARG A 1 340 ? -12.517 26.697 -41.261 1.00 26.92 340 ARG A CA 1
ATOM 2733 C C . ARG A 1 340 ? -11.985 25.295 -41.557 1.00 26.92 340 ARG A C 1
ATOM 2735 O O . ARG A 1 340 ? -12.747 24.412 -41.941 1.00 26.92 340 ARG A O 1
ATOM 2742 N N . TYR A 1 341 ? -10.671 25.119 -41.435 1.00 29.28 341 TYR A N 1
ATOM 2743 C CA . TYR A 1 341 ? -10.057 23.800 -41.314 1.00 29.28 341 TYR A CA 1
ATOM 2744 C C . TYR A 1 341 ? -10.711 23.149 -40.091 1.00 29.28 341 TYR A C 1
ATOM 2746 O O . TYR A 1 341 ? -10.428 23.508 -38.948 1.00 29.28 341 TYR A O 1
ATOM 2754 N N . SER A 1 342 ? -11.692 22.286 -40.341 1.00 26.17 342 SER A N 1
ATOM 2755 C CA . SER A 1 342 ? -12.244 21.402 -39.332 1.00 26.17 342 SER A CA 1
ATOM 2756 C C . SER A 1 342 ? -11.119 20.445 -38.975 1.00 26.17 342 SER A C 1
ATOM 2758 O O . SER A 1 342 ? -10.838 19.503 -39.715 1.00 26.17 342 SER A O 1
ATOM 2760 N N . SER A 1 343 ? -10.426 20.715 -37.869 1.00 27.64 343 SER A N 1
ATOM 2761 C CA . SER A 1 343 ? -9.748 19.664 -37.131 1.00 27.64 343 SER A CA 1
ATOM 2762 C C . SER A 1 343 ? -10.845 18.730 -36.635 1.00 27.64 343 SER A C 1
ATOM 2764 O O . SER A 1 343 ? -11.372 18.888 -35.535 1.00 27.64 343 SER A O 1
ATOM 2766 N N . THR A 1 344 ? -11.232 17.796 -37.497 1.00 25.28 344 THR A N 1
ATOM 2767 C CA . THR A 1 344 ? -11.889 16.560 -37.109 1.00 25.28 344 THR A CA 1
ATOM 2768 C C . THR A 1 344 ? -10.879 15.839 -36.230 1.00 25.28 344 THR A C 1
ATOM 2770 O O . THR A 1 344 ? -10.031 15.079 -36.687 1.00 25.28 344 THR A O 1
ATOM 2773 N N . THR A 1 345 ? -10.903 16.161 -34.939 1.00 29.92 345 THR A N 1
ATOM 2774 C CA . THR A 1 345 ? -10.459 15.231 -33.914 1.00 29.92 345 THR A CA 1
ATOM 2775 C C . THR A 1 345 ? -11.214 13.933 -34.172 1.00 29.92 345 THR A C 1
ATOM 2777 O O . THR A 1 345 ? -12.441 13.994 -34.290 1.00 29.92 345 THR A O 1
ATOM 2780 N N . PRO A 1 346 ? -10.545 12.778 -34.305 1.00 33.56 346 PRO A N 1
ATOM 2781 C CA . PRO A 1 346 ? -11.258 11.520 -34.335 1.00 33.56 346 PRO A CA 1
ATOM 2782 C C . PRO A 1 346 ? -11.893 11.338 -32.956 1.00 33.56 346 PRO A C 1
ATOM 2784 O O . PRO A 1 346 ? -11.253 10.947 -31.983 1.00 33.56 346 PRO A O 1
ATOM 2787 N N . GLU A 1 347 ? -13.169 11.690 -32.882 1.00 32.53 347 GLU A N 1
ATOM 2788 C CA . GLU A 1 347 ? -14.093 11.286 -31.843 1.00 32.53 347 GLU A CA 1
ATOM 2789 C C . GLU A 1 347 ? -14.356 9.791 -32.047 1.00 32.53 347 GLU A C 1
ATOM 2791 O O . GLU A 1 347 ? -15.345 9.371 -32.635 1.00 32.53 347 GLU A O 1
ATOM 2796 N N . SER A 1 348 ? -13.405 8.964 -31.613 1.00 29.55 348 SER A N 1
ATOM 2797 C CA . SER A 1 348 ? -13.669 7.564 -31.312 1.00 29.55 348 SER A CA 1
ATOM 2798 C C . SER A 1 348 ? -13.800 7.444 -29.799 1.00 29.55 348 SER A C 1
ATOM 2800 O O . SER A 1 348 ? -12.844 7.109 -29.095 1.00 29.55 348 SER A O 1
ATOM 2802 N N . ALA A 1 349 ? -14.998 7.723 -29.290 1.00 35.66 349 ALA A N 1
ATOM 2803 C CA . ALA A 1 349 ? -15.439 7.194 -28.008 1.00 35.66 349 ALA A CA 1
ATOM 2804 C C . ALA A 1 349 ? -15.601 5.669 -28.148 1.00 35.66 349 ALA A C 1
ATOM 2806 O O . ALA A 1 349 ? -16.704 5.140 -28.211 1.00 35.66 349 ALA A O 1
ATOM 2807 N N . GLN A 1 350 ? -14.482 4.949 -28.249 1.00 36.97 350 GLN A N 1
ATOM 2808 C CA . GLN A 1 350 ? -14.453 3.555 -27.833 1.00 36.97 350 GLN A CA 1
ATOM 2809 C C . GLN A 1 350 ? -14.610 3.590 -26.316 1.00 36.97 350 GLN A C 1
ATOM 2811 O O . GLN A 1 350 ? -13.806 4.229 -25.631 1.00 36.97 350 GLN A O 1
ATOM 2816 N N . SER A 1 351 ? -15.665 2.970 -25.790 1.00 40.19 351 SER A N 1
ATOM 2817 C CA . SER A 1 351 ? -15.808 2.737 -24.357 1.00 40.19 351 SER A CA 1
ATOM 2818 C C . SER A 1 351 ? -14.556 2.003 -23.880 1.00 40.19 351 SER A C 1
ATOM 2820 O O . SER A 1 351 ? -14.392 0.813 -24.133 1.00 40.19 351 SER A O 1
ATOM 2822 N N . LYS A 1 352 ? -13.610 2.720 -23.264 1.00 57.75 352 LYS A N 1
ATOM 2823 C CA . LYS A 1 352 ? -12.432 2.085 -22.676 1.00 57.75 352 LYS A CA 1
ATOM 2824 C C . LYS A 1 352 ? -12.934 1.190 -21.548 1.00 57.75 352 LYS A C 1
ATOM 2826 O O . LYS A 1 352 ? -13.344 1.719 -20.513 1.00 57.75 352 LYS A O 1
ATOM 2831 N N . ASP A 1 353 ? -12.895 -0.128 -21.759 1.00 69.50 353 ASP A N 1
ATOM 2832 C CA . ASP A 1 353 ? -13.019 -1.146 -20.711 1.00 69.50 353 ASP A CA 1
ATOM 2833 C C . ASP A 1 353 ? -12.197 -0.674 -19.509 1.00 69.50 353 ASP A C 1
ATOM 2835 O O . ASP A 1 353 ? -10.963 -0.648 -19.541 1.00 69.50 353 ASP A O 1
ATOM 2839 N N . THR A 1 354 ? -12.873 -0.203 -18.464 1.00 84.75 354 THR A N 1
ATOM 2840 C CA . THR A 1 354 ? -12.176 0.319 -17.294 1.00 84.75 354 THR A CA 1
ATOM 2841 C C . THR A 1 354 ? -11.764 -0.871 -16.449 1.00 84.75 354 THR A C 1
ATOM 2843 O O . THR A 1 354 ? -12.610 -1.611 -15.954 1.00 84.75 354 THR A O 1
ATOM 2846 N N . ILE A 1 355 ? -10.457 -1.069 -16.298 1.00 89.25 355 ILE A N 1
ATOM 2847 C CA . ILE A 1 355 ? -9.902 -2.148 -15.481 1.00 89.25 355 ILE A CA 1
ATOM 2848 C C . ILE A 1 355 ? -9.371 -1.545 -14.185 1.00 89.25 355 ILE A C 1
ATOM 2850 O O . ILE A 1 355 ? -8.533 -0.633 -14.209 1.00 89.25 355 ILE A O 1
ATOM 2854 N N . VAL A 1 356 ? -9.872 -2.056 -13.062 1.00 90.38 356 VAL A N 1
ATOM 2855 C CA . VAL A 1 356 ? -9.403 -1.710 -11.721 1.00 90.38 356 VAL A CA 1
ATOM 2856 C C . VAL A 1 356 ? -8.635 -2.890 -11.153 1.00 90.38 356 VAL A C 1
ATOM 2858 O O . VAL A 1 356 ? -9.166 -3.995 -11.078 1.00 90.38 356 VAL A O 1
ATOM 2861 N N . PHE A 1 357 ? -7.404 -2.635 -10.718 1.00 90.81 357 PHE A N 1
ATOM 2862 C CA . PHE A 1 357 ? -6.565 -3.635 -10.065 1.00 90.81 357 PHE A CA 1
ATOM 2863 C C . PHE A 1 357 ? -6.263 -3.236 -8.624 1.00 90.81 357 PHE A C 1
ATOM 2865 O O . PHE A 1 357 ? -5.922 -2.080 -8.341 1.00 90.81 357 PHE A O 1
ATOM 2872 N N . SER A 1 358 ? -6.336 -4.201 -7.709 1.00 90.44 358 SER A N 1
ATOM 2873 C CA . SER A 1 358 ? -5.870 -4.012 -6.341 1.00 90.44 358 SER A CA 1
ATOM 2874 C C . SER A 1 358 ? -5.289 -5.287 -5.734 1.00 90.44 358 SER A C 1
ATOM 2876 O O . SER A 1 358 ? -5.853 -6.366 -5.878 1.00 90.44 358 SER A O 1
ATOM 2878 N N . GLY A 1 359 ? -4.161 -5.148 -5.035 1.00 90.38 359 GLY A N 1
ATOM 2879 C CA . GLY A 1 359 ? -3.473 -6.250 -4.366 1.00 90.38 359 GLY A CA 1
ATOM 2880 C C . GLY A 1 359 ? -3.530 -6.147 -2.840 1.00 90.38 359 GLY A C 1
ATOM 2881 O O . GLY A 1 359 ? -3.391 -5.055 -2.285 1.00 90.38 359 GLY A O 1
ATOM 2882 N N . ILE A 1 360 ? -3.676 -7.282 -2.149 1.00 89.81 360 ILE A N 1
ATOM 2883 C CA . ILE A 1 360 ? -3.571 -7.383 -0.684 1.00 89.81 360 ILE A CA 1
ATOM 2884 C C . ILE A 1 360 ? -2.602 -8.492 -0.263 1.00 89.81 360 ILE A C 1
ATOM 2886 O O . ILE A 1 360 ? -2.670 -9.616 -0.750 1.00 89.81 360 ILE A O 1
ATOM 2890 N N . GLN A 1 361 ? -1.679 -8.179 0.652 1.00 90.56 361 GLN A N 1
ATOM 2891 C CA . GLN A 1 361 ? -0.712 -9.160 1.153 1.00 90.56 361 GLN A CA 1
ATOM 2892 C C . GLN A 1 361 ? -1.369 -10.163 2.117 1.00 90.56 361 GLN A C 1
ATOM 2894 O O . GLN A 1 361 ? -2.001 -9.720 3.090 1.00 90.56 361 GLN A O 1
ATOM 2899 N N . PRO A 1 362 ? -1.145 -11.483 1.938 1.00 89.00 362 PRO A N 1
ATOM 2900 C CA . PRO A 1 362 ? -1.583 -12.499 2.886 1.00 89.00 362 PRO A CA 1
ATOM 2901 C C . PRO A 1 362 ? -0.748 -12.388 4.163 1.00 89.00 362 PRO A C 1
ATOM 2903 O O . PRO A 1 362 ? 0.403 -12.806 4.242 1.00 89.00 362 PRO A O 1
ATOM 2906 N N . THR A 1 363 ? -1.323 -11.733 5.163 1.00 79.44 363 THR A N 1
ATOM 2907 C CA . THR A 1 363 ? -0.676 -11.396 6.444 1.00 79.44 363 THR A CA 1
ATOM 2908 C C . THR A 1 363 ? -1.584 -11.788 7.607 1.00 79.44 363 THR A C 1
ATOM 2910 O O . THR A 1 363 ? -1.669 -11.083 8.611 1.00 79.44 363 THR A O 1
ATOM 2913 N N . GLY A 1 364 ? -2.331 -12.874 7.411 1.00 79.81 364 GLY A N 1
ATOM 2914 C CA . GLY A 1 364 ? -3.428 -13.300 8.264 1.00 79.81 364 GLY A CA 1
ATOM 2915 C C . GLY A 1 364 ? -4.654 -12.400 8.162 1.00 79.81 364 GLY A C 1
ATOM 2916 O O . GLY A 1 364 ? -4.759 -11.507 7.305 1.00 79.81 364 GLY A O 1
ATOM 2917 N N . ILE A 1 365 ? -5.578 -12.647 9.083 1.00 85.75 365 ILE A N 1
ATOM 2918 C CA . ILE A 1 365 ? -6.904 -12.040 9.121 1.00 85.75 365 ILE A CA 1
ATOM 2919 C C . ILE A 1 365 ? -6.808 -10.499 9.198 1.00 85.75 365 ILE A C 1
ATOM 2921 O O . ILE A 1 365 ? -6.145 -9.947 10.084 1.00 85.75 365 ILE A O 1
ATOM 2925 N N . PRO A 1 366 ? -7.456 -9.766 8.271 1.00 90.12 366 PRO A N 1
ATOM 2926 C CA . PRO A 1 366 ? -7.563 -8.312 8.314 1.00 90.12 366 PRO A CA 1
ATOM 2927 C C . PRO A 1 366 ? -8.153 -7.791 9.629 1.00 90.12 366 PRO A C 1
ATOM 2929 O O . PRO A 1 366 ? -9.087 -8.358 10.194 1.00 90.12 366 PRO A O 1
ATOM 2932 N N . HIS A 1 367 ? -7.640 -6.655 10.096 1.00 91.62 367 HIS A N 1
ATOM 2933 C CA . HIS A 1 367 ? -8.227 -5.947 11.231 1.00 91.62 367 HIS A CA 1
ATOM 2934 C C . HIS A 1 367 ? -9.244 -4.895 10.773 1.00 91.62 367 HIS A C 1
ATOM 2936 O O . HIS A 1 367 ? -9.284 -4.518 9.599 1.00 91.62 367 HIS A O 1
ATOM 2942 N N . LEU A 1 368 ? -10.021 -4.343 11.707 1.00 90.62 368 LEU A N 1
ATOM 2943 C CA . LEU A 1 368 ? -11.070 -3.359 11.436 1.00 90.62 368 LEU A CA 1
ATOM 2944 C C . LEU A 1 368 ? -10.549 -2.148 10.648 1.00 90.62 368 LEU A C 1
ATOM 2946 O O . LEU A 1 368 ? -11.191 -1.692 9.708 1.00 90.62 368 LEU A O 1
ATOM 2950 N N . GLY A 1 369 ? -9.342 -1.670 10.965 1.00 87.38 369 GLY A N 1
ATOM 2951 C CA . GLY A 1 369 ? -8.694 -0.614 10.179 1.00 87.38 369 GLY A CA 1
ATOM 2952 C C . GLY A 1 369 ? -8.421 -0.967 8.707 1.00 87.38 369 GLY A C 1
ATOM 2953 O O . GLY A 1 369 ? -8.458 -0.077 7.864 1.00 87.38 369 GLY A O 1
ATOM 2954 N N . ASN A 1 370 ? -8.170 -2.237 8.361 1.00 87.56 370 ASN A N 1
ATOM 2955 C CA . ASN A 1 370 ? -8.066 -2.658 6.958 1.00 87.56 370 ASN A CA 1
ATOM 2956 C C . ASN A 1 370 ? -9.447 -2.717 6.301 1.00 87.56 370 ASN A C 1
ATOM 2958 O O . ASN A 1 370 ? -9.584 -2.323 5.146 1.00 87.56 370 ASN A O 1
ATOM 2962 N N . TYR A 1 371 ? -10.456 -3.174 7.042 1.00 88.75 371 TYR A N 1
ATOM 2963 C CA . TYR A 1 371 ? -11.829 -3.253 6.559 1.00 88.75 371 TYR A CA 1
ATOM 2964 C C . TYR A 1 371 ? -12.410 -1.872 6.230 1.00 88.75 371 TYR A C 1
ATOM 2966 O O . TYR A 1 371 ? -12.768 -1.613 5.083 1.00 88.75 371 TYR A O 1
ATOM 2974 N N . LEU A 1 372 ? -12.414 -0.961 7.210 1.00 85.31 372 LEU A N 1
ATOM 2975 C CA . LEU A 1 372 ? -12.933 0.404 7.062 1.00 85.31 372 LEU A CA 1
ATOM 2976 C C . LEU A 1 372 ? -12.058 1.278 6.161 1.00 85.31 372 LEU A C 1
ATOM 2978 O O . LEU A 1 372 ? -12.558 2.210 5.534 1.00 85.31 372 LEU A O 1
ATOM 2982 N N . GLY A 1 373 ? -10.758 0.985 6.112 1.00 78.69 373 GLY A N 1
ATOM 2983 C CA . GLY A 1 373 ? -9.816 1.688 5.259 1.00 78.69 373 GLY A CA 1
ATOM 2984 C C . GLY A 1 373 ? -9.950 1.276 3.798 1.00 78.69 373 GLY A C 1
ATOM 2985 O O . GLY A 1 373 ? -10.097 2.137 2.952 1.00 78.69 373 GLY A O 1
ATOM 2986 N N . ALA A 1 374 ? -9.896 -0.018 3.486 1.00 79.69 374 ALA A N 1
ATOM 2987 C CA . ALA A 1 374 ? -9.685 -0.502 2.121 1.00 79.69 374 ALA A CA 1
ATOM 2988 C C . ALA A 1 374 ? -10.793 -1.431 1.620 1.00 79.69 374 ALA A C 1
ATOM 2990 O O . ALA A 1 374 ? -11.355 -1.204 0.554 1.00 79.69 374 ALA A O 1
ATOM 2991 N N . LEU A 1 375 ? -11.100 -2.484 2.381 1.00 87.12 375 LEU A N 1
ATOM 2992 C CA . LEU A 1 375 ? -11.895 -3.606 1.869 1.00 87.12 375 LEU A CA 1
ATOM 2993 C C . LEU A 1 375 ? -13.355 -3.223 1.624 1.00 87.12 375 LEU A C 1
ATOM 2995 O O . LEU A 1 375 ? -13.948 -3.679 0.653 1.00 87.12 375 LEU A O 1
ATOM 2999 N N . ARG A 1 376 ? -13.919 -2.324 2.439 1.00 84.44 376 ARG A N 1
ATOM 3000 C CA . ARG A 1 376 ? -15.259 -1.782 2.185 1.00 84.44 376 ARG A CA 1
ATOM 3001 C C . ARG A 1 376 ? -15.332 -1.066 0.835 1.00 84.44 376 ARG A C 1
ATOM 3003 O O . ARG A 1 376 ? -16.287 -1.268 0.097 1.00 84.44 376 ARG A O 1
ATOM 3010 N N . ALA A 1 377 ? -14.302 -0.295 0.482 1.00 83.06 377 ALA A N 1
ATOM 3011 C CA . ALA A 1 377 ? -14.268 0.415 -0.794 1.00 83.06 377 ALA A CA 1
ATOM 3012 C C . ALA A 1 377 ? -14.268 -0.548 -1.992 1.00 83.06 377 ALA A C 1
ATOM 3014 O O . ALA A 1 377 ? -14.782 -0.195 -3.048 1.00 83.06 377 ALA A O 1
ATOM 3015 N N . TRP A 1 378 ? -13.737 -1.767 -1.842 1.00 88.06 378 TRP A N 1
ATOM 3016 C CA . TRP A 1 378 ? -13.825 -2.798 -2.882 1.00 88.06 378 TRP A CA 1
ATOM 3017 C C . TRP A 1 378 ? -15.259 -3.293 -3.077 1.00 88.06 378 TRP A C 1
ATOM 3019 O O . TRP A 1 378 ? -15.721 -3.389 -4.212 1.00 88.06 378 TRP A O 1
ATOM 3029 N N . VAL A 1 379 ? -15.989 -3.535 -1.986 1.00 89.25 379 VAL A N 1
ATOM 3030 C CA . VAL A 1 379 ? -17.412 -3.912 -2.045 1.00 89.25 379 VAL A CA 1
ATOM 3031 C C . VAL A 1 379 ? -18.251 -2.775 -2.634 1.00 89.25 379 VAL A C 1
ATOM 3033 O O . VAL A 1 379 ? -19.083 -3.004 -3.509 1.00 89.25 379 VAL A O 1
ATOM 3036 N N . ASP A 1 380 ? -18.004 -1.535 -2.215 1.00 85.88 380 ASP A N 1
ATOM 3037 C CA . ASP A 1 380 ? -18.711 -0.366 -2.745 1.00 85.88 380 ASP A CA 1
ATOM 3038 C C . ASP A 1 380 ? -18.428 -0.189 -4.248 1.00 85.88 380 ASP A C 1
ATOM 3040 O O . ASP A 1 380 ? -19.347 0.046 -5.036 1.00 85.88 380 ASP A O 1
ATOM 3044 N N . LEU A 1 381 ? -17.174 -0.369 -4.677 1.00 85.88 381 LEU A N 1
ATOM 3045 C CA . LEU A 1 381 ? -16.780 -0.301 -6.085 1.00 85.88 381 LEU A CA 1
ATOM 3046 C C . LEU A 1 381 ? -17.461 -1.393 -6.917 1.00 85.88 381 LEU A C 1
ATOM 3048 O O . LEU A 1 381 ? -17.919 -1.113 -8.024 1.00 85.88 381 LEU A O 1
ATOM 3052 N N . GLN A 1 382 ? -17.565 -2.608 -6.380 1.00 89.19 382 GLN A N 1
ATOM 3053 C CA . GLN A 1 382 ? -18.282 -3.721 -7.000 1.00 89.19 382 GLN A CA 1
ATOM 3054 C C . GLN A 1 382 ? -19.740 -3.372 -7.315 1.00 89.19 382 GLN A C 1
ATOM 3056 O O . GLN A 1 382 ? -20.238 -3.716 -8.387 1.00 89.19 382 GLN A O 1
ATOM 3061 N N . ASN A 1 383 ? -20.400 -2.673 -6.392 1.00 87.44 383 ASN A N 1
ATOM 3062 C CA . ASN A 1 383 ? -21.822 -2.353 -6.485 1.00 87.44 383 ASN A CA 1
ATOM 3063 C C . ASN A 1 383 ? -22.108 -1.070 -7.284 1.00 87.44 383 ASN A C 1
ATOM 3065 O O . ASN A 1 383 ? -23.183 -0.938 -7.858 1.00 87.44 383 ASN A O 1
ATOM 3069 N N . THR A 1 384 ? -21.170 -0.119 -7.315 1.00 85.50 384 THR A N 1
ATOM 3070 C CA . THR A 1 384 ? -21.346 1.191 -7.976 1.00 85.50 384 THR A CA 1
ATOM 3071 C C . THR A 1 384 ? -20.783 1.249 -9.394 1.00 85.50 384 THR A C 1
ATOM 3073 O O . THR A 1 384 ? -21.202 2.089 -10.189 1.00 85.50 384 THR A O 1
ATOM 3076 N N . SER A 1 385 ? -19.826 0.383 -9.733 1.00 84.81 385 SER A N 1
ATOM 3077 C CA . SER A 1 385 ? -19.188 0.390 -11.052 1.00 84.81 385 SER A CA 1
ATOM 3078 C C . SER A 1 385 ? -20.085 -0.211 -12.129 1.00 84.81 385 SER A C 1
ATOM 3080 O O . SER A 1 385 ? -20.709 -1.248 -11.902 1.00 84.81 385 SER A O 1
ATOM 3082 N N . SER A 1 386 ? -20.040 0.377 -13.334 1.00 84.88 386 SER A N 1
ATOM 3083 C CA . SER A 1 386 ? -20.682 -0.173 -14.541 1.00 84.88 386 SER A CA 1
ATOM 3084 C C . SER A 1 386 ? -20.384 -1.673 -14.702 1.00 84.88 386 SER A C 1
ATOM 3086 O O . SER A 1 386 ? -19.245 -2.073 -14.419 1.00 84.88 386 SER A O 1
ATOM 3088 N N . PRO A 1 387 ? -21.343 -2.496 -15.171 1.00 82.38 387 PRO A N 1
ATOM 3089 C CA . PRO A 1 387 ? -21.125 -3.917 -15.452 1.00 82.38 387 PRO A CA 1
ATOM 3090 C C . PRO A 1 387 ? -19.891 -4.204 -16.323 1.00 82.38 387 PRO A C 1
ATOM 3092 O O . PRO A 1 387 ? -19.222 -5.208 -16.105 1.00 82.38 387 PRO A O 1
ATOM 3095 N N . ASP A 1 388 ? -19.532 -3.286 -17.225 1.00 84.56 388 ASP A N 1
ATOM 3096 C CA . ASP A 1 388 ? -18.384 -3.429 -18.136 1.00 84.56 388 ASP A CA 1
ATOM 3097 C C . ASP A 1 388 ? -17.018 -3.196 -17.458 1.00 84.56 388 ASP A C 1
ATOM 3099 O O . ASP A 1 388 ? -15.964 -3.526 -18.006 1.00 84.56 388 ASP A O 1
ATOM 3103 N N . THR A 1 389 ? -17.000 -2.614 -16.253 1.00 88.00 389 THR A N 1
ATOM 3104 C CA . THR A 1 389 ? -15.764 -2.382 -15.495 1.00 88.00 389 THR A CA 1
ATOM 3105 C C . THR A 1 389 ? -15.249 -3.703 -14.932 1.00 88.00 389 THR A C 1
ATOM 3107 O O . THR A 1 389 ? -15.906 -4.312 -14.084 1.00 88.00 389 THR A O 1
ATOM 3110 N N . LYS A 1 390 ? -14.039 -4.115 -15.320 1.00 90.62 390 LYS A N 1
ATOM 3111 C CA . LYS A 1 390 ? -13.388 -5.329 -14.803 1.00 90.62 390 LYS A CA 1
ATOM 3112 C C . LYS A 1 390 ? -12.702 -5.030 -13.473 1.00 90.62 390 LYS A C 1
ATOM 3114 O O . LYS A 1 390 ? -11.870 -4.124 -13.387 1.00 90.62 390 LYS A O 1
ATOM 3119 N N . LEU A 1 391 ? -13.057 -5.792 -12.443 1.00 92.81 391 LEU A N 1
ATOM 3120 C CA . LEU A 1 391 ? -12.515 -5.664 -11.092 1.00 92.81 391 LEU A CA 1
ATOM 3121 C C . LEU A 1 391 ? -11.604 -6.852 -10.816 1.00 92.81 391 LEU A C 1
ATOM 3123 O O . LEU A 1 391 ? -12.056 -7.993 -10.860 1.00 92.81 391 LEU A O 1
ATOM 3127 N N . ILE A 1 392 ? -10.331 -6.576 -10.557 1.00 94.00 392 ILE A N 1
ATOM 3128 C CA . ILE A 1 392 ? -9.299 -7.591 -10.376 1.00 94.00 392 ILE A CA 1
ATOM 3129 C C . ILE A 1 392 ? -8.677 -7.404 -8.992 1.00 94.00 392 ILE A C 1
ATOM 3131 O O . ILE A 1 392 ? -8.063 -6.371 -8.706 1.00 94.00 392 ILE A O 1
ATOM 3135 N N . TYR A 1 393 ? -8.834 -8.411 -8.138 1.00 94.50 393 TYR A N 1
ATOM 3136 C CA . TYR A 1 393 ? -8.339 -8.416 -6.767 1.00 94.50 393 TYR A CA 1
ATOM 3137 C C . TYR A 1 393 ? -7.362 -9.573 -6.566 1.00 94.50 393 TYR A C 1
ATOM 3139 O O . TYR A 1 393 ? -7.728 -10.744 -6.645 1.00 94.50 393 TYR A O 1
ATOM 3147 N N . SER A 1 394 ? -6.104 -9.236 -6.291 1.00 95.00 394 SER A N 1
ATOM 3148 C CA . SER A 1 394 ? -5.022 -10.212 -6.180 1.00 95.00 394 SER A CA 1
ATOM 3149 C C . SER A 1 394 ? -4.564 -10.370 -4.731 1.00 95.00 394 SER A C 1
ATOM 3151 O O . SER A 1 394 ? -4.265 -9.391 -4.039 1.00 95.00 394 SER A O 1
ATOM 3153 N N . ILE A 1 395 ? -4.477 -11.612 -4.259 1.00 95.69 395 ILE A N 1
ATOM 3154 C CA . ILE A 1 395 ? -3.786 -11.944 -3.011 1.00 95.69 395 ILE A CA 1
ATOM 3155 C C . ILE A 1 395 ? -2.302 -12.092 -3.346 1.00 95.69 395 ILE A C 1
ATOM 3157 O O . ILE A 1 395 ? -1.874 -13.092 -3.923 1.00 95.69 395 ILE A O 1
ATOM 3161 N N . VAL A 1 396 ? -1.522 -11.072 -2.987 1.00 94.88 396 VAL A N 1
ATOM 3162 C CA . VAL A 1 396 ? -0.124 -10.910 -3.407 1.00 94.88 396 VAL A CA 1
ATOM 3163 C C . VAL A 1 396 ? 0.848 -11.687 -2.518 1.00 94.88 396 VAL A C 1
ATOM 3165 O O . VAL A 1 396 ? 1.546 -11.138 -1.660 1.00 94.88 396 VAL A O 1
ATOM 3168 N N . ASP A 1 397 ? 0.857 -13.003 -2.697 1.00 95.31 397 ASP A N 1
ATOM 3169 C CA . ASP A 1 397 ? 1.713 -13.944 -1.976 1.00 95.31 397 ASP A CA 1
ATOM 3170 C C . ASP A 1 397 ? 3.198 -13.858 -2.367 1.00 95.31 397 ASP A C 1
ATOM 3172 O O . ASP A 1 397 ? 4.043 -13.968 -1.477 1.00 95.31 397 ASP A O 1
ATOM 3176 N N . LEU A 1 398 ? 3.548 -13.535 -3.618 1.00 95.19 398 LEU A N 1
ATOM 3177 C CA . LEU A 1 398 ? 4.949 -13.290 -4.005 1.00 95.19 398 LEU A CA 1
ATOM 3178 C C . LEU A 1 398 ? 5.533 -12.076 -3.268 1.00 95.19 398 LEU A C 1
ATOM 3180 O O . LEU A 1 398 ? 6.677 -12.104 -2.811 1.00 95.19 398 LEU A O 1
ATOM 3184 N N . HIS A 1 399 ? 4.733 -11.025 -3.056 1.00 92.19 399 HIS A N 1
ATOM 3185 C CA . HIS A 1 399 ? 5.150 -9.882 -2.233 1.00 92.19 399 HIS A CA 1
ATOM 3186 C C . HIS A 1 399 ? 5.365 -10.254 -0.761 1.00 92.19 399 HIS A C 1
ATOM 3188 O O . HIS A 1 399 ? 6.206 -9.641 -0.094 1.00 92.19 399 HIS A O 1
ATOM 3194 N N . ALA A 1 400 ? 4.634 -11.239 -0.233 1.00 90.75 400 ALA A N 1
ATOM 3195 C CA . ALA A 1 400 ? 4.804 -11.699 1.145 1.00 90.75 400 ALA A CA 1
ATOM 3196 C C . ALA A 1 400 ? 6.153 -12.410 1.367 1.00 90.75 400 ALA A C 1
ATOM 3198 O O . ALA A 1 400 ? 6.706 -12.315 2.463 1.00 90.75 400 ALA A O 1
ATOM 3199 N N . LEU A 1 401 ? 6.719 -13.030 0.323 1.00 90.75 401 LEU A N 1
ATOM 3200 C CA . LEU A 1 401 ? 8.019 -13.720 0.351 1.00 90.75 401 LEU A CA 1
ATOM 3201 C C . LEU A 1 401 ? 9.231 -12.776 0.430 1.00 90.75 401 LEU A C 1
ATOM 3203 O O . LEU A 1 401 ? 10.358 -13.220 0.650 1.00 90.75 401 LEU A O 1
ATOM 3207 N N . THR A 1 402 ? 9.026 -11.463 0.279 1.00 87.19 402 THR A N 1
ATOM 3208 C CA . THR A 1 402 ? 10.107 -10.465 0.408 1.00 87.19 402 THR A CA 1
ATOM 3209 C C . THR A 1 402 ? 10.713 -10.416 1.815 1.00 87.19 402 THR A C 1
ATOM 3211 O O . THR A 1 402 ? 11.844 -9.955 1.989 1.00 87.19 402 THR A O 1
ATOM 3214 N N . LEU A 1 403 ? 9.988 -10.929 2.814 1.00 83.44 403 LEU A N 1
ATOM 3215 C CA . LEU A 1 403 ? 10.452 -11.142 4.180 1.00 83.44 403 LEU A CA 1
ATOM 3216 C C . LEU A 1 403 ? 10.394 -12.643 4.518 1.00 83.44 403 LEU A C 1
ATOM 3218 O O . LEU A 1 403 ? 9.567 -13.353 3.953 1.00 83.44 403 LEU A O 1
ATOM 3222 N N . PRO A 1 404 ? 11.243 -13.145 5.437 1.00 79.00 404 PRO A N 1
ATOM 3223 C CA . PRO A 1 404 ? 11.169 -14.535 5.885 1.00 79.00 404 PRO A CA 1
ATOM 3224 C C . PRO A 1 404 ? 9.774 -14.874 6.423 1.00 79.00 404 PRO A C 1
ATOM 3226 O O . PRO A 1 404 ? 9.243 -14.126 7.248 1.00 79.00 404 PRO A O 1
ATOM 3229 N N . LYS A 1 405 ? 9.201 -15.991 5.964 1.00 82.25 405 LYS A N 1
ATOM 3230 C CA . LYS A 1 405 ? 7.885 -16.505 6.364 1.00 82.25 405 LYS A CA 1
ATOM 3231 C C . LYS A 1 405 ? 7.928 -18.018 6.504 1.00 82.25 405 LYS A C 1
ATOM 3233 O O . LYS A 1 405 ? 8.609 -18.678 5.721 1.00 82.25 405 LYS A O 1
ATOM 3238 N N . ASP A 1 406 ? 7.190 -18.544 7.474 1.00 90.25 406 ASP A N 1
ATOM 3239 C CA . ASP A 1 406 ? 6.959 -19.979 7.565 1.00 90.25 406 ASP A CA 1
ATOM 3240 C C . ASP A 1 406 ? 6.008 -20.440 6.446 1.00 90.25 406 ASP A C 1
ATOM 3242 O O . ASP A 1 406 ? 5.053 -19.749 6.080 1.00 90.25 406 ASP A O 1
ATOM 3246 N N . ALA A 1 407 ? 6.286 -21.611 5.873 1.00 92.50 407 ALA A N 1
ATOM 3247 C CA . ALA A 1 407 ? 5.540 -22.112 4.725 1.00 92.50 407 ALA A CA 1
ATOM 3248 C C . ALA A 1 407 ? 4.123 -22.574 5.101 1.00 92.50 407 ALA A C 1
ATOM 3250 O O . ALA A 1 407 ? 3.199 -22.409 4.302 1.00 92.50 407 ALA A O 1
ATOM 3251 N N . ALA A 1 408 ? 3.937 -23.159 6.289 1.00 91.88 408 ALA A N 1
ATOM 3252 C CA . ALA A 1 408 ? 2.615 -23.567 6.755 1.00 91.88 408 ALA A CA 1
ATOM 3253 C C . ALA A 1 408 ? 1.764 -22.339 7.094 1.00 91.88 408 ALA A C 1
ATOM 3255 O O . ALA A 1 408 ? 0.611 -22.257 6.669 1.00 91.88 408 ALA A O 1
ATOM 3256 N N . GLU A 1 409 ? 2.366 -21.350 7.752 1.00 90.75 409 GLU A N 1
ATOM 3257 C CA . GLU A 1 409 ? 1.731 -20.074 8.075 1.00 90.75 409 GLU A CA 1
ATOM 3258 C C . GLU A 1 409 ? 1.297 -19.308 6.813 1.00 90.75 409 GLU A C 1
ATOM 3260 O O . GLU A 1 409 ? 0.149 -18.873 6.714 1.00 90.75 409 GLU A O 1
ATOM 3265 N N . LEU A 1 410 ? 2.159 -19.208 5.793 1.00 91.88 410 LEU A N 1
ATOM 3266 C CA . LEU A 1 410 ? 1.807 -18.537 4.538 1.00 91.88 410 LEU A CA 1
ATOM 3267 C C . LEU A 1 410 ? 0.650 -19.237 3.810 1.00 91.88 410 LEU A C 1
ATOM 3269 O O . LEU A 1 410 ? -0.243 -18.560 3.298 1.00 91.88 410 LEU A O 1
ATOM 3273 N N . ARG A 1 411 ? 0.637 -20.579 3.771 1.00 91.75 411 ARG A N 1
ATOM 3274 C CA . ARG A 1 411 ? -0.482 -21.344 3.191 1.00 91.75 411 ARG A CA 1
ATOM 3275 C C . ARG A 1 411 ? -1.788 -21.049 3.920 1.00 91.75 411 ARG A C 1
ATOM 3277 O O . ARG A 1 411 ? -2.801 -20.805 3.267 1.00 91.75 411 ARG A O 1
ATOM 3284 N N . GLN A 1 412 ? -1.749 -21.019 5.249 1.00 91.44 412 GLN A N 1
ATOM 3285 C CA . GLN A 1 412 ? -2.913 -20.698 6.063 1.00 91.44 412 GLN A CA 1
ATOM 3286 C C . GLN A 1 412 ? -3.399 -19.269 5.794 1.00 91.44 412 GLN A C 1
ATOM 3288 O O . GLN A 1 412 ? -4.566 -19.059 5.477 1.00 91.44 412 GLN A O 1
ATOM 3293 N N . TRP A 1 413 ? -2.505 -18.281 5.799 1.00 93.12 413 TRP A N 1
ATOM 3294 C CA . TRP A 1 413 ? -2.872 -16.888 5.544 1.00 93.12 413 TRP A CA 1
ATOM 3295 C C . TRP A 1 413 ? -3.396 -16.629 4.137 1.00 93.12 413 TRP A C 1
ATOM 3297 O O . TRP A 1 413 ? -4.251 -15.758 3.968 1.00 93.12 413 TRP A O 1
ATOM 3307 N N . ARG A 1 414 ? -2.904 -17.353 3.123 1.00 93.50 414 ARG A N 1
ATOM 3308 C CA . ARG A 1 414 ? -3.465 -17.311 1.764 1.00 93.50 414 ARG A CA 1
ATOM 3309 C C . ARG A 1 414 ? -4.932 -17.735 1.777 1.00 93.50 414 ARG A C 1
ATOM 3311 O O . ARG A 1 414 ? -5.770 -17.021 1.223 1.00 93.50 414 ARG A O 1
ATOM 3318 N N . LYS A 1 415 ? -5.248 -18.852 2.436 1.00 92.31 415 LYS A N 1
ATOM 3319 C CA . LYS A 1 415 ? -6.625 -19.347 2.570 1.00 92.31 415 LYS A CA 1
ATOM 3320 C C . LYS A 1 415 ? -7.505 -18.376 3.353 1.00 92.31 415 LYS A C 1
ATOM 3322 O O . LYS A 1 415 ? -8.537 -17.947 2.846 1.00 92.31 415 LYS A O 1
ATOM 3327 N N . GLU A 1 416 ? -7.057 -17.952 4.533 1.00 93.50 416 GLU A N 1
ATOM 3328 C CA . GLU A 1 416 ? -7.795 -17.018 5.393 1.00 93.50 416 GLU A CA 1
ATOM 3329 C C . GLU A 1 416 ? -8.070 -15.687 4.690 1.00 93.50 416 GLU A C 1
ATOM 3331 O O . GLU A 1 416 ? -9.165 -15.141 4.799 1.00 93.50 416 GLU A O 1
ATOM 3336 N N . SER A 1 417 ? -7.098 -15.166 3.935 1.00 93.69 417 SER A N 1
ATOM 3337 C CA . SER A 1 417 ? -7.276 -13.914 3.193 1.00 93.69 417 SER A CA 1
ATOM 3338 C C . SER A 1 417 ? -8.364 -14.050 2.130 1.00 93.69 417 SER A C 1
ATOM 3340 O O . SER A 1 417 ? -9.208 -13.164 2.025 1.00 93.69 417 SER A O 1
ATOM 3342 N N . LEU A 1 418 ? -8.382 -15.157 1.379 1.00 94.12 418 LEU A N 1
ATOM 3343 C CA . LEU A 1 418 ? -9.419 -15.411 0.378 1.00 94.12 418 LEU A CA 1
ATOM 3344 C C . LEU A 1 418 ? -10.797 -15.570 1.029 1.00 94.12 418 LEU A C 1
ATOM 3346 O O . LEU A 1 418 ? -11.748 -14.911 0.612 1.00 94.12 418 LEU A O 1
ATOM 3350 N N . ALA A 1 419 ? -10.887 -16.369 2.095 1.00 94.56 419 ALA A N 1
ATOM 3351 C CA . ALA A 1 419 ? -12.127 -16.574 2.838 1.00 94.56 419 ALA A CA 1
ATOM 3352 C C . ALA A 1 419 ? -12.691 -15.258 3.392 1.00 94.56 419 ALA A C 1
ATOM 3354 O O . ALA A 1 419 ? -13.885 -14.998 3.266 1.00 94.56 419 ALA A O 1
ATOM 3355 N N . VAL A 1 420 ? -11.841 -14.383 3.944 1.00 94.12 420 VAL A N 1
ATOM 3356 C CA . VAL A 1 420 ? -12.274 -13.072 4.449 1.00 94.12 420 VAL A CA 1
ATOM 3357 C C . VAL A 1 420 ? -12.769 -12.159 3.325 1.00 94.12 420 VAL A C 1
ATOM 3359 O O . VAL A 1 420 ? -13.769 -11.471 3.514 1.00 94.12 420 VAL A O 1
ATOM 3362 N N . LEU A 1 421 ? -12.111 -12.134 2.159 1.00 93.62 421 LEU A N 1
ATOM 3363 C CA . LEU A 1 421 ? -12.575 -11.317 1.029 1.00 93.62 421 LEU A CA 1
ATOM 3364 C C . LEU A 1 421 ? -13.974 -11.741 0.561 1.00 93.62 421 LEU A C 1
ATOM 3366 O O . LEU A 1 421 ? -14.824 -10.883 0.318 1.00 93.62 421 LEU A O 1
ATOM 3370 N N . LEU A 1 422 ? -14.229 -13.049 0.508 1.00 94.38 422 LEU A N 1
ATOM 3371 C CA . LEU A 1 422 ? -15.546 -13.601 0.189 1.00 94.38 422 LEU A CA 1
ATOM 3372 C C . LEU A 1 422 ? -16.572 -13.282 1.284 1.00 94.38 422 LEU A C 1
ATOM 3374 O O . LEU A 1 422 ? -17.681 -12.847 0.984 1.00 94.38 422 LEU A O 1
ATOM 3378 N N . ALA A 1 423 ? -16.191 -13.427 2.555 1.00 94.06 423 ALA A N 1
ATOM 3379 C CA . ALA A 1 423 ? -17.062 -13.162 3.697 1.00 94.06 423 ALA A CA 1
ATOM 3380 C C . ALA A 1 423 ? -17.464 -11.685 3.836 1.00 94.06 423 ALA A C 1
ATOM 3382 O O . ALA A 1 423 ? -18.567 -11.378 4.276 1.00 94.06 423 ALA A O 1
ATOM 3383 N N . ILE A 1 424 ? -16.591 -10.763 3.423 1.00 92.12 424 ILE A N 1
ATOM 3384 C CA . ILE A 1 424 ? -16.874 -9.322 3.373 1.00 92.12 424 ILE A CA 1
ATOM 3385 C C . ILE A 1 424 ? -17.899 -8.972 2.273 1.00 92.12 424 ILE A C 1
ATOM 3387 O O . ILE A 1 424 ? -18.513 -7.907 2.329 1.00 92.12 424 ILE A O 1
ATOM 3391 N N . GLY A 1 425 ? -18.115 -9.857 1.293 1.00 91.69 425 GLY A N 1
ATOM 3392 C CA . GLY A 1 425 ? -19.118 -9.684 0.238 1.00 91.69 425 GLY A CA 1
ATOM 3393 C C . GLY A 1 425 ? -18.551 -9.415 -1.157 1.00 91.69 425 GLY A C 1
ATOM 3394 O O . GLY A 1 425 ? -19.291 -8.961 -2.037 1.00 91.69 425 GLY A O 1
ATOM 3395 N N . ILE A 1 426 ? -17.260 -9.686 -1.388 1.00 93.19 426 ILE A N 1
ATOM 3396 C CA . ILE A 1 426 ? -16.722 -9.728 -2.752 1.00 93.19 426 ILE A CA 1
ATOM 3397 C C . ILE A 1 426 ? -17.279 -10.967 -3.454 1.00 93.19 426 ILE A C 1
ATOM 3399 O O . ILE A 1 426 ? -17.151 -12.086 -2.960 1.00 93.19 426 ILE A O 1
ATOM 3403 N N . LYS A 1 427 ? -17.913 -10.749 -4.604 1.00 93.69 427 LYS A N 1
ATOM 3404 C CA . LYS A 1 427 ? -18.603 -11.772 -5.388 1.00 93.69 427 LYS A CA 1
ATOM 3405 C C . LYS A 1 427 ? -17.702 -12.245 -6.533 1.00 93.69 427 LYS A C 1
ATOM 3407 O O . LYS A 1 427 ? -17.394 -11.422 -7.403 1.00 93.69 427 LYS A O 1
ATOM 3412 N N . PRO A 1 428 ? -17.306 -13.533 -6.580 1.00 93.06 428 PRO A N 1
ATOM 3413 C CA . PRO A 1 428 ? -16.481 -14.087 -7.659 1.00 93.06 428 PRO A CA 1
ATOM 3414 C C . PRO A 1 428 ? -17.091 -13.934 -9.056 1.00 93.06 428 PRO A C 1
ATOM 3416 O O . PRO A 1 428 ? -16.386 -13.981 -10.053 1.00 93.06 428 PRO A O 1
ATOM 3419 N N . GLU A 1 429 ? -18.409 -13.756 -9.151 1.00 91.75 429 GLU A N 1
ATOM 3420 C CA . GLU A 1 429 ? -19.115 -13.562 -10.420 1.00 91.75 429 GLU A CA 1
ATOM 3421 C C . GLU A 1 429 ? -18.943 -12.144 -10.979 1.00 91.75 429 GLU A C 1
ATOM 3423 O O . GLU A 1 429 ? -19.182 -11.911 -12.161 1.00 91.75 429 GLU A O 1
ATOM 3428 N N . ARG A 1 430 ? -18.561 -11.180 -10.132 1.00 91.50 430 ARG A N 1
ATOM 3429 C CA . ARG A 1 430 ? -18.437 -9.758 -10.483 1.00 91.50 430 ARG A CA 1
ATOM 3430 C C . ARG A 1 430 ? -16.991 -9.264 -10.465 1.00 91.50 430 ARG A C 1
ATOM 3432 O O . ARG A 1 430 ? -16.687 -8.288 -11.160 1.00 91.50 430 ARG A O 1
ATOM 3439 N N . ALA A 1 431 ? -16.136 -9.892 -9.661 1.00 93.50 431 ALA A N 1
ATOM 3440 C CA . ALA A 1 431 ? -14.730 -9.554 -9.512 1.00 93.50 431 ALA A CA 1
ATOM 3441 C C . ALA A 1 431 ? -13.852 -10.810 -9.566 1.00 93.50 431 ALA A C 1
ATOM 3443 O O . ALA A 1 431 ? -14.144 -11.814 -8.919 1.00 93.50 431 ALA A O 1
ATOM 3444 N N . THR A 1 432 ? -12.738 -10.716 -10.286 1.00 95.19 432 THR A N 1
ATOM 3445 C CA . THR A 1 432 ? -11.754 -11.792 -10.413 1.00 95.19 432 THR A CA 1
ATOM 3446 C C . THR A 1 432 ? -10.860 -11.807 -9.171 1.00 95.19 432 THR A C 1
ATOM 3448 O O . THR A 1 432 ? -10.123 -10.849 -8.920 1.00 95.19 432 THR A O 1
ATOM 3451 N N . LEU A 1 433 ? -10.930 -12.889 -8.391 1.00 96.12 433 LEU A N 1
ATOM 3452 C CA . LEU A 1 433 ? -10.150 -13.120 -7.170 1.00 96.12 433 LEU A CA 1
ATOM 3453 C C . LEU A 1 433 ? -9.134 -14.240 -7.393 1.00 96.12 433 LEU A C 1
ATOM 3455 O O . LEU A 1 433 ? -9.529 -15.359 -7.692 1.00 96.12 433 LEU A O 1
ATOM 3459 N N . PHE A 1 434 ? -7.843 -13.977 -7.205 1.00 96.88 434 PHE A N 1
ATOM 3460 C CA . PHE A 1 434 ? -6.804 -14.982 -7.459 1.00 96.88 434 PHE A CA 1
ATOM 3461 C C . PHE A 1 434 ? -5.566 -14.791 -6.577 1.00 96.88 434 PHE A C 1
ATOM 3463 O O . PHE A 1 434 ? -5.357 -13.719 -5.996 1.00 96.88 434 PHE A O 1
ATOM 3470 N N . TYR A 1 435 ? -4.728 -15.826 -6.488 1.00 97.44 435 TYR A N 1
ATOM 3471 C CA . TYR A 1 435 ? -3.400 -15.718 -5.888 1.00 97.44 435 TYR A CA 1
ATOM 3472 C C . TYR A 1 435 ? -2.384 -15.278 -6.936 1.00 97.44 435 TYR A C 1
ATOM 3474 O O . TYR A 1 435 ? -2.325 -15.843 -8.022 1.00 97.44 435 TYR A O 1
ATOM 3482 N N . GLN A 1 436 ? -1.555 -14.293 -6.599 1.00 97.69 436 GLN A N 1
ATOM 3483 C CA . GLN A 1 436 ? -0.557 -13.742 -7.518 1.00 97.69 436 GLN A CA 1
ATOM 3484 C C . GLN A 1 436 ? 0.384 -14.822 -8.083 1.00 97.69 436 GLN A C 1
ATOM 3486 O O . GLN A 1 436 ? 0.709 -14.784 -9.266 1.00 97.69 436 GLN A O 1
ATOM 3491 N N . SER A 1 437 ? 0.797 -15.793 -7.262 1.00 96.81 437 SER A N 1
ATOM 3492 C CA . SER A 1 437 ? 1.666 -16.897 -7.684 1.00 96.81 437 SER A CA 1
ATOM 3493 C C . SER A 1 437 ? 1.046 -17.855 -8.711 1.00 96.81 437 SER A C 1
ATOM 3495 O O . SER A 1 437 ? 1.798 -18.500 -9.440 1.00 96.81 437 SER A O 1
ATOM 3497 N N . ASP A 1 438 ? -0.284 -17.910 -8.828 1.00 96.62 438 ASP A N 1
ATOM 3498 C CA . ASP A 1 438 ? -0.980 -18.802 -9.768 1.00 96.62 438 ASP A CA 1
ATOM 3499 C C . ASP A 1 438 ? -1.005 -18.242 -11.205 1.00 96.62 438 ASP A C 1
ATOM 3501 O O . ASP A 1 438 ? -1.415 -18.932 -12.135 1.00 96.62 438 ASP A O 1
ATOM 3505 N N . VAL A 1 439 ? -0.549 -16.998 -11.409 1.00 97.81 439 VAL A N 1
ATOM 3506 C CA . VAL A 1 439 ? -0.492 -16.333 -12.718 1.00 97.81 439 VAL A CA 1
ATOM 3507 C C . VAL A 1 439 ? 0.977 -16.025 -13.069 1.00 97.81 439 VAL A C 1
ATOM 3509 O O . VAL A 1 439 ? 1.521 -14.993 -12.664 1.00 97.81 439 VAL A O 1
ATOM 3512 N N . PRO A 1 440 ? 1.657 -16.883 -13.858 1.00 97.25 440 PRO A N 1
ATOM 3513 C CA . PRO A 1 440 ? 3.095 -16.753 -14.136 1.00 97.25 440 PRO A CA 1
ATOM 3514 C C . PRO A 1 440 ? 3.502 -15.430 -14.804 1.00 97.25 440 PRO A C 1
ATOM 3516 O O . PRO A 1 440 ? 4.621 -14.947 -14.608 1.00 97.25 440 PRO A O 1
ATOM 3519 N N . ALA A 1 441 ? 2.574 -14.808 -15.540 1.00 97.56 441 ALA A N 1
ATOM 3520 C CA . ALA A 1 441 ? 2.781 -13.548 -16.249 1.00 97.56 441 ALA A CA 1
ATOM 3521 C C . ALA A 1 441 ? 3.264 -12.399 -15.341 1.00 97.56 441 ALA A C 1
ATOM 3523 O O . ALA A 1 441 ? 4.004 -11.534 -15.804 1.00 97.56 441 ALA A O 1
ATOM 3524 N N . HIS A 1 442 ? 2.911 -12.402 -14.048 1.00 97.69 442 HIS A N 1
ATOM 3525 C CA . HIS A 1 442 ? 3.402 -11.405 -13.087 1.00 97.69 442 HIS A CA 1
ATOM 3526 C C . HIS A 1 442 ? 4.928 -11.454 -12.942 1.00 97.69 442 HIS A C 1
ATOM 3528 O O . HIS A 1 442 ? 5.602 -10.424 -12.989 1.00 97.69 442 HIS A O 1
ATOM 3534 N N . SER A 1 443 ? 5.478 -12.661 -12.792 1.00 96.94 443 SER A N 1
ATOM 3535 C CA . SER A 1 443 ? 6.920 -12.864 -12.606 1.00 96.94 443 SER A CA 1
ATOM 3536 C C . SER A 1 443 ? 7.686 -12.665 -13.910 1.00 96.94 443 SER A C 1
ATOM 3538 O O . SER A 1 443 ? 8.765 -12.073 -13.915 1.00 96.94 443 SER A O 1
ATOM 3540 N N . GLU A 1 444 ? 7.110 -13.104 -15.028 1.00 97.06 444 GLU A N 1
ATOM 3541 C CA . GLU A 1 444 ? 7.701 -12.899 -16.349 1.00 97.06 444 GLU A CA 1
ATOM 3542 C C . GLU A 1 444 ? 7.781 -11.410 -16.710 1.00 97.06 444 GLU A C 1
ATOM 3544 O O . GLU A 1 444 ? 8.845 -10.916 -17.091 1.00 97.06 444 GLU A O 1
ATOM 3549 N N . LEU A 1 445 ? 6.687 -10.660 -16.525 1.00 96.88 445 LEU A N 1
ATOM 3550 C CA . LEU A 1 445 ? 6.692 -9.224 -16.782 1.00 96.88 445 LEU A CA 1
ATOM 3551 C C . LEU A 1 445 ? 7.621 -8.489 -15.814 1.00 96.88 445 LEU A C 1
ATOM 3553 O O . LEU A 1 445 ? 8.339 -7.591 -16.244 1.00 96.88 445 LEU A O 1
ATOM 3557 N N . MET A 1 446 ? 7.672 -8.879 -14.534 1.00 96.12 446 MET A N 1
ATOM 3558 C CA . MET A 1 446 ? 8.639 -8.322 -13.580 1.00 96.12 446 MET A CA 1
ATOM 3559 C C . MET A 1 446 ? 10.072 -8.438 -14.114 1.00 96.12 446 MET A C 1
ATOM 3561 O O . MET A 1 446 ? 10.816 -7.458 -14.050 1.00 96.12 446 MET A O 1
ATOM 3565 N N . TRP A 1 447 ? 10.457 -9.600 -14.650 1.00 96.31 447 TRP A N 1
ATOM 3566 C CA . TRP A 1 447 ? 11.792 -9.805 -15.213 1.00 96.31 447 TRP A CA 1
ATOM 3567 C C . TRP A 1 447 ? 12.064 -8.857 -16.384 1.00 96.31 447 TRP A C 1
ATOM 3569 O O . TRP A 1 447 ? 13.071 -8.146 -16.379 1.00 96.31 447 TRP A O 1
ATOM 3579 N N . ILE A 1 448 ? 11.132 -8.761 -17.334 1.00 95.62 448 ILE A N 1
ATOM 3580 C CA . ILE A 1 448 ? 11.252 -7.863 -18.493 1.00 95.62 448 ILE A CA 1
ATOM 3581 C C . ILE A 1 448 ? 11.373 -6.399 -18.041 1.00 95.62 448 ILE A C 1
ATOM 3583 O O . ILE A 1 448 ? 12.258 -5.671 -18.491 1.00 95.62 448 ILE A O 1
ATOM 3587 N N . LEU A 1 449 ? 10.525 -5.960 -17.108 1.00 95.12 449 LEU A N 1
ATOM 3588 C CA . LEU A 1 449 ? 10.539 -4.588 -16.598 1.00 95.12 449 LEU A CA 1
ATOM 3589 C C . LEU A 1 449 ? 11.790 -4.279 -15.767 1.00 95.12 449 LEU A C 1
ATOM 3591 O O . LEU A 1 449 ? 12.229 -3.127 -15.730 1.00 95.12 449 LEU A O 1
ATOM 3595 N N . SER A 1 450 ? 12.388 -5.283 -15.122 1.00 93.62 450 SER A N 1
ATOM 3596 C CA . SER A 1 450 ? 13.616 -5.108 -14.342 1.00 93.62 450 SER A CA 1
ATOM 3597 C C . SER A 1 450 ? 14.795 -4.663 -15.208 1.00 93.62 450 SER A C 1
ATOM 3599 O O . SER A 1 450 ? 15.571 -3.817 -14.766 1.00 93.62 450 SER A O 1
ATOM 3601 N N . ALA A 1 451 ? 14.867 -5.118 -16.466 1.00 89.38 451 ALA A N 1
ATOM 3602 C CA . ALA A 1 451 ? 15.908 -4.716 -17.413 1.00 89.38 451 ALA A CA 1
ATOM 3603 C C . ALA A 1 451 ? 15.841 -3.222 -17.782 1.00 89.38 451 ALA A C 1
ATOM 3605 O O . ALA A 1 451 ? 16.863 -2.612 -18.089 1.00 89.38 451 ALA A O 1
ATOM 3606 N N . ASN A 1 452 ? 14.653 -2.617 -17.685 1.00 84.25 452 ASN A N 1
ATOM 3607 C CA . ASN A 1 452 ? 14.421 -1.202 -17.986 1.00 84.25 452 ASN A CA 1
ATOM 3608 C C . ASN A 1 452 ? 14.329 -0.322 -16.725 1.00 84.25 452 ASN A C 1
ATOM 3610 O O . ASN A 1 452 ? 14.131 0.890 -16.821 1.00 84.25 452 ASN A O 1
ATOM 3614 N N . SER A 1 453 ? 14.461 -0.906 -15.530 1.00 87.88 453 SER A N 1
ATOM 3615 C CA . SER A 1 453 ? 14.276 -0.208 -14.255 1.00 87.88 453 SER A CA 1
ATOM 3616 C C . SER A 1 453 ? 15.596 0.334 -13.698 1.00 87.88 453 SER A C 1
ATOM 3618 O O . SER A 1 453 ? 16.574 -0.391 -13.529 1.00 87.88 453 SER A O 1
ATOM 3620 N N . SER A 1 454 ? 15.634 1.620 -13.329 1.00 85.00 454 SER A N 1
ATOM 3621 C CA . SER A 1 454 ? 16.839 2.234 -12.755 1.00 85.00 454 SER A CA 1
ATOM 3622 C C . SER A 1 454 ? 17.068 1.825 -11.294 1.00 85.00 454 SER A C 1
ATOM 3624 O O . SER A 1 454 ? 16.309 2.214 -10.400 1.00 85.00 454 SER A O 1
ATOM 3626 N N . MET A 1 455 ? 18.198 1.164 -11.018 1.00 84.31 455 MET A N 1
ATOM 3627 C CA . MET A 1 455 ? 18.688 0.894 -9.652 1.00 84.31 455 MET A CA 1
ATOM 3628 C C . MET A 1 455 ? 18.774 2.171 -8.802 1.00 84.31 455 MET A C 1
ATOM 3630 O O . MET A 1 455 ? 18.439 2.178 -7.615 1.00 84.31 455 MET A O 1
ATOM 3634 N N . GLY A 1 456 ? 19.186 3.283 -9.421 1.00 84.31 456 GLY A N 1
ATOM 3635 C CA . GLY A 1 456 ? 19.270 4.581 -8.760 1.00 84.31 456 GLY A CA 1
ATOM 3636 C C . GLY A 1 456 ? 17.907 5.069 -8.273 1.00 84.31 456 GLY A C 1
ATOM 3637 O O . GLY A 1 456 ? 17.819 5.627 -7.181 1.00 84.31 456 GLY A O 1
ATOM 3638 N N . TYR A 1 457 ? 16.840 4.828 -9.037 1.00 84.19 457 TYR A N 1
ATOM 3639 C CA . TYR A 1 457 ? 15.482 5.173 -8.623 1.00 84.19 457 TYR A CA 1
ATOM 3640 C C . TYR A 1 457 ? 15.011 4.313 -7.450 1.00 84.19 457 TYR A C 1
ATOM 3642 O O . TYR A 1 457 ? 14.601 4.858 -6.425 1.00 84.19 457 TYR A O 1
ATOM 3650 N N . LEU A 1 458 ? 15.150 2.989 -7.559 1.00 85.50 458 LEU A N 1
ATOM 3651 C CA . LEU A 1 458 ? 14.765 2.045 -6.503 1.00 85.50 458 LEU A CA 1
ATOM 3652 C C . LEU A 1 458 ? 15.485 2.344 -5.172 1.00 85.50 458 LEU A C 1
ATOM 3654 O O . LEU A 1 458 ? 14.867 2.356 -4.108 1.00 85.50 458 LEU A O 1
ATOM 3658 N N . SER A 1 459 ? 16.770 2.715 -5.219 1.00 81.94 459 SER A N 1
ATOM 3659 C CA . SER A 1 459 ? 17.543 3.088 -4.020 1.00 81.94 459 SER A CA 1
ATOM 3660 C C . SER A 1 459 ? 17.044 4.349 -3.297 1.00 81.94 459 SER A C 1
ATOM 3662 O O . SER A 1 459 ? 17.306 4.517 -2.104 1.00 81.94 459 SER A O 1
ATOM 3664 N N . ARG A 1 460 ? 16.310 5.234 -3.987 1.00 82.38 460 ARG A N 1
ATOM 3665 C CA . ARG A 1 460 ? 15.723 6.452 -3.401 1.00 82.38 460 ARG A CA 1
ATOM 3666 C C . ARG A 1 460 ? 14.352 6.220 -2.773 1.00 82.38 460 ARG A C 1
ATOM 3668 O O . ARG A 1 460 ? 13.883 7.093 -2.047 1.00 82.38 460 ARG A O 1
ATOM 3675 N N . MET A 1 461 ? 13.712 5.082 -3.034 1.00 80.88 461 MET A N 1
ATOM 3676 C CA . MET A 1 461 ? 12.446 4.746 -2.387 1.00 80.88 461 MET A CA 1
ATOM 3677 C C . MET A 1 461 ? 12.642 4.568 -0.877 1.00 80.88 461 MET A C 1
ATOM 3679 O O . MET A 1 461 ? 13.644 4.013 -0.427 1.00 80.88 461 MET A O 1
ATOM 3683 N N . THR A 1 462 ? 11.698 5.063 -0.078 1.00 70.19 462 THR A N 1
ATOM 3684 C CA . THR A 1 462 ? 11.811 5.095 1.392 1.00 70.19 462 THR A CA 1
ATOM 3685 C C . THR A 1 462 ? 11.281 3.824 2.059 1.00 70.19 462 THR A C 1
ATOM 3687 O O . THR A 1 462 ? 11.684 3.502 3.177 1.00 70.19 462 THR A O 1
ATOM 3690 N N . GLN A 1 463 ? 10.426 3.053 1.374 1.00 73.62 463 GLN A N 1
ATOM 3691 C CA . GLN A 1 463 ? 9.715 1.923 1.981 1.00 73.62 463 GLN A CA 1
ATOM 3692 C C . GLN A 1 463 ? 10.611 0.745 2.390 1.00 73.62 463 GLN A C 1
ATOM 3694 O O . GLN A 1 463 ? 10.382 0.132 3.431 1.00 73.62 463 GLN A O 1
ATOM 3699 N N . TRP A 1 464 ? 11.638 0.396 1.611 1.00 72.06 464 TRP A N 1
ATOM 3700 C CA . TRP A 1 464 ? 12.538 -0.694 2.009 1.00 72.06 464 TRP A CA 1
ATOM 3701 C C . TRP A 1 464 ? 13.395 -0.295 3.223 1.00 72.06 464 TRP A C 1
ATOM 3703 O O . TRP A 1 464 ? 13.719 -1.147 4.049 1.00 72.06 464 TRP A O 1
ATOM 3713 N N . LYS A 1 465 ? 13.689 1.005 3.393 1.00 72.50 465 LYS A N 1
ATOM 3714 C CA . LYS A 1 465 ? 14.405 1.528 4.567 1.00 72.50 465 LYS A CA 1
ATOM 3715 C C . LYS A 1 465 ? 13.564 1.393 5.829 1.00 72.50 465 LYS A C 1
ATOM 3717 O O . LYS A 1 465 ? 14.054 0.879 6.832 1.00 72.50 465 LYS A O 1
ATOM 3722 N N . SER A 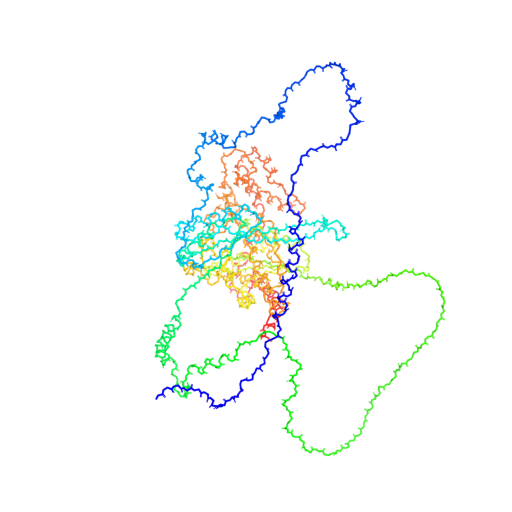1 466 ? 12.288 1.783 5.765 1.00 67.81 466 SER A N 1
ATOM 3723 C CA . SER A 1 466 ? 11.376 1.669 6.907 1.00 67.81 466 SER A CA 1
ATOM 3724 C C . SER A 1 466 ? 11.096 0.210 7.281 1.00 67.81 466 SER A C 1
ATOM 3726 O O . SER A 1 466 ? 11.093 -0.118 8.467 1.00 67.81 466 SER A O 1
ATOM 3728 N N . LYS A 1 467 ? 10.961 -0.691 6.294 1.00 70.81 467 LYS A N 1
ATOM 3729 C CA . LYS A 1 467 ? 10.801 -2.142 6.521 1.00 70.81 467 LYS A CA 1
ATOM 3730 C C . LYS A 1 467 ? 12.025 -2.807 7.163 1.00 70.81 467 LYS A C 1
ATOM 3732 O O . LYS A 1 467 ? 11.864 -3.808 7.851 1.00 70.81 467 LYS A O 1
ATOM 3737 N N . LEU A 1 468 ? 13.224 -2.254 6.975 1.00 68.62 468 LEU A N 1
ATOM 3738 C CA . LEU A 1 468 ? 14.451 -2.695 7.650 1.00 68.62 468 LEU A CA 1
ATOM 3739 C C . LEU A 1 468 ? 14.719 -1.953 8.973 1.00 68.62 468 LEU A C 1
ATOM 3741 O O . LEU A 1 468 ? 15.782 -2.136 9.564 1.00 68.62 468 LEU A O 1
ATOM 3745 N N . HIS A 1 469 ? 13.779 -1.116 9.433 1.00 62.97 469 HIS A N 1
ATOM 3746 C CA . HIS A 1 469 ? 13.940 -0.230 10.593 1.00 62.97 469 HIS A CA 1
ATOM 3747 C C . HIS A 1 469 ? 15.181 0.677 10.507 1.00 62.97 469 HIS A C 1
ATOM 3749 O O . HIS A 1 469 ? 15.774 1.039 11.523 1.00 62.97 469 HIS A O 1
ATOM 3755 N N . LEU A 1 470 ? 15.582 1.052 9.291 1.00 59.50 470 LEU A N 1
ATOM 3756 C CA . LEU A 1 470 ? 16.661 2.002 9.062 1.00 59.50 470 LEU A CA 1
ATOM 3757 C C . LEU A 1 470 ? 16.116 3.436 9.174 1.00 59.50 470 LEU A C 1
ATOM 3759 O O . LEU A 1 470 ? 14.980 3.691 8.765 1.00 59.50 470 LEU A O 1
ATOM 3763 N N . PRO A 1 471 ? 16.901 4.396 9.696 1.00 53.59 471 PRO A N 1
ATOM 3764 C CA . PRO A 1 471 ? 16.503 5.801 9.685 1.00 53.59 471 PRO A CA 1
ATOM 3765 C C . PRO A 1 471 ? 16.241 6.271 8.242 1.00 53.59 471 PRO A C 1
ATOM 3767 O O . PRO A 1 471 ? 16.954 5.866 7.326 1.00 53.59 471 PRO A O 1
ATOM 3770 N N . GLU A 1 472 ? 15.252 7.147 8.014 1.00 51.50 472 GLU A N 1
ATOM 3771 C CA . GLU A 1 472 ? 14.867 7.628 6.663 1.00 51.50 472 GLU A CA 1
ATOM 3772 C C . GLU A 1 472 ? 16.054 8.225 5.877 1.00 51.50 472 GLU A C 1
ATOM 3774 O O . GLU A 1 472 ? 16.159 8.097 4.651 1.00 51.50 472 GLU A O 1
ATOM 3779 N N . ASN A 1 473 ? 17.009 8.787 6.622 1.00 51.94 473 ASN A N 1
ATOM 3780 C CA . ASN A 1 473 ? 18.230 9.425 6.138 1.00 51.94 473 ASN A CA 1
ATOM 3781 C C . ASN A 1 473 ? 19.378 8.434 5.884 1.00 51.94 473 ASN A C 1
ATOM 3783 O O . ASN A 1 473 ? 20.466 8.858 5.488 1.00 51.94 473 ASN A O 1
ATOM 3787 N N . ALA A 1 474 ? 19.174 7.136 6.136 1.00 50.22 474 ALA A N 1
ATOM 3788 C CA . ALA A 1 474 ? 20.176 6.114 5.884 1.00 50.22 474 ALA A CA 1
ATOM 3789 C C . ALA A 1 474 ? 20.546 6.133 4.398 1.00 50.22 474 ALA A C 1
ATOM 3791 O O . ALA A 1 474 ? 19.689 6.012 3.509 1.00 50.22 474 ALA A O 1
ATOM 3792 N N . LYS A 1 475 ? 21.837 6.327 4.127 1.00 52.06 475 LYS A N 1
ATOM 3793 C CA . LYS A 1 475 ? 22.406 6.125 2.797 1.00 52.06 475 LYS A CA 1
ATOM 3794 C C . LYS A 1 475 ? 22.401 4.629 2.487 1.00 52.06 475 LYS A C 1
ATOM 3796 O O . LYS A 1 475 ? 22.258 3.798 3.381 1.00 52.06 475 LYS A O 1
ATOM 3801 N N . PHE A 1 476 ? 22.571 4.289 1.213 1.00 54.91 476 PHE A N 1
ATOM 3802 C CA . PHE A 1 476 ? 22.838 2.921 0.762 1.00 54.91 476 PHE A CA 1
ATOM 3803 C C . PHE A 1 476 ? 24.275 2.507 1.168 1.00 54.91 476 PHE A C 1
ATOM 3805 O O . PHE A 1 476 ? 25.091 2.152 0.315 1.00 54.91 476 PHE A O 1
ATOM 3812 N N . ASP A 1 477 ? 24.599 2.658 2.458 1.00 53.72 477 ASP A N 1
ATOM 3813 C CA . ASP A 1 477 ? 25.875 2.303 3.081 1.00 53.72 477 ASP A CA 1
ATOM 3814 C C . ASP A 1 477 ? 26.014 0.782 3.165 1.00 53.72 477 ASP A C 1
ATOM 3816 O O . ASP A 1 477 ? 25.032 0.040 3.100 1.00 53.72 477 ASP A O 1
ATOM 3820 N N . ILE A 1 478 ? 27.251 0.324 3.340 1.00 53.12 478 ILE A N 1
ATOM 3821 C CA . ILE A 1 478 ? 27.649 -1.091 3.338 1.00 53.12 478 ILE A CA 1
ATOM 3822 C C . ILE A 1 478 ? 26.787 -1.917 4.319 1.00 53.12 478 ILE A C 1
ATOM 3824 O O . ILE A 1 478 ? 26.225 -2.934 3.932 1.00 53.12 478 ILE A O 1
ATOM 3828 N N . ALA A 1 479 ? 26.521 -1.402 5.526 1.00 51.47 479 ALA A N 1
ATOM 3829 C CA . ALA A 1 479 ? 25.700 -2.089 6.533 1.00 51.47 479 ALA A CA 1
ATOM 3830 C C . ALA A 1 479 ? 24.203 -2.231 6.168 1.00 51.47 479 ALA A C 1
ATOM 3832 O O . ALA A 1 479 ? 23.530 -3.146 6.645 1.00 51.47 479 ALA A O 1
ATOM 3833 N N . ALA A 1 480 ? 23.657 -1.331 5.338 1.00 55.81 480 ALA A N 1
ATOM 3834 C CA . ALA A 1 480 ? 22.287 -1.448 4.832 1.00 55.81 480 ALA A CA 1
ATOM 3835 C C . ALA A 1 480 ? 22.196 -2.464 3.681 1.00 55.81 480 ALA A C 1
ATOM 3837 O O . ALA A 1 480 ? 21.155 -3.098 3.522 1.00 55.81 480 ALA A O 1
ATOM 3838 N N . ARG A 1 481 ? 23.282 -2.646 2.911 1.00 59.03 481 ARG A N 1
ATOM 3839 C CA . ARG A 1 481 ? 23.369 -3.630 1.819 1.00 59.03 481 ARG A CA 1
ATOM 3840 C C . ARG A 1 481 ? 23.362 -5.063 2.341 1.00 59.03 481 ARG A C 1
ATOM 3842 O O . ARG A 1 481 ? 22.630 -5.876 1.793 1.00 59.03 481 ARG A O 1
ATOM 3849 N N . ASP A 1 482 ? 24.070 -5.338 3.436 1.00 61.84 482 ASP A N 1
ATOM 3850 C CA . ASP A 1 482 ? 24.179 -6.700 3.989 1.00 61.84 482 ASP A CA 1
ATOM 3851 C C . ASP A 1 482 ? 22.836 -7.266 4.484 1.00 61.84 482 ASP A C 1
ATOM 3853 O O . ASP A 1 482 ? 22.613 -8.475 4.472 1.00 61.84 482 ASP A O 1
ATOM 3857 N N . ARG A 1 483 ? 21.907 -6.397 4.906 1.00 67.56 483 ARG A N 1
ATOM 3858 C CA . ARG A 1 483 ? 20.564 -6.795 5.374 1.00 67.56 483 ARG A CA 1
ATOM 3859 C C . ARG A 1 483 ? 19.497 -6.737 4.282 1.00 67.56 483 ARG A C 1
ATOM 3861 O O . ARG A 1 483 ? 18.414 -7.303 4.453 1.00 67.56 483 ARG A O 1
ATOM 3868 N N . LEU A 1 484 ? 19.761 -6.025 3.188 1.00 78.88 484 LEU A N 1
ATOM 3869 C CA . LEU A 1 484 ? 18.791 -5.794 2.127 1.00 78.88 484 LEU A CA 1
ATOM 3870 C C . LEU A 1 484 ? 18.795 -6.962 1.141 1.00 78.88 484 LEU A C 1
ATOM 3872 O O . LEU A 1 484 ? 19.715 -7.143 0.350 1.00 78.88 484 LEU A O 1
ATOM 3876 N N . LYS A 1 485 ? 17.710 -7.734 1.148 1.00 85.25 485 LYS A N 1
ATOM 3877 C CA . LYS A 1 485 ? 17.494 -8.799 0.165 1.00 85.25 485 LYS A CA 1
ATOM 3878 C C . LYS A 1 485 ? 17.044 -8.217 -1.173 1.00 85.25 485 LYS A C 1
ATOM 3880 O O . LYS A 1 485 ? 16.251 -7.274 -1.195 1.00 85.25 485 LYS A O 1
ATOM 3885 N N . LEU A 1 486 ? 17.457 -8.851 -2.275 1.00 88.00 486 LEU A N 1
ATOM 3886 C CA . LEU A 1 486 ? 17.066 -8.458 -3.634 1.00 88.00 486 LEU A CA 1
ATOM 3887 C C . LEU A 1 486 ? 15.546 -8.310 -3.771 1.00 88.00 486 LEU A C 1
ATOM 3889 O O . LEU A 1 486 ? 15.091 -7.282 -4.251 1.00 88.00 486 LEU A O 1
ATOM 3893 N N . GLY A 1 487 ? 14.764 -9.274 -3.272 1.00 87.94 487 GLY A N 1
ATOM 3894 C CA . GLY A 1 487 ? 13.300 -9.217 -3.347 1.00 87.94 487 GLY A CA 1
ATOM 3895 C C . GLY A 1 487 ? 12.694 -7.996 -2.644 1.00 87.94 487 GLY A C 1
ATOM 3896 O O . GLY A 1 487 ? 11.792 -7.363 -3.180 1.00 87.94 487 GLY A O 1
ATOM 3897 N N . LEU A 1 488 ? 13.218 -7.597 -1.480 1.00 87.81 488 LEU A N 1
ATOM 3898 C CA . LEU A 1 488 ? 12.753 -6.398 -0.768 1.00 87.81 488 LEU A CA 1
ATOM 3899 C C . LEU A 1 488 ? 13.182 -5.094 -1.462 1.00 87.81 488 LEU A C 1
ATOM 3901 O O . LEU A 1 488 ? 12.577 -4.047 -1.246 1.00 87.81 488 LEU A O 1
ATOM 3905 N N . PHE A 1 489 ? 14.215 -5.142 -2.294 1.00 89.12 489 PHE A N 1
ATOM 3906 C CA . PHE A 1 489 ? 14.643 -4.006 -3.098 1.00 89.12 489 PHE A CA 1
ATOM 3907 C C . PHE A 1 489 ? 13.875 -3.907 -4.426 1.00 89.12 489 PHE A C 1
ATOM 3909 O O . PHE A 1 489 ? 13.527 -2.809 -4.855 1.00 89.12 489 PHE A O 1
ATOM 3916 N N . SER A 1 490 ? 13.582 -5.045 -5.063 1.00 91.62 490 SER A N 1
ATOM 3917 C CA . SER A 1 490 ? 12.965 -5.124 -6.390 1.00 91.62 490 SER A CA 1
ATOM 3918 C C . SER A 1 490 ? 11.443 -5.277 -6.379 1.00 91.62 490 SER A C 1
ATOM 3920 O O . SER A 1 490 ? 10.830 -5.149 -7.437 1.00 91.62 490 SER A O 1
ATOM 3922 N N . TYR A 1 491 ? 10.794 -5.477 -5.222 1.00 91.94 491 TYR A N 1
ATOM 3923 C CA . TYR A 1 491 ? 9.329 -5.593 -5.171 1.00 91.94 491 TYR A CA 1
ATOM 3924 C C . TYR A 1 491 ? 8.553 -4.416 -5.791 1.00 91.94 491 TYR A C 1
ATOM 3926 O O . TYR A 1 491 ? 7.455 -4.671 -6.278 1.00 91.94 491 TYR A O 1
ATOM 3934 N N . PRO A 1 492 ? 9.045 -3.157 -5.854 1.00 92.56 492 PRO A N 1
ATOM 3935 C CA . PRO A 1 492 ? 8.329 -2.107 -6.579 1.00 92.56 492 PRO A CA 1
ATOM 3936 C C . PRO A 1 492 ? 8.217 -2.397 -8.084 1.00 92.56 492 PRO A C 1
ATOM 3938 O O . PRO A 1 492 ? 7.236 -2.003 -8.707 1.00 92.56 492 PRO A O 1
ATOM 3941 N N . VAL A 1 493 ? 9.177 -3.129 -8.664 1.00 94.56 493 VAL A N 1
ATOM 3942 C CA . VAL A 1 493 ? 9.117 -3.616 -10.055 1.00 94.56 493 VAL A CA 1
ATOM 3943 C C . VAL A 1 493 ? 8.060 -4.708 -10.192 1.00 94.56 493 VAL A C 1
ATOM 3945 O O . VAL A 1 493 ? 7.276 -4.675 -11.136 1.00 94.56 493 VAL A O 1
ATOM 3948 N N . LEU A 1 494 ? 7.978 -5.628 -9.224 1.00 95.75 494 LEU A N 1
ATOM 3949 C CA . LEU A 1 494 ? 6.909 -6.630 -9.185 1.00 95.75 494 LEU A CA 1
ATOM 3950 C C . LEU A 1 494 ? 5.531 -5.964 -9.051 1.00 95.75 494 LEU A C 1
ATOM 3952 O O . LEU A 1 494 ? 4.617 -6.298 -9.789 1.00 95.75 494 LEU A O 1
ATOM 3956 N N . GLN A 1 495 ? 5.404 -4.949 -8.191 1.00 93.94 495 GLN A N 1
ATOM 3957 C CA . GLN A 1 495 ? 4.172 -4.168 -8.046 1.00 93.94 495 GLN A CA 1
ATOM 3958 C C . GLN A 1 495 ? 3.789 -3.446 -9.348 1.00 93.94 495 GLN A C 1
ATOM 3960 O O . GLN A 1 495 ? 2.606 -3.345 -9.668 1.00 93.94 495 GLN A O 1
ATOM 3965 N N . ALA A 1 496 ? 4.769 -2.943 -10.106 1.00 93.38 496 ALA A N 1
ATOM 3966 C CA . ALA A 1 496 ? 4.519 -2.376 -11.427 1.00 93.38 496 ALA A CA 1
ATOM 3967 C C . ALA A 1 496 ? 4.030 -3.451 -12.411 1.00 93.38 496 ALA A C 1
ATOM 3969 O O . ALA A 1 496 ? 3.044 -3.222 -13.108 1.00 93.38 496 ALA A O 1
ATOM 3970 N N . ALA A 1 497 ? 4.657 -4.631 -12.427 1.00 96.00 497 ALA A N 1
ATOM 3971 C CA . ALA A 1 497 ? 4.222 -5.754 -13.253 1.00 96.00 497 ALA A CA 1
ATOM 3972 C C . ALA A 1 497 ? 2.780 -6.182 -12.934 1.00 96.00 497 ALA A C 1
ATOM 3974 O O . ALA A 1 497 ? 1.984 -6.336 -13.856 1.00 96.00 497 ALA A O 1
ATOM 3975 N N . ASP A 1 498 ? 2.414 -6.262 -11.651 1.00 95.12 498 ASP A N 1
ATOM 3976 C CA . ASP A 1 498 ? 1.062 -6.625 -11.205 1.00 95.12 498 ASP A CA 1
ATOM 3977 C C . ASP A 1 498 ? -0.026 -5.718 -11.788 1.00 95.12 498 ASP A C 1
ATOM 3979 O O . ASP A 1 498 ? -1.100 -6.171 -12.173 1.00 95.12 498 ASP A O 1
ATOM 3983 N N . VAL A 1 499 ? 0.260 -4.421 -11.878 1.00 93.12 499 VAL A N 1
ATOM 3984 C CA . VAL A 1 499 ? -0.671 -3.423 -12.410 1.00 93.12 499 VAL A CA 1
ATOM 3985 C C . VAL A 1 499 ? -0.687 -3.440 -13.942 1.00 93.12 499 VAL A C 1
ATOM 3987 O O . VAL A 1 499 ? -1.752 -3.389 -14.566 1.00 93.12 499 VAL A O 1
ATOM 3990 N N . LEU A 1 500 ? 0.496 -3.483 -14.558 1.00 94.00 500 LEU A N 1
ATOM 3991 C CA . LEU A 1 500 ? 0.666 -3.307 -16.000 1.00 94.00 500 LEU A CA 1
ATOM 3992 C C . LEU A 1 500 ? 0.224 -4.538 -16.792 1.00 94.00 500 LEU A C 1
ATOM 3994 O O . LEU A 1 500 ? -0.343 -4.378 -17.873 1.00 94.00 500 LEU A O 1
ATOM 3998 N N . VAL A 1 501 ? 0.406 -5.746 -16.246 1.00 95.50 501 VAL A N 1
ATOM 3999 C CA . VAL A 1 501 ? 0.027 -6.997 -16.922 1.00 95.50 501 VAL A CA 1
ATOM 4000 C C . VAL A 1 501 ? -1.473 -7.056 -17.217 1.00 95.50 501 VAL A C 1
ATOM 4002 O O . VAL A 1 501 ? -1.884 -7.574 -18.252 1.00 95.50 501 VAL A O 1
ATOM 4005 N N . HIS A 1 502 ? -2.300 -6.435 -16.375 1.00 93.69 502 HIS A N 1
ATOM 4006 C CA . HIS A 1 502 ? -3.751 -6.400 -16.548 1.00 93.69 502 HIS A CA 1
ATOM 4007 C C . HIS A 1 502 ? -4.264 -5.176 -17.316 1.00 93.69 502 HIS A C 1
ATOM 4009 O O . HIS A 1 502 ? -5.475 -5.011 -17.460 1.00 93.69 502 HIS A O 1
ATOM 4015 N N . ARG A 1 503 ? -3.371 -4.302 -17.813 1.00 90.94 503 ARG A N 1
ATOM 4016 C CA . ARG A 1 503 ? -3.727 -3.004 -18.424 1.00 90.94 503 ARG A CA 1
ATOM 4017 C C . ARG A 1 503 ? -4.621 -2.158 -17.509 1.00 90.94 503 ARG A C 1
ATOM 4019 O O . ARG A 1 503 ? -5.558 -1.501 -17.967 1.00 90.94 503 ARG A O 1
ATOM 4026 N N . ALA A 1 504 ? -4.364 -2.195 -16.204 1.00 76.69 504 ALA A N 1
ATOM 4027 C CA . ALA A 1 504 ? -5.183 -1.474 -15.244 1.00 76.69 504 ALA A CA 1
ATOM 4028 C C . ALA A 1 504 ? -5.054 0.042 -15.456 1.00 76.69 504 ALA A C 1
ATOM 4030 O O . ALA A 1 504 ? -3.984 0.623 -15.273 1.00 76.69 504 ALA A O 1
ATOM 4031 N N . ILE A 1 505 ? -6.166 0.689 -15.818 1.00 75.44 505 ILE A N 1
ATOM 4032 C CA . ILE A 1 505 ? -6.233 2.152 -15.950 1.00 75.44 505 ILE A CA 1
ATOM 4033 C C . ILE A 1 505 ? -6.258 2.779 -14.557 1.00 75.44 505 ILE A C 1
ATOM 4035 O O . ILE A 1 505 ? -5.613 3.795 -14.319 1.00 75.44 505 ILE A O 1
ATOM 4039 N N . ARG A 1 506 ? -6.975 2.152 -13.617 1.00 69.75 506 ARG A N 1
ATOM 4040 C CA . ARG A 1 506 ? -7.053 2.585 -12.220 1.00 69.75 506 ARG A CA 1
ATOM 4041 C C . ARG A 1 506 ? -6.330 1.575 -11.348 1.00 69.75 506 ARG A C 1
ATOM 4043 O O . ARG A 1 506 ? -6.853 0.501 -11.047 1.00 69.75 506 ARG A O 1
ATOM 4050 N N . ALA A 1 507 ? -5.117 1.931 -10.953 1.00 57.72 507 ALA A N 1
ATOM 4051 C CA . ALA A 1 507 ? -4.281 1.091 -10.116 1.00 57.72 507 ALA A CA 1
ATOM 4052 C C . ALA A 1 507 ? -4.461 1.463 -8.647 1.00 57.72 507 ALA A C 1
ATOM 4054 O O . ALA A 1 507 ? -4.446 2.644 -8.298 1.00 57.72 507 ALA A O 1
ATOM 4055 N N . ASN A 1 508 ? -4.588 0.450 -7.789 1.00 58.34 508 ASN A N 1
ATOM 4056 C CA . ASN A 1 508 ? -4.722 0.611 -6.347 1.00 58.34 508 ASN A CA 1
ATOM 4057 C C . ASN A 1 508 ? -5.872 1.555 -5.966 1.00 58.34 508 ASN A C 1
ATOM 4059 O O . ASN A 1 508 ? -5.650 2.633 -5.421 1.00 58.34 508 ASN A O 1
ATOM 4063 N N . TYR A 1 509 ? -7.114 1.095 -6.168 1.00 59.44 509 TYR A N 1
ATOM 4064 C CA . TYR A 1 509 ? -8.329 1.700 -5.591 1.00 59.44 509 TYR A CA 1
ATOM 4065 C C . TYR A 1 509 ? -8.418 1.444 -4.073 1.00 59.44 509 TYR A C 1
ATOM 4067 O O . TYR A 1 509 ? -9.439 1.042 -3.525 1.00 59.44 509 TYR A O 1
ATOM 4075 N N . ILE A 1 510 ? -7.300 1.592 -3.376 1.00 50.25 510 ILE A N 1
ATOM 4076 C CA . ILE A 1 510 ? -7.254 1.575 -1.926 1.00 50.25 510 ILE A CA 1
ATOM 4077 C C . ILE A 1 510 ? -6.886 2.993 -1.529 1.00 50.25 510 ILE A C 1
ATOM 4079 O O . ILE A 1 510 ? -5.930 3.549 -2.070 1.00 50.25 510 ILE A O 1
ATOM 4083 N N . PRO A 1 511 ? -7.582 3.595 -0.564 1.00 49.62 511 PRO A N 1
ATOM 4084 C CA . PRO A 1 511 ? -7.092 4.806 0.046 1.00 49.62 511 PRO A CA 1
ATOM 4085 C C . PRO A 1 511 ? -5.858 4.454 0.885 1.00 49.62 511 PRO A C 1
ATOM 4087 O O . PRO A 1 511 ? -5.923 4.013 2.035 1.00 49.62 511 PRO A O 1
ATOM 4090 N N . VAL A 1 512 ? -4.696 4.560 0.259 1.00 48.03 512 VAL A N 1
ATOM 4091 C CA . VAL A 1 512 ? -3.403 4.317 0.888 1.00 48.03 512 VAL A CA 1
ATOM 4092 C C . VAL A 1 512 ? -2.687 5.637 1.101 1.00 48.03 512 VAL A C 1
ATOM 4094 O O . VAL A 1 512 ? -2.927 6.624 0.409 1.00 48.03 512 VAL A O 1
ATOM 4097 N N . GLY A 1 513 ? -1.844 5.659 2.133 1.00 52.53 513 GLY A N 1
ATOM 4098 C CA . GLY A 1 513 ? -1.036 6.824 2.466 1.00 52.53 513 GLY A CA 1
ATOM 4099 C C . GLY A 1 513 ? -0.121 7.235 1.314 1.00 52.53 513 GLY A C 1
ATOM 4100 O O . GLY A 1 513 ? 0.051 6.508 0.334 1.00 52.53 513 GLY A O 1
ATOM 4101 N N . GLU A 1 514 ? 0.496 8.400 1.476 1.00 55.59 514 GLU A N 1
ATOM 4102 C CA . GLU A 1 514 ? 1.463 8.981 0.539 1.00 55.59 514 GLU A CA 1
ATOM 4103 C C . GLU A 1 514 ? 2.546 7.975 0.089 1.00 55.59 514 GLU A C 1
ATOM 4105 O O . GLU A 1 514 ? 2.978 8.003 -1.061 1.00 55.59 514 GLU A O 1
ATOM 4110 N N . ASP A 1 515 ? 2.862 6.993 0.938 1.00 58.91 515 ASP A N 1
ATOM 4111 C CA . ASP A 1 515 ? 3.791 5.890 0.678 1.00 58.91 515 ASP A CA 1
ATOM 4112 C C . ASP A 1 515 ? 3.498 5.092 -0.607 1.00 58.91 515 ASP A C 1
ATOM 4114 O O . ASP A 1 515 ? 4.429 4.731 -1.324 1.00 58.91 515 ASP A O 1
ATOM 4118 N N . GLN A 1 516 ? 2.231 4.796 -0.930 1.00 68.69 516 GLN A N 1
ATOM 4119 C CA . GLN A 1 516 ? 1.888 3.990 -2.120 1.00 68.69 516 GLN A CA 1
ATOM 4120 C C . GLN A 1 516 ? 1.827 4.815 -3.406 1.00 68.69 516 GLN A C 1
ATOM 4122 O O . GLN A 1 516 ? 1.936 4.260 -4.502 1.00 68.69 516 GLN A O 1
ATOM 4127 N N . LYS A 1 517 ? 1.717 6.143 -3.287 1.00 77.88 517 LYS A N 1
ATOM 4128 C CA . LYS A 1 517 ? 1.771 7.054 -4.432 1.00 77.88 517 LYS A CA 1
ATOM 4129 C C . LYS A 1 517 ? 3.117 6.938 -5.144 1.00 77.88 517 LYS A C 1
ATOM 4131 O O . LYS A 1 517 ? 3.149 6.852 -6.365 1.00 77.88 517 LYS A O 1
ATOM 4136 N N . GLN A 1 518 ? 4.212 6.838 -4.383 1.00 83.19 518 GLN A N 1
ATOM 4137 C CA . GLN A 1 518 ? 5.557 6.689 -4.943 1.00 83.19 518 GLN A CA 1
ATOM 4138 C C . GLN A 1 518 ? 5.688 5.446 -5.840 1.00 83.19 518 GLN A C 1
ATOM 4140 O O . GLN A 1 518 ? 6.360 5.495 -6.866 1.00 83.19 518 GLN A O 1
ATOM 4145 N N . HIS A 1 519 ? 5.035 4.337 -5.487 1.00 85.06 519 HIS A N 1
ATOM 4146 C CA . HIS A 1 519 ? 5.104 3.103 -6.272 1.00 85.06 519 HIS A CA 1
ATOM 4147 C C . HIS A 1 519 ? 4.272 3.155 -7.548 1.00 85.06 519 HIS A C 1
ATOM 4149 O O . HIS A 1 519 ? 4.691 2.609 -8.564 1.00 85.06 519 HIS A O 1
ATOM 4155 N N . ILE A 1 520 ? 3.116 3.824 -7.522 1.00 86.19 520 ILE A N 1
ATOM 4156 C CA . ILE A 1 520 ? 2.331 4.027 -8.744 1.00 86.19 520 ILE A CA 1
ATOM 4157 C C . ILE A 1 520 ? 3.043 4.995 -9.689 1.00 86.19 520 ILE A C 1
ATOM 4159 O O . ILE A 1 520 ? 3.094 4.729 -10.886 1.00 86.19 520 ILE A O 1
ATOM 4163 N N . GLU A 1 521 ? 3.667 6.058 -9.175 1.00 87.69 521 GLU A N 1
ATOM 4164 C CA . GLU A 1 521 ? 4.517 6.924 -10.003 1.00 87.69 521 GLU A CA 1
ATOM 4165 C C . GLU A 1 521 ? 5.688 6.149 -10.618 1.00 87.69 521 GLU A C 1
ATOM 4167 O O . GLU A 1 521 ? 5.979 6.311 -11.801 1.00 87.69 521 GLU A O 1
ATOM 4172 N N . PHE A 1 522 ? 6.300 5.231 -9.867 1.00 90.38 522 PHE A N 1
ATOM 4173 C CA . PHE A 1 522 ? 7.311 4.337 -10.424 1.00 90.38 522 PHE A CA 1
ATOM 4174 C C . PHE A 1 522 ? 6.749 3.411 -11.512 1.00 90.38 522 PHE A C 1
ATOM 4176 O O . PHE A 1 522 ? 7.358 3.282 -12.569 1.00 90.38 522 PHE A O 1
ATOM 4183 N N . ALA A 1 523 ? 5.569 2.817 -11.315 1.00 90.88 523 ALA A N 1
ATOM 4184 C CA . ALA A 1 523 ? 4.921 2.002 -12.345 1.00 90.88 523 ALA A CA 1
ATOM 4185 C C . ALA A 1 523 ? 4.633 2.809 -13.625 1.00 90.88 523 ALA A C 1
ATOM 4187 O O . ALA A 1 523 ? 4.798 2.295 -14.731 1.00 90.88 523 ALA A O 1
ATOM 4188 N N . ARG A 1 524 ? 4.263 4.091 -13.491 1.00 91.44 524 ARG A N 1
ATOM 4189 C CA . ARG A 1 524 ? 4.104 5.017 -14.624 1.00 91.44 524 ARG A CA 1
ATOM 4190 C C . ARG A 1 524 ? 5.428 5.285 -15.329 1.00 91.44 524 ARG A C 1
ATOM 4192 O O . ARG A 1 524 ? 5.469 5.271 -16.555 1.00 91.44 524 ARG A O 1
ATOM 4199 N N . GLU A 1 525 ? 6.501 5.527 -14.581 1.00 91.75 525 GLU A N 1
ATOM 4200 C CA . GLU A 1 525 ? 7.841 5.733 -15.139 1.00 91.75 525 GLU A CA 1
ATOM 4201 C C . GLU A 1 525 ? 8.328 4.503 -15.909 1.00 91.75 525 GLU A C 1
ATOM 4203 O O . GLU A 1 525 ? 8.768 4.634 -17.048 1.00 91.75 525 GLU A O 1
ATOM 4208 N N . VAL A 1 526 ? 8.156 3.309 -15.338 1.00 92.31 526 VAL A N 1
ATOM 4209 C CA . VAL A 1 526 ? 8.498 2.034 -15.979 1.00 92.31 526 VAL A CA 1
ATOM 4210 C C . VAL A 1 526 ? 7.678 1.812 -17.254 1.00 92.31 526 VAL A C 1
ATOM 4212 O O . VAL A 1 526 ? 8.246 1.472 -18.291 1.00 92.31 526 VAL A O 1
ATOM 4215 N N . ALA A 1 527 ? 6.365 2.065 -17.220 1.00 93.12 527 ALA A N 1
ATOM 4216 C CA . ALA A 1 527 ? 5.505 1.949 -18.398 1.00 93.12 527 ALA A CA 1
ATOM 4217 C C . ALA A 1 527 ? 5.905 2.931 -19.508 1.00 93.12 527 ALA A C 1
ATOM 4219 O O . ALA A 1 527 ? 6.000 2.547 -20.671 1.00 93.12 527 ALA A O 1
ATOM 4220 N N . ASN A 1 528 ? 6.185 4.189 -19.158 1.00 93.19 528 ASN A N 1
ATOM 4221 C CA . ASN A 1 528 ? 6.638 5.200 -20.113 1.00 93.19 528 ASN A CA 1
ATOM 4222 C C . ASN A 1 528 ? 8.011 4.859 -20.700 1.00 93.19 528 ASN A C 1
ATOM 4224 O O . ASN A 1 528 ? 8.205 5.013 -21.903 1.00 93.19 528 ASN A O 1
ATOM 4228 N N . GLY A 1 529 ? 8.944 4.378 -19.875 1.00 92.75 529 GLY A N 1
ATOM 4229 C CA . GLY A 1 529 ? 10.265 3.941 -20.321 1.00 92.75 529 GLY A CA 1
ATOM 4230 C C . GLY A 1 529 ? 10.175 2.780 -21.310 1.00 92.75 529 GLY A C 1
ATOM 4231 O O . GLY A 1 529 ? 10.757 2.848 -22.390 1.00 92.75 529 GLY A O 1
ATOM 4232 N N . PHE A 1 530 ? 9.370 1.762 -20.992 1.00 94.44 530 PHE A N 1
ATOM 4233 C CA . PHE A 1 530 ? 9.104 0.650 -21.906 1.00 94.44 530 PHE A CA 1
ATOM 4234 C C . PHE A 1 530 ? 8.461 1.138 -23.211 1.00 94.44 530 PHE A C 1
ATOM 4236 O O . PHE A 1 530 ? 8.922 0.792 -24.298 1.00 94.44 530 PHE A O 1
ATOM 4243 N N . ASN A 1 531 ? 7.442 1.997 -23.114 1.00 94.56 531 ASN A N 1
ATOM 4244 C CA . ASN A 1 531 ? 6.728 2.503 -24.283 1.00 94.56 531 ASN A CA 1
ATOM 4245 C C . ASN A 1 531 ? 7.581 3.408 -25.177 1.00 94.56 531 ASN A C 1
ATOM 4247 O O . ASN A 1 531 ? 7.361 3.480 -26.384 1.00 94.56 531 ASN A O 1
ATOM 4251 N N . HIS A 1 532 ? 8.549 4.114 -24.597 1.00 93.56 532 HIS A N 1
ATOM 4252 C CA . HIS A 1 532 ? 9.496 4.920 -25.354 1.00 93.56 532 HIS A CA 1
ATOM 4253 C C . HIS A 1 532 ? 10.421 4.050 -26.215 1.00 93.56 532 HIS A C 1
ATOM 4255 O O . HIS A 1 532 ? 10.723 4.423 -27.345 1.00 93.56 532 HIS A O 1
ATOM 4261 N N . LEU A 1 533 ? 10.839 2.894 -25.693 1.00 92.06 533 LEU A N 1
ATOM 4262 C CA . LEU A 1 533 ? 11.739 1.967 -26.381 1.00 92.06 533 LEU A CA 1
ATOM 4263 C C . LEU A 1 533 ? 11.017 1.101 -27.422 1.00 92.06 533 LEU A C 1
ATOM 4265 O O . LEU A 1 533 ? 11.550 0.881 -28.505 1.00 92.06 533 LEU A O 1
ATOM 4269 N N . HIS A 1 534 ? 9.811 0.625 -27.103 1.00 91.88 534 HIS A N 1
ATOM 4270 C CA . HIS A 1 534 ? 9.118 -0.417 -27.873 1.00 91.88 534 HIS A CA 1
ATOM 4271 C C . HIS A 1 534 ? 7.791 0.039 -28.511 1.00 91.88 534 HIS A C 1
ATOM 4273 O O . HIS A 1 534 ? 7.095 -0.760 -29.133 1.00 91.88 534 HIS A O 1
ATOM 4279 N N . GLY A 1 535 ? 7.427 1.318 -28.379 1.00 90.75 535 GLY A N 1
ATOM 4280 C CA . GLY A 1 535 ? 6.128 1.848 -28.807 1.00 90.75 535 GLY A CA 1
ATOM 4281 C C . GLY A 1 535 ? 5.028 1.680 -27.745 1.00 90.75 535 GLY A C 1
ATOM 4282 O O . GLY A 1 535 ? 5.263 1.093 -26.693 1.00 90.75 535 GLY A O 1
ATOM 4283 N N . PRO A 1 536 ? 3.813 2.213 -27.968 1.00 92.06 536 PRO A N 1
ATOM 4284 C CA . PRO A 1 536 ? 2.757 2.295 -26.952 1.00 92.06 536 PRO A CA 1
ATOM 4285 C C . PRO A 1 536 ? 2.084 0.935 -26.672 1.00 92.06 536 PRO A C 1
ATOM 4287 O O . PRO A 1 536 ? 0.961 0.688 -27.104 1.00 92.06 536 PRO A O 1
ATOM 4290 N N . VAL A 1 537 ? 2.773 0.055 -25.942 1.00 92.44 537 VAL A N 1
ATOM 4291 C CA . VAL A 1 537 ? 2.326 -1.309 -25.607 1.00 92.44 537 VAL A CA 1
ATOM 4292 C C . VAL A 1 537 ? 1.643 -1.360 -24.240 1.00 92.44 537 VAL A C 1
ATOM 4294 O O . VAL A 1 537 ? 0.565 -1.932 -24.093 1.00 92.44 537 VAL A O 1
ATOM 4297 N N . LEU A 1 538 ? 2.255 -0.754 -23.222 1.00 92.94 538 LEU A N 1
ATOM 4298 C CA . LEU A 1 538 ? 1.764 -0.785 -21.847 1.00 92.94 538 LEU A CA 1
ATOM 4299 C C . LEU A 1 538 ? 0.824 0.390 -21.573 1.00 92.94 538 LEU A C 1
ATOM 4301 O O . LEU A 1 538 ? 1.098 1.536 -21.930 1.00 92.94 538 LEU A O 1
ATOM 4305 N N . THR A 1 539 ? -0.284 0.121 -20.885 1.00 90.88 539 THR A N 1
ATOM 4306 C CA . THR A 1 539 ? -1.203 1.177 -20.439 1.00 90.88 539 THR A CA 1
ATOM 4307 C C . THR A 1 539 ? -0.638 1.857 -19.198 1.00 90.88 539 THR A C 1
ATOM 4309 O O . THR A 1 539 ? -0.331 1.194 -18.212 1.00 90.88 539 THR A O 1
ATOM 4312 N N . VAL A 1 540 ? -0.501 3.183 -19.237 1.00 91.06 540 VAL A N 1
ATOM 4313 C CA . VAL A 1 540 ? 0.033 3.960 -18.111 1.00 91.06 540 VAL A CA 1
ATOM 4314 C C . VAL A 1 540 ? -1.043 4.082 -17.021 1.00 91.06 540 VAL A C 1
ATOM 4316 O O . VAL A 1 540 ? -2.106 4.639 -17.300 1.00 91.06 540 VAL A O 1
ATOM 4319 N N . PRO A 1 541 ? -0.796 3.601 -15.789 1.00 87.88 541 PRO A N 1
ATOM 4320 C CA . PRO A 1 541 ? -1.809 3.577 -14.740 1.00 87.88 541 PRO A CA 1
ATOM 4321 C C . PRO A 1 541 ? -2.037 4.959 -14.119 1.00 87.88 541 PRO A C 1
ATOM 4323 O O . PRO A 1 541 ? -1.112 5.764 -13.982 1.00 87.88 541 PRO A O 1
ATOM 4326 N N . GLU A 1 542 ? -3.260 5.221 -13.672 1.00 81.88 542 GLU A N 1
ATOM 4327 C CA . GLU A 1 542 ? -3.630 6.385 -12.868 1.00 81.88 542 GLU A CA 1
ATOM 4328 C C . GLU A 1 542 ? -3.905 5.968 -11.418 1.00 81.88 542 GLU A C 1
ATOM 4330 O O . GLU A 1 542 ? -4.573 4.963 -11.150 1.00 81.88 542 GLU A O 1
ATOM 4335 N N . ALA A 1 543 ? -3.383 6.751 -10.470 1.00 71.31 543 ALA A N 1
ATOM 4336 C CA . ALA A 1 543 ? -3.647 6.553 -9.051 1.00 71.31 543 ALA A CA 1
ATOM 4337 C C . ALA A 1 543 ? -5.014 7.146 -8.688 1.00 71.31 543 ALA A C 1
ATOM 4339 O O . ALA A 1 543 ? -5.227 8.352 -8.806 1.00 71.31 543 ALA A O 1
ATOM 4340 N N . MET A 1 544 ? -5.922 6.311 -8.187 1.00 66.12 544 MET A N 1
ATOM 4341 C CA . MET A 1 544 ? -7.195 6.758 -7.617 1.00 66.12 544 MET A CA 1
ATOM 4342 C C . MET A 1 544 ? -7.074 6.785 -6.094 1.00 66.12 544 MET A C 1
ATOM 4344 O O . MET A 1 544 ? -7.221 5.761 -5.431 1.00 66.12 544 MET A O 1
ATOM 4348 N N . ILE A 1 545 ? -6.788 7.960 -5.532 1.00 62.19 545 ILE A N 1
ATOM 4349 C CA . ILE A 1 545 ? -6.633 8.133 -4.084 1.00 62.19 545 ILE A CA 1
ATOM 4350 C C . ILE A 1 545 ? -7.986 8.526 -3.488 1.00 62.19 545 ILE A C 1
ATOM 4352 O O . ILE A 1 545 ? -8.450 9.647 -3.675 1.00 62.19 545 ILE A O 1
ATOM 4356 N N . SER A 1 546 ? -8.605 7.616 -2.738 1.00 56.62 546 SER A N 1
ATOM 4357 C CA . SER A 1 546 ? -9.690 7.970 -1.816 1.00 56.62 546 SER A CA 1
ATOM 4358 C C . SER A 1 546 ? -9.087 8.425 -0.470 1.00 56.62 546 SER A C 1
ATOM 4360 O O . SER A 1 546 ? -7.991 7.984 -0.111 1.00 56.62 546 SER A O 1
ATOM 4362 N N . PRO A 1 547 ? -9.736 9.306 0.309 1.00 55.56 547 PRO A N 1
ATOM 4363 C CA . PRO A 1 547 ? -9.309 9.585 1.677 1.00 55.56 547 PRO A CA 1
ATOM 4364 C C . PRO A 1 547 ? -9.415 8.316 2.532 1.00 55.56 547 PRO A C 1
ATOM 4366 O O . PRO A 1 547 ? -10.472 7.693 2.634 1.00 55.56 547 PRO A O 1
ATOM 4369 N N . ALA A 1 548 ? -8.297 7.906 3.132 1.00 54.72 548 ALA A N 1
ATOM 4370 C CA . ALA A 1 548 ? -8.252 6.719 3.979 1.00 54.72 548 ALA A CA 1
ATOM 4371 C C . ALA A 1 548 ? -8.851 7.048 5.334 1.00 54.72 548 ALA A C 1
ATOM 4373 O O . ALA A 1 548 ? -8.301 7.874 6.063 1.00 54.72 548 ALA A O 1
ATOM 4374 N N . LYS A 1 549 ? -9.931 6.359 5.697 1.00 68.81 549 LYS A N 1
ATOM 4375 C CA . LYS A 1 549 ? -10.435 6.364 7.071 1.00 68.81 549 LYS A CA 1
ATOM 4376 C C . LYS A 1 549 ? -9.390 5.673 7.951 1.00 68.81 549 LYS A C 1
ATOM 4378 O O . LYS A 1 549 ? -9.119 4.479 7.799 1.00 68.81 549 LYS A O 1
ATOM 4383 N N . ARG A 1 550 ? -8.695 6.450 8.786 1.00 72.88 550 ARG A N 1
ATOM 4384 C CA . ARG A 1 550 ? -7.559 5.980 9.592 1.00 72.88 550 ARG A CA 1
ATOM 4385 C C . ARG A 1 550 ? -8.048 5.521 10.959 1.00 72.88 550 ARG A C 1
ATOM 4387 O O . ARG A 1 550 ? -8.189 6.330 11.857 1.00 72.88 550 ARG A O 1
ATOM 4394 N N . VAL A 1 551 ? -8.208 4.213 11.134 1.00 85.69 551 VAL A N 1
ATOM 4395 C CA . VAL A 1 551 ? -8.502 3.638 12.456 1.00 85.69 551 VAL A CA 1
ATOM 4396 C C . VAL A 1 551 ? -7.206 3.453 13.251 1.00 85.69 551 VAL A C 1
ATOM 4398 O O . VAL A 1 551 ? -6.252 2.814 12.779 1.00 85.69 551 VAL A O 1
ATOM 4401 N N . MET A 1 552 ? -7.173 3.999 14.464 1.00 90.62 552 MET A N 1
ATOM 4402 C CA . MET A 1 552 ? -6.020 3.946 15.362 1.00 90.62 552 MET A CA 1
ATOM 4403 C C . MET A 1 552 ? -6.045 2.705 16.262 1.00 90.62 552 MET A C 1
ATOM 4405 O O . MET A 1 552 ? -7.059 2.020 16.408 1.00 90.62 552 MET A O 1
ATOM 4409 N N . SER A 1 553 ? -4.895 2.392 16.857 1.00 93.62 553 SER A N 1
ATOM 4410 C CA . SER A 1 553 ? -4.747 1.308 17.828 1.00 93.62 553 SER A CA 1
ATOM 4411 C C . SER A 1 553 ? -5.528 1.606 19.110 1.00 93.62 553 SER A C 1
ATOM 4413 O O . SER A 1 553 ? -5.458 2.709 19.651 1.00 93.62 553 SER A O 1
ATOM 4415 N N . LEU A 1 554 ? -6.221 0.593 19.643 1.00 93.62 554 LEU A N 1
ATOM 4416 C CA . LEU A 1 554 ? -7.001 0.712 20.883 1.00 93.62 554 LEU A CA 1
ATOM 4417 C C . LEU A 1 554 ? -6.126 0.961 22.117 1.00 93.62 554 LEU A C 1
ATOM 4419 O O . LEU A 1 554 ? -6.598 1.508 23.108 1.00 93.62 554 LEU A O 1
ATOM 4423 N N . LYS A 1 555 ? -4.854 0.550 22.071 1.00 92.44 555 LYS A N 1
ATOM 4424 C CA . LYS A 1 555 ? -3.905 0.703 23.182 1.00 92.44 555 LYS A CA 1
ATOM 4425 C C . LYS A 1 555 ? -3.040 1.947 23.030 1.00 92.44 555 LYS A C 1
ATOM 4427 O O . LYS A 1 555 ? -2.713 2.592 24.019 1.00 92.44 555 LYS A O 1
ATOM 4432 N N . ASN A 1 556 ? -2.650 2.274 21.799 1.00 90.38 556 ASN A N 1
ATOM 4433 C CA . ASN A 1 556 ? -1.868 3.466 21.501 1.00 90.38 556 ASN A CA 1
ATOM 4434 C C . ASN A 1 556 ? -2.574 4.299 20.421 1.00 90.38 556 ASN A C 1
ATOM 4436 O O . ASN A 1 556 ? -2.256 4.148 19.241 1.00 90.38 556 ASN A O 1
ATOM 4440 N N . PRO A 1 557 ? -3.480 5.211 20.813 1.00 89.38 557 PRO A N 1
ATOM 4441 C CA . PRO A 1 557 ? -4.294 5.985 19.875 1.00 89.38 557 PRO A CA 1
ATOM 4442 C C . PRO A 1 557 ? -3.507 6.897 18.924 1.00 89.38 557 PRO A C 1
ATOM 4444 O O . PRO A 1 557 ? -4.058 7.379 17.944 1.00 89.38 557 PRO A O 1
ATOM 4447 N N . LYS A 1 558 ? -2.213 7.138 19.181 1.00 87.50 558 LYS A N 1
ATOM 4448 C CA . LYS A 1 558 ? -1.334 7.900 18.275 1.00 87.50 558 LYS A CA 1
ATOM 4449 C C . LYS A 1 558 ? -0.746 7.046 17.150 1.00 87.50 558 LYS A C 1
ATOM 4451 O O . LYS A 1 558 ? -0.162 7.584 16.213 1.00 87.50 558 LYS A O 1
ATOM 4456 N N . LYS A 1 559 ? -0.842 5.717 17.249 1.00 87.50 559 LYS A N 1
ATOM 4457 C CA . LYS A 1 559 ? -0.356 4.775 16.237 1.00 87.50 559 LYS A CA 1
ATOM 4458 C C . LYS A 1 559 ? -1.534 4.175 15.481 1.00 87.50 559 LYS A C 1
ATOM 4460 O O . LYS A 1 559 ? -2.530 3.772 16.077 1.00 87.50 559 LYS A O 1
ATOM 4465 N N . LYS A 1 560 ? -1.384 4.045 14.162 1.00 86.56 560 LYS A N 1
ATOM 4466 C CA . LYS A 1 560 ? -2.337 3.317 13.317 1.00 86.56 560 LYS A CA 1
ATOM 4467 C C . LYS A 1 560 ? -2.449 1.864 13.790 1.00 86.56 560 LYS A C 1
ATOM 4469 O O . LYS A 1 560 ? -1.445 1.262 14.173 1.00 86.56 560 LYS A O 1
ATOM 4474 N N . MET A 1 561 ? -3.653 1.297 13.720 1.00 86.50 561 MET A N 1
ATOM 4475 C CA . MET A 1 561 ? -3.845 -0.137 13.935 1.00 86.50 561 MET A CA 1
ATOM 4476 C C . MET A 1 561 ? -2.962 -0.925 12.953 1.00 86.50 561 MET A C 1
ATOM 4478 O O . MET A 1 561 ? -2.983 -0.658 11.749 1.00 86.50 561 MET A O 1
ATOM 4482 N N . SER A 1 562 ? -2.161 -1.855 13.476 1.00 82.62 562 SER A N 1
ATOM 4483 C CA . SER A 1 562 ? -1.215 -2.647 12.688 1.00 82.62 562 SER A CA 1
ATOM 4484 C C . SER A 1 562 ? -1.394 -4.134 12.954 1.00 82.62 562 SER A C 1
ATOM 4486 O O . SER A 1 562 ? -1.609 -4.550 14.092 1.00 82.62 562 SER A O 1
ATOM 4488 N N . LYS A 1 563 ? -1.230 -4.937 11.899 1.00 76.88 563 LYS A N 1
ATOM 4489 C CA . LYS A 1 563 ? -1.161 -6.401 11.986 1.00 76.88 563 LYS A CA 1
ATOM 4490 C C . LYS A 1 563 ? 0.071 -6.883 12.756 1.00 76.88 563 LYS A C 1
ATOM 4492 O O . LYS A 1 563 ? 0.006 -7.911 13.412 1.00 76.88 563 LYS A O 1
ATOM 4497 N N . SER A 1 564 ? 1.173 -6.134 12.689 1.00 71.62 564 SER A N 1
ATOM 4498 C CA . SER A 1 564 ? 2.469 -6.503 13.273 1.00 71.62 564 SER A CA 1
ATOM 4499 C C . SER A 1 564 ? 2.635 -6.098 14.741 1.00 71.62 564 SER A C 1
ATOM 4501 O O . SER A 1 564 ? 3.734 -6.207 15.277 1.00 71.62 564 SER A O 1
ATOM 4503 N N . ASP A 1 565 ? 1.597 -5.547 15.373 1.00 80.19 565 ASP A N 1
ATOM 4504 C CA . ASP A 1 565 ? 1.659 -5.188 16.789 1.00 80.19 565 ASP A CA 1
ATOM 4505 C C . ASP A 1 565 ? 1.627 -6.460 17.649 1.00 80.19 565 ASP A C 1
ATOM 4507 O O . ASP A 1 565 ? 0.778 -7.332 17.448 1.00 80.19 565 ASP A O 1
ATOM 4511 N N . VAL A 1 566 ? 2.553 -6.560 18.604 1.00 82.56 566 VAL A N 1
ATOM 4512 C CA . VAL A 1 566 ? 2.717 -7.734 19.476 1.00 82.56 566 VAL A CA 1
ATOM 4513 C C . VAL A 1 566 ? 1.470 -7.947 20.334 1.00 82.56 566 VAL A C 1
ATOM 4515 O O . VAL A 1 566 ? 1.097 -9.078 20.633 1.00 82.56 566 VAL A O 1
ATOM 4518 N N . ASP A 1 567 ? 0.796 -6.861 20.719 1.00 85.94 567 ASP A N 1
ATOM 4519 C CA . ASP A 1 567 ? -0.394 -6.943 21.557 1.00 85.94 567 ASP A CA 1
ATOM 4520 C C . ASP A 1 567 ? -1.665 -7.113 20.713 1.00 85.94 567 ASP A C 1
ATOM 4522 O O . ASP A 1 567 ? -2.145 -6.176 20.071 1.00 85.94 567 ASP A O 1
ATOM 4526 N N . ASN A 1 568 ? -2.271 -8.300 20.769 1.00 87.88 568 ASN A N 1
ATOM 4527 C CA . ASN A 1 568 ? -3.541 -8.591 20.094 1.00 87.88 568 ASN A CA 1
ATOM 4528 C C . ASN A 1 568 ? -4.694 -7.685 20.555 1.0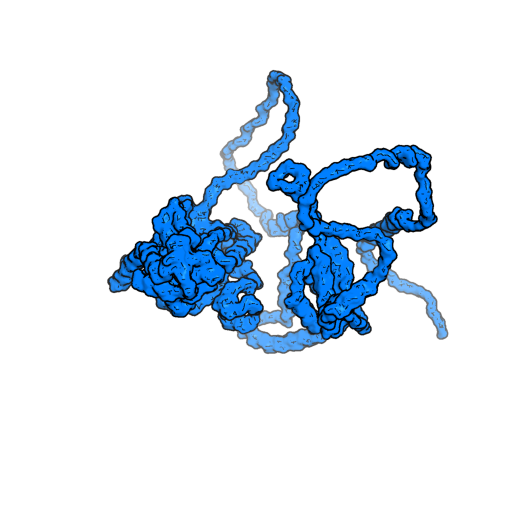0 87.88 568 ASN A C 1
ATOM 4530 O O . ASN A 1 568 ? -5.668 -7.520 19.821 1.00 87.88 568 ASN A O 1
ATOM 4534 N N . ARG A 1 569 ? -4.605 -7.074 21.744 1.00 89.19 569 ARG A N 1
ATOM 4535 C CA . ARG A 1 569 ? -5.627 -6.151 22.268 1.00 89.19 569 ARG A CA 1
ATOM 4536 C C . ARG A 1 569 ? -5.595 -4.788 21.585 1.00 89.19 569 ARG A C 1
ATOM 4538 O O . ARG A 1 569 ? -6.536 -4.016 21.723 1.00 89.19 569 ARG A O 1
ATOM 4545 N N . SER A 1 570 ? -4.529 -4.482 20.848 1.00 91.12 570 SER A N 1
ATOM 4546 C CA . SER A 1 570 ? -4.375 -3.206 20.153 1.00 91.12 570 SER A CA 1
ATOM 4547 C C . SER A 1 570 ? -5.249 -3.097 18.894 1.00 91.12 570 SER A C 1
ATOM 4549 O O . SER A 1 570 ? -5.481 -1.992 18.394 1.00 91.12 570 SER A O 1
ATOM 4551 N N . ARG A 1 571 ? -5.770 -4.232 18.404 1.00 92.94 571 ARG A N 1
ATOM 4552 C CA . ARG A 1 571 ? -6.524 -4.356 17.153 1.00 92.94 571 ARG A CA 1
ATOM 4553 C C . ARG A 1 571 ? -7.758 -5.242 17.297 1.00 92.94 571 ARG A C 1
ATOM 4555 O O . ARG A 1 571 ? -7.756 -6.212 18.050 1.00 92.94 571 ARG A O 1
ATOM 4562 N N . ILE A 1 572 ? -8.777 -4.940 16.502 1.00 94.00 572 ILE A N 1
ATOM 4563 C CA . ILE A 1 572 ? -9.979 -5.771 16.355 1.00 94.00 572 ILE A CA 1
ATOM 4564 C C . ILE A 1 572 ? -9.861 -6.508 15.029 1.00 94.00 572 ILE A C 1
ATOM 4566 O O . ILE A 1 572 ? -9.707 -5.850 14.001 1.00 94.00 572 ILE A O 1
ATOM 4570 N N . LEU A 1 573 ? -9.881 -7.836 15.038 1.00 94.00 573 LEU A N 1
ATOM 4571 C CA . LEU A 1 573 ? -9.932 -8.637 13.815 1.00 94.00 573 LEU A CA 1
ATOM 4572 C C . LEU A 1 573 ? -11.371 -8.695 13.308 1.00 94.00 573 LEU A C 1
ATOM 4574 O O . LEU A 1 573 ? -12.308 -8.689 14.102 1.00 94.00 573 LEU A O 1
ATOM 4578 N N . VAL A 1 574 ? -11.558 -8.775 11.990 1.00 92.88 574 VAL A N 1
ATOM 4579 C CA . VAL A 1 574 ? -12.913 -8.874 11.408 1.00 92.88 574 VAL A CA 1
ATOM 4580 C C . VAL A 1 574 ? -13.637 -10.173 11.783 1.00 92.88 574 VAL A C 1
ATOM 4582 O O . VAL A 1 574 ? -14.851 -10.250 11.655 1.00 92.88 574 VAL A O 1
ATOM 4585 N N . THR A 1 575 ? -12.902 -11.171 12.276 1.00 93.44 575 THR A N 1
ATOM 4586 C CA . THR A 1 575 ? -13.416 -12.479 12.707 1.00 93.44 575 THR A CA 1
ATOM 4587 C C . THR A 1 575 ? -13.450 -12.648 14.231 1.00 93.44 575 THR A C 1
ATOM 4589 O O . THR A 1 575 ? -13.763 -13.745 14.698 1.00 93.44 575 THR A O 1
ATOM 4592 N N . ASP A 1 576 ? -13.086 -11.617 15.010 1.00 94.75 576 ASP A N 1
ATOM 4593 C CA . ASP A 1 576 ? -13.104 -11.684 16.479 1.00 94.75 576 ASP A CA 1
ATOM 4594 C C . ASP A 1 576 ? -14.511 -12.066 16.975 1.00 94.75 576 ASP 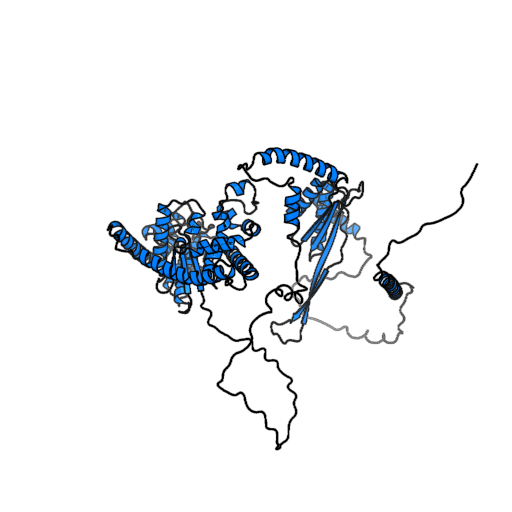A C 1
ATOM 4596 O O . ASP A 1 576 ? -15.531 -11.609 16.454 1.00 94.75 576 ASP A O 1
ATOM 4600 N N . THR A 1 577 ? -14.578 -12.891 18.016 1.00 95.38 577 THR A N 1
ATOM 4601 C CA . THR A 1 577 ? -15.840 -13.251 18.672 1.00 95.38 577 THR A CA 1
ATOM 4602 C C . THR A 1 577 ? -16.471 -12.045 19.381 1.00 95.38 577 THR A C 1
ATOM 4604 O O . THR A 1 577 ? -15.763 -11.116 19.788 1.00 95.38 577 THR A O 1
ATOM 4607 N N . PRO A 1 578 ? -17.793 -12.066 19.640 1.00 95.94 578 PRO A N 1
ATOM 4608 C CA . PRO A 1 578 ? -18.453 -11.010 20.409 1.00 95.94 578 PRO A CA 1
ATOM 4609 C C . PRO A 1 578 ? -17.793 -10.734 21.769 1.00 95.94 578 PRO A C 1
ATOM 4611 O O . PRO A 1 578 ? -17.651 -9.582 22.182 1.00 95.94 578 PRO A O 1
ATOM 4614 N N . ILE A 1 579 ? -17.322 -11.792 22.435 1.00 95.75 579 ILE A N 1
ATOM 4615 C CA . ILE A 1 579 ? -16.642 -11.714 23.732 1.00 95.75 579 ILE A CA 1
ATOM 4616 C C . ILE A 1 579 ? -15.298 -10.988 23.594 1.00 95.75 579 ILE A C 1
ATOM 4618 O O . ILE A 1 579 ? -14.986 -10.108 24.399 1.00 95.75 579 ILE A O 1
ATOM 4622 N N . GLU A 1 580 ? -14.514 -11.310 22.563 1.00 95.44 580 GLU A N 1
ATOM 4623 C CA . GLU A 1 580 ? -13.222 -10.668 22.301 1.00 95.44 580 GLU A CA 1
ATOM 4624 C C . GLU A 1 580 ? -13.379 -9.193 21.933 1.00 95.44 580 GLU A C 1
ATOM 4626 O O . GLU A 1 580 ? -12.662 -8.360 22.490 1.00 95.44 580 GLU A O 1
ATOM 4631 N N . ILE A 1 581 ? -14.332 -8.851 21.056 1.00 95.94 581 ILE A N 1
ATOM 4632 C CA . ILE A 1 581 ? -14.619 -7.457 20.676 1.00 95.94 581 ILE A CA 1
ATOM 4633 C C . ILE A 1 581 ? -14.996 -6.653 21.921 1.00 95.94 581 ILE A C 1
ATOM 4635 O O . ILE A 1 581 ? -14.385 -5.617 22.199 1.00 95.94 581 ILE A O 1
ATOM 4639 N N . HIS A 1 582 ? -15.946 -7.156 22.714 1.00 95.62 582 HIS A N 1
ATOM 4640 C CA . HIS A 1 582 ? -16.372 -6.501 23.947 1.00 95.62 582 HIS A CA 1
ATOM 4641 C C . HIS A 1 582 ? -15.202 -6.325 24.926 1.00 95.62 582 HIS A C 1
ATOM 4643 O O . HIS A 1 582 ? -14.998 -5.244 25.480 1.00 95.62 582 HIS A O 1
ATOM 4649 N N . HIS A 1 583 ? -14.375 -7.358 25.102 1.00 95.44 583 HIS A N 1
ATOM 4650 C CA . HIS A 1 583 ? -13.212 -7.297 25.981 1.00 95.44 583 HIS A CA 1
ATOM 4651 C C . HIS A 1 583 ? -12.167 -6.266 25.517 1.00 95.44 583 HIS A C 1
ATOM 4653 O O . HIS A 1 583 ? -11.661 -5.496 26.338 1.00 95.44 583 HIS A O 1
ATOM 4659 N N . LYS A 1 584 ? -11.865 -6.214 24.213 1.00 95.88 584 LYS A N 1
ATOM 4660 C CA . LYS A 1 584 ? -10.902 -5.271 23.619 1.00 95.88 584 LYS A CA 1
ATOM 4661 C C . LYS A 1 584 ? -11.384 -3.823 23.720 1.00 95.88 584 LYS A C 1
ATOM 4663 O O . LYS A 1 584 ? -10.614 -2.965 24.145 1.00 95.88 584 LYS A O 1
ATOM 4668 N N . ILE A 1 585 ? -12.654 -3.554 23.408 1.00 96.31 585 ILE A N 1
ATOM 4669 C CA . ILE A 1 585 ? -13.246 -2.209 23.515 1.00 96.31 585 ILE A CA 1
ATOM 4670 C C . ILE A 1 585 ? -13.311 -1.740 24.970 1.00 96.31 585 ILE A C 1
ATOM 4672 O O . ILE A 1 585 ? -12.953 -0.600 25.272 1.00 96.31 585 ILE A O 1
ATOM 4676 N N . ARG A 1 586 ? -13.686 -2.627 25.899 1.00 94.75 586 ARG A N 1
ATOM 4677 C CA . ARG A 1 586 ? -13.712 -2.317 27.336 1.00 94.75 586 ARG A CA 1
ATOM 4678 C C . ARG A 1 586 ? -12.350 -1.826 27.838 1.00 94.75 586 ARG A C 1
ATOM 4680 O O . ARG A 1 586 ? -12.293 -0.862 28.601 1.00 94.75 586 ARG A O 1
ATOM 4687 N N . LEU A 1 587 ? -11.268 -2.461 27.383 1.00 93.81 587 LEU A N 1
ATOM 4688 C CA . LEU A 1 587 ? -9.885 -2.136 27.751 1.00 93.81 587 LEU A CA 1
ATOM 4689 C C . LEU A 1 587 ? -9.235 -1.039 26.892 1.00 93.81 587 LEU A C 1
ATOM 4691 O O . LEU A 1 587 ? -8.077 -0.704 27.138 1.00 93.81 587 LEU A O 1
ATOM 4695 N N . ALA A 1 588 ? -9.936 -0.482 25.900 1.00 94.38 588 ALA A N 1
ATOM 4696 C CA . ALA A 1 588 ? -9.378 0.557 25.041 1.00 94.38 588 ALA A CA 1
ATOM 4697 C C . ALA A 1 588 ? -8.943 1.782 25.863 1.00 94.38 588 ALA A C 1
ATOM 4699 O O . ALA A 1 588 ? -9.654 2.215 26.775 1.00 94.38 588 ALA A O 1
ATOM 4700 N N . LEU A 1 589 ? -7.779 2.345 25.541 1.00 93.06 589 LEU A N 1
ATOM 4701 C CA . LEU A 1 589 ? -7.207 3.474 26.263 1.00 93.06 589 LEU A CA 1
ATOM 4702 C C . LEU A 1 589 ? -8.044 4.736 26.023 1.00 93.06 589 LEU A C 1
ATOM 4704 O O . LEU A 1 589 ? -8.194 5.196 24.892 1.00 93.06 589 LEU A O 1
ATOM 4708 N N . THR A 1 590 ? -8.548 5.310 27.109 1.00 90.69 590 THR A N 1
ATOM 4709 C CA . THR A 1 590 ? -9.240 6.603 27.137 1.00 90.69 590 THR A CA 1
ATOM 4710 C C . THR A 1 590 ? -8.527 7.537 28.106 1.00 90.69 590 THR A C 1
ATOM 4712 O O . THR A 1 590 ? -7.794 7.083 28.986 1.00 90.69 590 THR A O 1
ATOM 4715 N N . ASP A 1 591 ? -8.698 8.841 27.922 1.00 88.81 591 ASP A N 1
ATOM 4716 C CA . ASP A 1 591 ? -8.180 9.836 28.860 1.00 88.81 591 ASP A CA 1
ATOM 4717 C C . ASP A 1 591 ? -9.010 9.859 30.166 1.00 88.81 591 ASP A C 1
ATOM 4719 O O . ASP A 1 591 ? -10.111 9.303 30.198 1.00 88.81 591 ASP A O 1
ATOM 4723 N N . PRO A 1 592 ? -8.489 10.451 31.258 1.00 81.62 592 PRO A N 1
ATOM 4724 C CA . PRO A 1 592 ? -9.160 10.476 32.560 1.00 81.62 592 PRO A CA 1
ATOM 4725 C C . PRO A 1 592 ? -10.296 11.511 32.677 1.00 81.62 592 PRO A C 1
ATOM 4727 O O . PRO A 1 592 ? -10.776 11.744 33.785 1.00 81.62 592 PRO A O 1
ATOM 4730 N N . GLY A 1 593 ? -10.715 12.162 31.584 1.00 79.00 593 GLY A N 1
ATOM 4731 C CA . GLY A 1 593 ? -11.851 13.086 31.598 1.00 79.00 593 GLY A CA 1
ATOM 4732 C C . GLY A 1 593 ? -13.170 12.398 31.967 1.00 79.00 593 GLY A C 1
ATOM 4733 O O . GLY A 1 593 ? -13.267 11.174 31.961 1.00 79.00 593 GLY A O 1
ATOM 4734 N N . SER A 1 594 ? -14.200 13.185 32.286 1.00 79.31 594 SER A N 1
ATOM 4735 C CA . SER A 1 594 ? -15.541 12.679 32.622 1.00 79.31 594 SER A CA 1
ATOM 4736 C C . SER A 1 594 ? -16.534 12.743 31.459 1.00 79.31 594 SER A C 1
ATOM 4738 O O . SER A 1 594 ? -17.445 11.923 31.418 1.00 79.31 594 SER A O 1
ATOM 4740 N N . SER A 1 595 ? -16.349 13.667 30.511 1.00 89.00 595 SER A N 1
ATOM 4741 C CA . SER A 1 595 ? -17.226 13.845 29.347 1.00 89.00 595 SER A CA 1
ATOM 4742 C C . SER A 1 595 ? -16.667 13.193 28.085 1.00 89.00 595 SER A C 1
ATOM 4744 O O . SER A 1 595 ? -15.446 13.087 27.908 1.00 89.00 595 SER A O 1
ATOM 4746 N N . ILE A 1 596 ? -17.556 12.791 27.178 1.00 92.12 596 ILE A N 1
ATOM 4747 C CA . ILE A 1 596 ? -17.209 12.245 25.861 1.00 92.12 596 ILE A CA 1
ATOM 4748 C C . ILE A 1 596 ? -17.236 13.391 24.850 1.00 92.12 596 ILE A C 1
ATOM 4750 O O . ILE A 1 596 ? -18.295 13.895 24.506 1.00 92.12 596 ILE A O 1
ATOM 4754 N N . THR A 1 597 ? -16.063 13.822 24.378 1.00 92.81 597 THR A N 1
ATOM 4755 C CA . THR A 1 597 ? -15.947 14.887 23.370 1.00 92.81 597 THR A CA 1
ATOM 4756 C C . THR A 1 597 ? -15.066 14.447 22.209 1.00 92.81 597 THR A C 1
ATOM 4758 O O . THR A 1 597 ? -14.159 13.628 22.375 1.00 92.81 597 THR A O 1
ATOM 4761 N N . TYR A 1 598 ? -15.336 14.995 21.024 1.00 93.31 598 TYR A N 1
ATOM 4762 C CA . TYR A 1 598 ? -14.549 14.735 19.823 1.00 93.31 598 TYR A CA 1
ATOM 4763 C C . TYR A 1 598 ? -13.427 15.772 19.681 1.00 93.31 598 TYR A C 1
ATOM 4765 O O . TYR A 1 598 ? -13.677 16.933 19.369 1.00 93.31 598 TYR A O 1
ATOM 4773 N N . ASP A 1 599 ? -12.189 15.343 19.920 1.00 91.50 599 ASP A N 1
ATOM 4774 C CA . ASP A 1 599 ? -10.968 16.130 19.716 1.00 91.50 599 ASP A CA 1
ATOM 4775 C C . ASP A 1 599 ? -9.818 15.176 19.330 1.00 91.50 599 ASP A C 1
ATOM 4777 O O . ASP A 1 599 ? -9.182 14.581 20.210 1.00 91.50 599 ASP A O 1
ATOM 4781 N N . PRO A 1 600 ? -9.559 14.962 18.026 1.00 89.00 600 PRO A N 1
ATOM 4782 C CA . PRO A 1 600 ? -8.529 14.028 17.569 1.00 89.00 600 PRO A CA 1
ATOM 4783 C C . PRO A 1 600 ? -7.104 14.388 18.006 1.00 89.00 600 PRO A C 1
ATOM 4785 O O . PRO A 1 600 ? -6.261 13.497 18.117 1.00 89.00 600 PRO A O 1
ATOM 4788 N N . GLU A 1 601 ? -6.816 15.668 18.264 1.00 88.75 601 GLU A N 1
ATOM 4789 C CA . GLU A 1 601 ? -5.471 16.123 18.628 1.00 88.75 601 GLU A CA 1
ATOM 4790 C C . GLU A 1 601 ? -5.201 15.943 20.122 1.00 88.75 601 GLU A C 1
ATOM 4792 O O . GLU A 1 601 ? -4.174 15.375 20.510 1.00 88.75 601 GLU A O 1
ATOM 4797 N N . LYS A 1 602 ? -6.126 16.397 20.977 1.00 90.19 602 LYS A N 1
ATOM 4798 C CA . LYS A 1 602 ? -5.951 16.352 22.437 1.00 90.19 602 LYS A CA 1
ATOM 4799 C C . LYS A 1 602 ? -6.469 15.057 23.051 1.00 90.19 602 LYS A C 1
ATOM 4801 O O . LYS A 1 602 ? -5.903 14.587 24.037 1.00 90.19 602 LYS A O 1
ATOM 4806 N N . ARG A 1 603 ? -7.515 14.457 22.470 1.00 92.06 603 ARG A N 1
ATOM 4807 C CA . ARG A 1 603 ? -8.194 13.244 22.965 1.00 92.06 603 ARG A CA 1
ATOM 4808 C C . ARG A 1 603 ? -8.275 12.160 21.878 1.00 92.06 603 ARG A C 1
ATOM 4810 O O . ARG A 1 603 ? -9.367 11.705 21.522 1.00 92.06 603 ARG A O 1
ATOM 4817 N N . PRO A 1 604 ? -7.128 11.679 21.361 1.00 92.25 604 PRO A N 1
ATOM 4818 C CA . PRO A 1 604 ? -7.105 10.735 20.243 1.00 92.25 604 PRO A CA 1
ATOM 4819 C C . PRO A 1 604 ? -7.785 9.395 20.563 1.00 92.25 604 PRO A C 1
ATOM 4821 O O . PRO A 1 604 ? -8.357 8.773 19.677 1.00 92.25 604 PRO A O 1
ATOM 4824 N N . GLY A 1 605 ? -7.755 8.942 21.824 1.00 92.62 605 GLY A N 1
ATOM 4825 C CA . GLY A 1 605 ? -8.393 7.683 22.233 1.00 92.62 605 GLY A CA 1
ATOM 4826 C C . GLY A 1 605 ? -9.914 7.722 22.108 1.00 92.62 605 GLY A C 1
ATOM 4827 O O . GLY A 1 605 ? -10.499 6.863 21.456 1.00 92.62 605 GLY A O 1
ATOM 4828 N N . VAL A 1 606 ? -10.544 8.748 22.685 1.00 93.62 606 VAL A N 1
ATOM 4829 C CA . VAL A 1 606 ? -12.005 8.928 22.651 1.00 93.62 606 VAL A CA 1
ATOM 4830 C C . VAL A 1 606 ? -12.481 9.224 21.233 1.00 93.62 606 VAL A C 1
ATOM 4832 O O . VAL A 1 606 ? -13.439 8.611 20.770 1.00 93.62 606 VAL A O 1
ATOM 4835 N N . SER A 1 607 ? -11.752 10.072 20.505 1.00 93.62 607 SER A N 1
ATOM 4836 C CA . SER A 1 607 ? -12.064 10.403 19.111 1.00 93.62 607 SER A CA 1
ATOM 4837 C C . SER A 1 607 ? -12.009 9.180 18.196 1.00 93.62 607 SER A C 1
ATOM 4839 O O . SER A 1 607 ? -12.923 8.980 17.404 1.00 93.62 607 SER A O 1
ATOM 4841 N N . ASN A 1 608 ? -11.022 8.293 18.371 1.00 94.31 608 ASN A N 1
ATOM 4842 C CA . ASN A 1 608 ? -10.948 7.034 17.624 1.00 94.31 608 ASN A CA 1
ATOM 4843 C C . ASN A 1 608 ? -12.167 6.126 17.884 1.00 94.31 608 ASN A C 1
ATOM 4845 O O . ASN A 1 608 ? -12.686 5.512 16.956 1.00 94.31 608 ASN A O 1
ATOM 4849 N N . LEU A 1 609 ? -12.658 6.051 19.127 1.00 94.62 609 LEU A N 1
ATOM 4850 C CA . LEU A 1 609 ? -13.859 5.271 19.454 1.00 94.62 609 LEU A CA 1
ATOM 4851 C C . LEU A 1 609 ? -15.129 5.879 18.833 1.00 94.62 609 LEU A C 1
ATOM 4853 O O . LEU A 1 609 ? -15.964 5.139 18.315 1.00 94.62 609 LEU A O 1
ATOM 4857 N N . LEU A 1 610 ? -15.255 7.209 18.837 1.00 93.56 610 LEU A N 1
ATOM 4858 C CA . LEU A 1 610 ? -16.358 7.931 18.187 1.00 93.56 610 LEU A CA 1
ATOM 4859 C C . LEU A 1 610 ? -16.343 7.757 16.660 1.00 93.56 610 LEU A C 1
ATOM 4861 O O . LEU A 1 610 ? -17.389 7.539 16.052 1.00 93.56 610 LEU A O 1
ATOM 4865 N N . GLU A 1 611 ? -15.165 7.785 16.033 1.00 91.69 611 GLU A N 1
ATOM 4866 C CA . GLU A 1 611 ? -15.005 7.494 14.603 1.00 91.69 611 GLU A CA 1
ATOM 4867 C C . GLU A 1 611 ? -15.432 6.061 14.262 1.00 91.69 611 GLU A C 1
ATOM 4869 O O . GLU A 1 611 ? -16.162 5.839 13.294 1.00 91.69 611 GLU A O 1
ATOM 4874 N N . MET A 1 612 ? -15.029 5.080 15.078 1.00 92.31 612 MET A N 1
ATOM 4875 C CA . MET A 1 612 ? -15.460 3.687 14.918 1.00 92.31 612 MET A CA 1
ATOM 4876 C C . MET A 1 612 ? -16.982 3.546 15.052 1.00 92.31 612 MET A C 1
ATOM 4878 O O . MET A 1 612 ? -17.588 2.816 14.267 1.00 92.31 612 MET A O 1
ATOM 4882 N N . PHE A 1 613 ? -17.597 4.270 15.992 1.00 93.06 613 PHE A N 1
ATOM 4883 C CA . PHE A 1 613 ? -19.050 4.298 16.177 1.00 93.06 613 PHE A CA 1
ATOM 4884 C C . PHE A 1 613 ? -19.759 4.861 14.940 1.00 93.06 613 PHE A C 1
ATOM 4886 O O . PHE A 1 613 ? -20.618 4.200 14.358 1.00 93.06 613 PHE A O 1
ATOM 4893 N N . SER A 1 614 ? -19.337 6.047 14.488 1.00 90.81 614 SER A N 1
ATOM 4894 C CA . SER A 1 614 ? -19.855 6.706 13.283 1.00 90.81 614 SER A CA 1
ATOM 4895 C C . SER A 1 614 ? -19.774 5.788 12.063 1.00 90.81 614 SER A C 1
ATOM 4897 O O . SER A 1 614 ? -20.720 5.670 11.283 1.00 90.81 614 SER A O 1
ATOM 4899 N N . HIS A 1 615 ? -18.662 5.066 11.908 1.00 88.19 615 HIS A N 1
ATOM 4900 C CA . HIS A 1 615 ? -18.499 4.113 10.817 1.00 88.19 615 HIS A CA 1
ATOM 4901 C C . HIS A 1 615 ? -19.423 2.902 10.915 1.00 88.19 615 HIS A C 1
ATOM 4903 O O . HIS A 1 615 ? -19.951 2.497 9.880 1.00 88.19 615 HIS A O 1
ATOM 4909 N N . ALA A 1 616 ? -19.639 2.348 12.109 1.00 88.62 616 ALA A N 1
ATOM 4910 C CA . ALA A 1 616 ? -20.576 1.245 12.300 1.00 88.62 616 ALA A CA 1
ATOM 4911 C C . ALA A 1 616 ? -22.011 1.659 11.929 1.00 88.62 616 ALA A C 1
ATOM 4913 O O . ALA A 1 616 ? -22.700 0.936 11.208 1.00 88.62 616 ALA A O 1
ATOM 4914 N N . GLU A 1 617 ? -22.439 2.864 12.319 1.00 87.69 617 GLU A N 1
ATOM 4915 C CA . GLU A 1 617 ? -23.760 3.386 11.950 1.00 87.69 617 GLU A CA 1
ATOM 4916 C C . GLU A 1 617 ? -23.891 3.678 10.458 1.00 87.69 617 GLU A C 1
ATOM 4918 O O . GLU A 1 617 ? -24.880 3.293 9.839 1.00 87.69 617 GLU A O 1
ATOM 4923 N N . ALA A 1 618 ? -22.871 4.287 9.853 1.00 83.62 618 ALA A N 1
ATOM 4924 C CA . ALA A 1 618 ? -22.846 4.557 8.418 1.00 83.62 618 ALA A CA 1
ATOM 4925 C C . ALA A 1 618 ? -22.806 3.280 7.558 1.00 83.62 618 ALA A C 1
ATOM 4927 O O . ALA A 1 618 ? -23.029 3.340 6.352 1.00 83.62 618 ALA A O 1
ATOM 4928 N N . ILE A 1 619 ?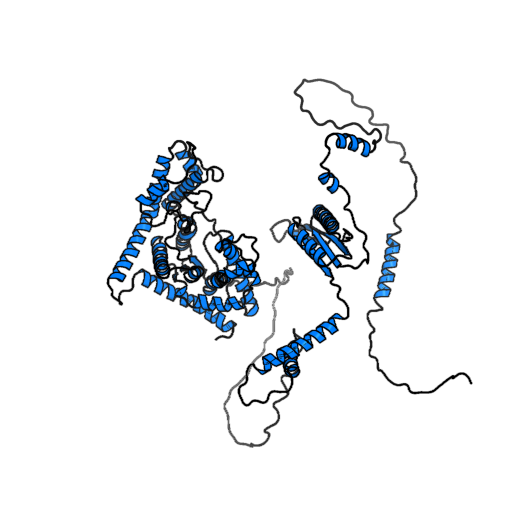 -22.444 2.125 8.123 1.00 80.81 619 ILE A N 1
ATOM 4929 C CA . ILE A 1 619 ? -22.565 0.832 7.432 1.00 80.81 619 ILE A CA 1
ATOM 4930 C C . ILE A 1 619 ? -24.008 0.348 7.508 1.00 80.81 619 ILE A C 1
ATOM 4932 O O . ILE A 1 619 ? -24.584 -0.011 6.485 1.00 80.81 619 ILE A O 1
ATOM 4936 N N . LYS A 1 620 ? -24.608 0.402 8.699 1.00 80.69 620 LYS A N 1
ATOM 4937 C CA . LYS A 1 620 ? -25.989 -0.033 8.919 1.00 80.69 620 LYS A CA 1
ATOM 4938 C C . LYS A 1 620 ? -27.007 0.803 8.139 1.00 80.69 620 LYS A C 1
ATOM 4940 O O . LYS A 1 620 ? -27.979 0.258 7.630 1.00 80.69 620 LYS A O 1
ATOM 4945 N N . ALA A 1 621 ? -26.778 2.108 8.026 1.00 76.31 621 ALA A N 1
ATOM 4946 C CA . ALA A 1 621 ? -27.671 3.024 7.321 1.00 76.31 621 ALA A CA 1
ATOM 4947 C C . ALA A 1 621 ? -27.654 2.842 5.783 1.00 76.31 621 ALA A C 1
ATOM 4949 O O . ALA A 1 621 ? -28.506 3.392 5.085 1.00 76.31 621 ALA A O 1
ATOM 4950 N N . GLY A 1 622 ? -26.719 2.044 5.250 1.00 69.69 622 GLY A N 1
ATOM 4951 C CA . GLY A 1 622 ? -26.619 1.730 3.827 1.00 69.69 622 GLY A CA 1
ATOM 4952 C C . GLY A 1 622 ? -26.160 2.908 2.948 1.00 69.69 622 GLY A C 1
ATOM 4953 O O . GLY A 1 622 ? -25.741 3.946 3.457 1.00 69.69 622 GLY A O 1
ATOM 4954 N N . PRO A 1 623 ? -26.227 2.768 1.609 1.00 60.47 623 PRO A N 1
ATOM 4955 C CA . PRO A 1 623 ? -25.746 3.779 0.656 1.00 60.47 623 PRO A CA 1
ATOM 4956 C C . PRO A 1 623 ? -26.514 5.109 0.701 1.00 60.47 623 PRO A C 1
ATOM 4958 O O . PRO A 1 623 ? -25.991 6.136 0.277 1.00 60.47 623 PRO A O 1
ATOM 4961 N N . SER A 1 624 ? -27.760 5.085 1.183 1.00 51.12 624 SER A N 1
ATOM 4962 C CA . SER A 1 624 ? -28.678 6.234 1.212 1.00 51.12 624 SER A CA 1
ATOM 4963 C C . SER A 1 624 ? -28.734 6.933 2.573 1.00 51.12 624 SER A C 1
ATOM 4965 O O . SER A 1 624 ? -29.320 8.008 2.681 1.00 51.12 624 SER A O 1
ATOM 4967 N N . GLY A 1 625 ? -28.150 6.332 3.612 1.00 57.38 625 GLY A N 1
ATOM 4968 C CA . GLY A 1 625 ? -28.162 6.862 4.967 1.00 57.38 625 GLY A CA 1
ATOM 4969 C C . GLY A 1 625 ? -26.843 7.537 5.322 1.00 57.38 625 GLY A C 1
ATOM 4970 O O . GLY A 1 625 ? -25.798 6.895 5.409 1.00 57.38 625 GLY A O 1
ATOM 4971 N N . SER A 1 626 ? -26.892 8.841 5.583 1.00 61.66 626 SER A N 1
ATOM 4972 C CA . SER A 1 626 ? -25.799 9.538 6.257 1.00 61.66 626 SER A CA 1
ATOM 4973 C C . SER A 1 626 ? -25.762 9.064 7.708 1.00 61.66 626 SER A C 1
ATOM 4975 O O . SER A 1 626 ? -26.602 9.470 8.508 1.00 61.66 626 SER A O 1
ATOM 4977 N N . GLY A 1 627 ? -24.820 8.183 8.055 1.00 71.88 627 GLY A N 1
ATOM 4978 C CA . GLY A 1 627 ? -24.525 7.901 9.461 1.00 71.88 627 GLY A CA 1
ATOM 4979 C C . GLY A 1 627 ? -24.165 9.191 10.204 1.00 71.88 627 GLY A C 1
ATOM 4980 O O . GLY A 1 627 ? -23.720 10.163 9.586 1.00 71.88 627 GLY A O 1
ATOM 4981 N N . ARG A 1 628 ? -24.360 9.204 11.522 1.00 85.19 628 ARG A N 1
ATOM 4982 C CA . ARG A 1 628 ? -24.070 10.386 12.339 1.00 85.19 628 ARG A CA 1
ATOM 4983 C C . ARG A 1 628 ? -22.583 10.703 12.339 1.00 85.19 628 ARG A C 1
ATOM 4985 O O . ARG A 1 628 ? -21.741 9.797 12.296 1.00 85.19 628 ARG A O 1
ATOM 4992 N N . THR A 1 629 ? -22.246 11.985 12.385 1.00 89.19 629 THR A N 1
ATOM 4993 C CA . THR A 1 629 ? -20.847 12.417 12.467 1.00 89.19 629 THR A CA 1
ATOM 4994 C C . THR A 1 629 ? -20.267 12.116 13.857 1.00 89.19 629 THR A C 1
ATOM 4996 O O . THR A 1 629 ? -21.012 12.048 14.837 1.00 89.19 629 THR A O 1
ATOM 4999 N N . PRO A 1 630 ? -18.935 11.953 14.000 1.00 89.06 630 PRO A N 1
ATOM 5000 C CA . PRO A 1 630 ? -18.318 11.751 15.315 1.00 89.06 630 PRO A CA 1
ATOM 5001 C C . PRO A 1 630 ? -18.663 12.858 16.323 1.00 89.06 630 PRO A C 1
ATOM 5003 O O . PRO A 1 630 ? -18.800 12.588 17.513 1.00 89.06 630 PRO A O 1
ATOM 5006 N N . SER A 1 631 ? -18.843 14.093 15.846 1.00 90.62 631 SER A N 1
ATOM 5007 C CA . SER A 1 631 ? -19.245 15.240 16.663 1.00 90.62 631 SER A CA 1
ATOM 5008 C C . SER A 1 631 ? -20.696 15.153 17.142 1.00 90.62 631 SER A C 1
ATOM 5010 O O . SER A 1 631 ? -20.960 15.463 18.298 1.00 90.62 631 SER A O 1
ATOM 5012 N N . GLU A 1 632 ? -21.627 14.699 16.299 1.00 91.75 632 GLU A N 1
ATOM 5013 C CA . GLU A 1 632 ? -23.028 14.478 16.695 1.00 91.75 632 GLU A CA 1
ATOM 5014 C C . GLU A 1 632 ? -23.148 13.389 17.762 1.00 91.75 632 GLU A C 1
ATOM 5016 O O . GLU A 1 632 ? -23.851 13.568 18.753 1.00 91.75 632 GLU A O 1
ATOM 5021 N N . ILE A 1 633 ? -22.416 12.284 17.590 1.00 91.19 633 ILE A N 1
ATOM 5022 C CA . ILE A 1 633 ? -22.390 11.189 18.569 1.00 91.19 633 ILE A CA 1
ATOM 5023 C C . ILE A 1 633 ? -21.784 11.680 19.890 1.00 91.19 633 ILE A C 1
ATOM 5025 O O . ILE A 1 633 ? -22.275 11.337 20.961 1.00 91.19 633 ILE A O 1
ATOM 5029 N N . ALA A 1 634 ? -20.744 12.518 19.836 1.00 92.38 634 ALA A N 1
ATOM 5030 C CA . ALA A 1 634 ? -20.148 13.092 21.039 1.00 92.38 634 ALA A CA 1
ATOM 5031 C C . ALA A 1 634 ? -21.137 13.961 21.834 1.00 92.38 634 ALA A C 1
ATOM 5033 O O . ALA A 1 634 ? -21.147 13.874 23.055 1.00 92.38 634 ALA A O 1
ATOM 5034 N N . LEU A 1 635 ? -21.979 14.754 21.160 1.00 92.31 635 LEU A N 1
ATOM 5035 C CA . LEU A 1 635 ? -22.987 15.598 21.818 1.00 92.31 635 LEU A CA 1
ATOM 5036 C C . LEU A 1 635 ? -24.052 14.772 22.550 1.00 92.31 635 LEU A C 1
ATOM 5038 O O . LEU A 1 635 ? -24.438 15.109 23.663 1.00 92.31 635 LEU A O 1
ATOM 5042 N N . GLU A 1 636 ? -24.512 13.674 21.952 1.00 90.81 636 GLU A N 1
ATOM 5043 C CA . GLU A 1 636 ? -25.490 12.782 22.588 1.00 90.81 636 GLU A CA 1
ATOM 5044 C C . GLU A 1 636 ? -24.899 12.061 23.807 1.00 90.81 636 GLU A C 1
ATOM 5046 O O . GLU A 1 636 ? -25.538 11.947 24.854 1.00 90.81 636 GLU A O 1
ATOM 5051 N N . TYR A 1 637 ? -23.655 11.598 23.684 1.00 92.19 637 TYR A N 1
ATOM 5052 C CA . TYR A 1 637 ? -22.972 10.842 24.728 1.00 92.19 637 TYR A CA 1
ATOM 5053 C C . TYR A 1 637 ? -22.212 11.725 25.731 1.00 92.19 637 TYR A C 1
ATOM 5055 O O . TYR A 1 637 ? -21.563 11.187 26.626 1.00 92.19 637 TYR A O 1
ATOM 5063 N N . GLU A 1 638 ? -22.305 13.056 25.642 1.00 90.69 638 GLU A N 1
ATOM 5064 C CA . GLU A 1 638 ? -21.498 13.992 26.438 1.00 90.69 638 GLU A CA 1
ATOM 5065 C C . GLU A 1 638 ? -21.616 13.742 27.952 1.00 90.69 638 GLU A C 1
ATOM 5067 O O . GLU A 1 638 ? -20.611 13.771 28.668 1.00 90.69 638 GLU A O 1
ATOM 5072 N N . SER A 1 639 ? -22.831 13.440 28.424 1.00 88.50 639 SER A N 1
ATOM 5073 C CA . SER A 1 639 ? -23.164 13.170 29.831 1.00 88.50 639 SER A CA 1
ATOM 5074 C C . SER A 1 639 ? -23.090 11.686 30.224 1.00 88.50 639 SER A C 1
ATOM 5076 O O . SER A 1 639 ? -23.317 11.334 31.383 1.00 88.50 639 SER A O 1
ATOM 5078 N N . THR A 1 640 ? -22.769 10.799 29.280 1.00 91.00 640 THR A N 1
ATOM 5079 C CA . THR A 1 640 ? -22.756 9.348 29.495 1.00 91.00 640 THR A CA 1
ATOM 5080 C C . THR A 1 640 ? -21.398 8.870 30.009 1.00 91.00 640 THR A C 1
ATOM 5082 O O . THR A 1 640 ? -20.342 9.353 29.611 1.00 91.00 640 THR A O 1
ATOM 5085 N N . SER A 1 641 ? -21.397 7.858 30.884 1.00 91.88 641 SER A N 1
ATOM 5086 C CA . SER A 1 641 ? -20.144 7.264 31.368 1.00 91.88 641 SER A CA 1
ATOM 5087 C C . SER A 1 641 ? -19.367 6.545 30.252 1.00 91.88 641 SER A C 1
ATOM 5089 O O . SER A 1 641 ? -19.950 5.848 29.418 1.00 91.88 641 SER A O 1
ATOM 5091 N N . PHE A 1 642 ? -18.030 6.586 30.306 1.00 91.81 642 PHE A N 1
ATOM 5092 C CA . PHE A 1 642 ? -17.163 5.841 29.376 1.00 91.81 642 PHE A CA 1
ATOM 5093 C C . PHE A 1 642 ? -17.464 4.345 29.316 1.00 91.81 642 PHE A C 1
ATOM 5095 O O . PHE A 1 642 ? -17.297 3.721 28.269 1.00 91.81 642 PHE A O 1
ATOM 5102 N N . LYS A 1 643 ? -17.881 3.755 30.442 1.00 92.44 643 LYS A N 1
ATOM 5103 C CA . LYS A 1 643 ? -18.235 2.337 30.510 1.00 92.44 643 LYS A CA 1
ATOM 5104 C C . LYS A 1 643 ? -19.459 2.042 29.644 1.00 92.44 643 LYS A C 1
ATOM 5106 O O . LYS A 1 643 ? -19.388 1.122 28.838 1.00 92.44 643 LYS A O 1
ATOM 5111 N N . ALA A 1 644 ? -20.526 2.828 29.794 1.00 92.94 644 ALA A N 1
ATOM 5112 C CA . ALA A 1 644 ? -21.749 2.670 29.011 1.00 92.94 644 ALA A CA 1
ATOM 5113 C C . ALA A 1 644 ? -21.484 2.917 27.517 1.00 92.94 644 ALA A C 1
ATOM 5115 O O . ALA A 1 644 ? -21.787 2.060 26.695 1.00 92.94 644 ALA A O 1
ATOM 5116 N N . PHE A 1 645 ? -20.773 3.995 27.170 1.00 94.50 645 PHE A N 1
ATOM 5117 C CA . PHE A 1 645 ? -20.404 4.274 25.777 1.00 94.50 645 PHE A CA 1
ATOM 5118 C C . PHE A 1 645 ? -19.588 3.142 25.127 1.00 94.50 645 PHE A C 1
ATOM 5120 O O . PHE A 1 645 ? -19.854 2.737 23.998 1.00 94.50 645 PHE A O 1
ATOM 5127 N N . LYS A 1 646 ? -18.605 2.580 25.844 1.00 95.25 646 LYS A N 1
ATOM 5128 C CA . LYS A 1 646 ? -17.820 1.435 25.356 1.00 95.25 646 LYS A CA 1
ATOM 5129 C C . LYS A 1 646 ? -18.670 0.173 25.178 1.00 95.25 646 LYS A C 1
ATOM 5131 O O . LYS A 1 646 ? -18.393 -0.604 24.268 1.00 95.25 646 LYS A O 1
ATOM 5136 N N . GLN A 1 647 ? -19.670 -0.046 26.031 1.00 95.75 647 GLN A N 1
ATOM 5137 C CA . GLN A 1 647 ? -20.601 -1.170 25.893 1.00 95.75 647 GLN A CA 1
ATOM 5138 C C . GLN A 1 647 ? -21.471 -1.013 24.642 1.00 95.75 647 GLN A C 1
ATOM 5140 O O . GLN A 1 647 ? -21.550 -1.950 23.846 1.00 95.75 647 GLN A O 1
ATOM 5145 N N . ASP A 1 648 ? -22.017 0.180 24.412 1.00 94.94 648 ASP A N 1
ATOM 5146 C CA . ASP A 1 648 ? -22.817 0.486 23.222 1.00 94.94 648 ASP A CA 1
ATOM 5147 C C . ASP A 1 648 ? -21.991 0.354 21.938 1.00 94.94 648 ASP A C 1
ATOM 5149 O O . ASP A 1 648 ? -22.412 -0.301 20.982 1.00 94.94 648 ASP A O 1
ATOM 5153 N N . LEU A 1 649 ? -20.770 0.903 21.927 1.00 95.19 649 LEU A N 1
ATOM 5154 C CA . LEU A 1 649 ? -19.846 0.761 20.802 1.00 95.19 649 LEU A CA 1
ATOM 5155 C C . LEU A 1 649 ? -19.536 -0.712 20.511 1.00 95.19 649 LEU A C 1
ATOM 5157 O O . LEU A 1 649 ? -19.536 -1.125 19.351 1.00 95.19 649 LEU A O 1
ATOM 5161 N N . ALA A 1 650 ? -19.270 -1.512 21.547 1.00 96.31 650 ALA A N 1
ATOM 5162 C CA . ALA A 1 650 ? -19.023 -2.938 21.373 1.00 96.31 650 ALA A CA 1
ATOM 5163 C C . ALA A 1 650 ? -20.235 -3.632 20.737 1.00 96.31 650 ALA A C 1
ATOM 5165 O O . ALA A 1 650 ? -20.054 -4.372 19.774 1.00 96.31 650 ALA A O 1
ATOM 5166 N N . ALA A 1 651 ? -21.455 -3.349 21.204 1.00 95.50 651 ALA A N 1
ATOM 5167 C CA . ALA A 1 651 ? -22.676 -3.908 20.627 1.00 95.50 651 ALA A CA 1
ATOM 5168 C C . ALA A 1 651 ? -22.836 -3.543 19.140 1.00 95.50 651 ALA A C 1
ATOM 5170 O O . ALA A 1 651 ? -23.105 -4.421 18.321 1.00 95.50 651 ALA A O 1
ATOM 5171 N N . LYS A 1 652 ? -22.584 -2.281 18.764 1.00 94.06 652 LYS A N 1
ATOM 5172 C CA . LYS A 1 652 ? -22.638 -1.830 17.361 1.00 94.06 652 LYS A CA 1
ATOM 5173 C C . LYS A 1 652 ? -21.584 -2.490 16.476 1.00 94.06 652 LYS A C 1
ATOM 5175 O O . LYS A 1 652 ? -21.882 -2.868 15.346 1.00 94.06 652 LYS A O 1
ATOM 5180 N N . LEU A 1 653 ? -20.358 -2.651 16.974 1.00 94.12 653 LEU A N 1
ATOM 5181 C CA . LEU A 1 653 ? -19.294 -3.333 16.230 1.00 94.12 653 LEU A CA 1
ATOM 5182 C C . LEU A 1 653 ? -19.573 -4.831 16.070 1.00 94.12 653 LEU A C 1
ATOM 5184 O O . LEU A 1 653 ? -19.291 -5.382 15.009 1.00 94.12 653 LEU A O 1
ATOM 5188 N N . ILE A 1 654 ? -20.138 -5.476 17.094 1.00 94.75 654 ILE A N 1
ATOM 5189 C CA . ILE A 1 654 ? -20.560 -6.882 17.039 1.00 94.75 654 ILE A CA 1
ATOM 5190 C C . ILE A 1 654 ? -21.664 -7.055 15.999 1.00 94.75 654 ILE A C 1
ATOM 5192 O O . ILE A 1 654 ? -21.553 -7.928 15.144 1.00 94.75 654 ILE A O 1
ATOM 5196 N N . GLU A 1 655 ? -22.687 -6.198 16.028 1.00 92.81 655 GLU A N 1
ATOM 5197 C CA . GLU A 1 655 ? -23.768 -6.205 15.039 1.00 92.81 655 GLU A CA 1
ATOM 5198 C C . GLU A 1 655 ? -23.201 -6.075 13.617 1.00 92.81 655 GLU A C 1
ATOM 5200 O O . GLU A 1 655 ? -23.493 -6.900 12.755 1.00 92.81 655 GLU A O 1
ATOM 5205 N N . MET A 1 656 ? -22.308 -5.107 13.394 1.00 91.19 656 MET A N 1
ATOM 5206 C CA . MET A 1 656 ? -21.671 -4.862 12.097 1.00 91.19 656 MET A CA 1
ATOM 5207 C C . MET A 1 656 ? -20.828 -6.045 11.587 1.00 91.19 656 MET A C 1
ATOM 5209 O O . MET A 1 656 ? -20.846 -6.326 10.391 1.00 91.19 656 MET A O 1
ATOM 5213 N N . LEU A 1 657 ? -20.054 -6.705 12.456 1.00 93.31 657 LEU A N 1
ATOM 5214 C CA . LEU A 1 657 ? -19.119 -7.769 12.058 1.00 93.31 657 LEU A CA 1
ATOM 5215 C C . LEU A 1 657 ? -19.732 -9.177 12.087 1.00 93.31 657 LEU A C 1
ATOM 5217 O O . LEU A 1 657 ? -19.137 -10.091 11.521 1.00 93.31 657 LEU A O 1
ATOM 5221 N N . SER A 1 658 ? -20.895 -9.359 12.720 1.00 92.75 658 SER A N 1
ATOM 5222 C CA . SER A 1 658 ? -21.557 -10.662 12.900 1.00 92.75 658 SER A CA 1
ATOM 5223 C C . SER A 1 658 ? -21.705 -11.443 11.591 1.00 92.75 658 SER A C 1
ATOM 5225 O O . SER A 1 658 ? -21.151 -12.534 11.472 1.00 92.75 658 SER A O 1
ATOM 5227 N N . SER A 1 659 ? -22.339 -10.838 10.582 1.00 92.06 659 SER A N 1
ATOM 5228 C CA . SER A 1 659 ? -22.562 -11.448 9.262 1.00 92.06 659 SER A CA 1
ATOM 5229 C C . SER A 1 659 ? -21.263 -11.850 8.554 1.00 92.06 659 SER A C 1
ATOM 5231 O O . SER A 1 659 ? -21.167 -12.938 7.989 1.00 92.06 659 SER A O 1
ATOM 5233 N N . ILE A 1 660 ? -20.233 -11.002 8.634 1.00 93.81 660 ILE A N 1
ATOM 5234 C CA . ILE A 1 660 ? -18.912 -11.269 8.049 1.00 93.81 660 ILE A CA 1
ATOM 5235 C C . ILE A 1 660 ? -18.262 -12.456 8.765 1.00 93.81 660 ILE A C 1
ATOM 5237 O O . ILE A 1 660 ? -17.714 -13.350 8.125 1.00 93.81 660 ILE A O 1
ATOM 5241 N N . ARG A 1 661 ? -18.327 -12.490 10.100 1.00 94.31 661 ARG A N 1
ATOM 5242 C CA . ARG A 1 661 ? -17.757 -13.579 10.894 1.00 94.31 661 ARG A CA 1
ATOM 5243 C C . ARG A 1 661 ? -18.466 -14.902 10.623 1.00 94.31 661 ARG A C 1
ATOM 5245 O O . ARG A 1 661 ? -17.786 -15.905 10.441 1.00 94.31 661 ARG A O 1
ATOM 5252 N N . GLU A 1 662 ? -19.794 -14.915 10.616 1.00 94.75 662 GLU A N 1
ATOM 5253 C CA . GLU A 1 662 ? -20.595 -16.117 10.352 1.00 94.75 662 GLU A CA 1
ATOM 5254 C C . GLU A 1 662 ? -20.260 -16.701 8.982 1.00 94.75 662 GLU A C 1
ATOM 5256 O O . GLU A 1 662 ? -19.899 -17.873 8.891 1.00 94.75 662 GLU A O 1
ATOM 5261 N N . ARG A 1 663 ? -20.239 -15.857 7.942 1.00 94.62 663 ARG A N 1
ATOM 5262 C CA . ARG A 1 663 ? -19.875 -16.284 6.589 1.00 94.62 663 ARG A CA 1
ATOM 5263 C C . ARG A 1 663 ? -18.433 -16.782 6.496 1.00 94.62 663 ARG A C 1
ATOM 5265 O O . ARG A 1 663 ? -18.156 -17.745 5.789 1.00 94.62 663 ARG A O 1
ATOM 5272 N N . TYR A 1 664 ? -17.503 -16.144 7.205 1.00 95.44 664 TYR A N 1
ATOM 5273 C CA . TYR A 1 664 ? -16.114 -16.598 7.270 1.00 95.44 664 TYR A CA 1
ATOM 5274 C C . TYR A 1 664 ? -15.994 -17.983 7.917 1.00 95.44 664 TYR A C 1
ATOM 5276 O O . TYR A 1 664 ? -15.300 -18.845 7.381 1.00 95.44 664 TYR A O 1
ATOM 5284 N N . VAL A 1 665 ? -16.664 -18.198 9.054 1.00 94.44 665 VAL A N 1
ATOM 5285 C CA . VAL A 1 665 ? -16.647 -19.484 9.767 1.00 94.44 665 VAL A CA 1
ATOM 5286 C C . VAL A 1 665 ? -17.246 -20.582 8.893 1.00 94.44 665 VAL A C 1
ATOM 5288 O O . VAL A 1 665 ? -16.617 -21.623 8.747 1.00 94.44 665 VAL A O 1
ATOM 5291 N N . GLU A 1 666 ? -18.381 -20.321 8.242 1.00 93.69 666 GLU A N 1
ATOM 5292 C CA . GLU A 1 666 ? -19.019 -21.244 7.295 1.00 93.69 666 GLU A CA 1
ATOM 5293 C C . GLU A 1 666 ? -18.043 -21.685 6.190 1.00 93.69 666 GLU A C 1
ATOM 5295 O O . GLU A 1 666 ? -17.785 -22.877 6.029 1.00 93.69 666 GLU A O 1
ATOM 5300 N N . ILE A 1 667 ? -17.417 -20.725 5.495 1.00 92.88 667 ILE A N 1
ATOM 5301 C CA . ILE A 1 667 ? -16.466 -20.997 4.404 1.00 92.88 667 ILE A CA 1
ATOM 5302 C C . ILE A 1 667 ? -15.257 -21.811 4.898 1.00 92.88 667 ILE A C 1
ATOM 5304 O O . ILE A 1 667 ? -14.797 -22.731 4.218 1.00 92.88 667 ILE A O 1
ATOM 5308 N N . MET A 1 668 ? -14.718 -21.477 6.073 1.00 92.31 668 MET A N 1
ATOM 5309 C CA . MET A 1 668 ? -13.550 -22.167 6.629 1.00 92.31 668 MET A CA 1
ATOM 5310 C C . MET A 1 668 ? -13.885 -23.578 7.129 1.00 92.31 668 MET A C 1
ATOM 5312 O O . MET A 1 668 ? -13.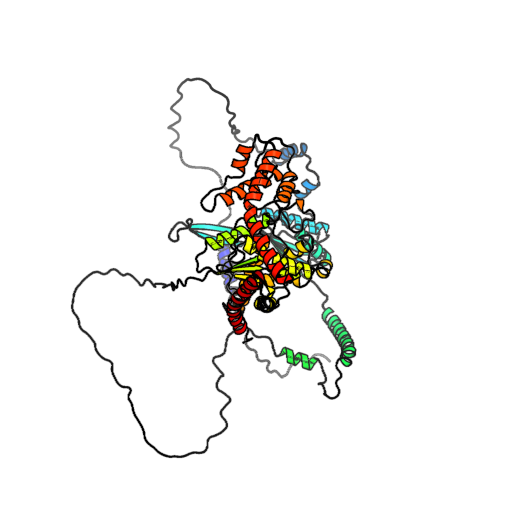074 -24.490 6.968 1.00 92.31 668 MET A O 1
ATOM 5316 N N . GLU A 1 669 ? -15.067 -23.785 7.713 1.00 91.12 669 GLU A N 1
ATOM 5317 C CA . GLU A 1 669 ? -15.538 -25.109 8.129 1.00 91.12 669 GLU A CA 1
ATOM 5318 C C . GLU A 1 669 ? -15.804 -26.022 6.928 1.00 91.12 669 GLU A C 1
ATOM 5320 O O . GLU A 1 669 ? -15.488 -27.212 6.979 1.00 91.12 669 GLU A O 1
ATOM 5325 N N . GLU A 1 670 ? -16.351 -25.486 5.835 1.00 87.88 670 GLU A N 1
ATOM 5326 C CA . GLU A 1 670 ? -16.504 -26.217 4.574 1.00 87.88 670 GLU A CA 1
ATOM 5327 C C . GLU A 1 670 ? -15.148 -26.652 3.995 1.00 87.88 670 GLU A C 1
ATOM 5329 O O . GLU A 1 670 ? -14.983 -27.826 3.651 1.00 87.88 670 GLU A O 1
ATOM 5334 N N . ASP A 1 671 ? -14.147 -25.761 3.958 1.00 86.81 671 ASP A N 1
ATOM 5335 C CA . ASP A 1 671 ? -12.785 -26.100 3.503 1.00 86.81 671 ASP A CA 1
ATOM 5336 C C . ASP A 1 671 ? -12.131 -27.170 4.396 1.00 86.81 671 ASP A C 1
ATOM 5338 O O . ASP A 1 671 ? -11.486 -28.106 3.905 1.00 86.81 671 ASP A O 1
ATOM 5342 N N . ALA A 1 672 ? -12.340 -27.080 5.714 1.00 85.94 672 ALA A N 1
ATOM 5343 C CA . ALA A 1 672 ? -11.831 -28.055 6.672 1.00 85.94 672 ALA A CA 1
ATOM 5344 C C . ALA A 1 672 ? -12.463 -29.443 6.475 1.00 85.94 672 ALA A C 1
ATOM 5346 O O . ALA A 1 672 ? -11.744 -30.445 6.476 1.00 85.94 672 ALA A O 1
ATOM 5347 N N . LYS A 1 673 ? -13.783 -29.521 6.245 1.00 84.69 673 LYS A N 1
ATOM 5348 C CA . LYS A 1 673 ? -14.494 -30.786 5.969 1.00 84.69 673 LYS A CA 1
ATOM 5349 C C . LYS A 1 673 ? -13.953 -31.477 4.720 1.00 84.69 673 LYS A C 1
ATOM 5351 O O . LYS A 1 673 ? -13.727 -32.686 4.741 1.00 84.69 673 LYS A O 1
ATOM 5356 N N . VAL A 1 674 ? -13.705 -30.717 3.653 1.00 81.12 674 VAL A N 1
ATOM 5357 C CA . VAL A 1 674 ? -13.126 -31.249 2.410 1.00 81.12 674 VAL A CA 1
ATOM 5358 C C . VAL A 1 674 ? -11.713 -31.777 2.660 1.00 81.12 674 VAL A C 1
ATOM 5360 O O . VAL A 1 674 ? -11.427 -32.924 2.316 1.00 81.12 674 VAL A O 1
ATOM 5363 N N . THR A 1 675 ? -10.870 -31.002 3.350 1.00 76.38 675 THR A N 1
ATOM 5364 C CA . THR A 1 675 ? -9.485 -31.391 3.670 1.00 76.38 675 THR A CA 1
ATOM 5365 C C . THR A 1 675 ? -9.419 -32.674 4.512 1.00 76.38 675 THR A C 1
ATOM 5367 O O . THR A 1 675 ? -8.583 -33.538 4.257 1.00 76.38 675 THR A O 1
ATOM 5370 N N . LEU A 1 676 ? -10.319 -32.831 5.490 1.00 74.06 676 LEU A N 1
ATOM 5371 C CA . LEU A 1 676 ? -10.390 -34.015 6.357 1.00 74.06 676 LEU A CA 1
ATOM 5372 C C . LEU A 1 676 ? -10.926 -35.261 5.643 1.00 74.06 676 LEU A C 1
ATOM 5374 O O . LEU A 1 676 ? -10.575 -36.376 6.017 1.00 74.06 676 LEU A O 1
ATOM 5378 N N . SER A 1 677 ? -11.766 -35.089 4.619 1.00 69.56 677 SER A N 1
ATOM 5379 C CA . SER A 1 677 ? -12.374 -36.209 3.894 1.00 69.56 677 SER A CA 1
ATOM 5380 C C . SER A 1 677 ? -11.399 -36.982 2.995 1.00 69.56 677 SER A C 1
ATOM 5382 O O . SER A 1 677 ? -11.769 -38.038 2.490 1.00 69.56 677 SER A O 1
ATOM 5384 N N . GLY A 1 678 ? -10.171 -36.482 2.781 1.00 60.91 678 GLY A N 1
ATOM 5385 C CA . GLY A 1 678 ? -9.099 -37.168 2.037 1.00 60.91 678 GLY A CA 1
ATOM 5386 C C . GLY A 1 678 ? -9.402 -37.469 0.561 1.00 60.91 678 GLY A C 1
ATOM 5387 O O . GLY A 1 678 ? -8.573 -38.051 -0.132 1.00 60.91 678 GLY A O 1
ATOM 5388 N N . SER A 1 679 ? -10.580 -37.079 0.075 1.00 57.56 679 SER A N 1
ATOM 5389 C CA . SER A 1 679 ? -11.042 -37.284 -1.291 1.00 57.56 679 SER A CA 1
ATOM 5390 C C . SER A 1 679 ? -10.301 -36.331 -2.224 1.00 57.56 679 SER A C 1
ATOM 5392 O O . SER A 1 679 ? -10.630 -35.146 -2.273 1.00 57.56 679 SER A O 1
ATOM 5394 N N . SER A 1 680 ? -9.357 -36.856 -3.006 1.00 55.94 680 SER A N 1
ATOM 5395 C CA . SER A 1 680 ? -8.644 -36.136 -4.076 1.00 55.94 680 SER A CA 1
ATOM 5396 C C . SER A 1 680 ? -9.570 -35.458 -5.092 1.00 55.94 680 SER A C 1
ATOM 5398 O O . SER A 1 680 ? -9.156 -34.511 -5.753 1.00 55.94 680 SER A O 1
ATOM 5400 N N . ASP A 1 681 ? -10.821 -35.915 -5.188 1.00 58.19 681 ASP A N 1
ATOM 5401 C CA . ASP A 1 681 ? -11.739 -35.537 -6.265 1.00 58.19 681 ASP A CA 1
ATOM 5402 C C . ASP A 1 681 ? -12.694 -34.387 -5.892 1.00 58.19 681 ASP A C 1
ATOM 5404 O O . ASP A 1 681 ? -13.402 -33.870 -6.755 1.00 58.19 681 ASP A O 1
ATOM 5408 N N . LYS A 1 682 ? -12.741 -33.962 -4.618 1.00 65.69 682 LYS A N 1
ATOM 5409 C CA . LYS A 1 682 ? -13.613 -32.858 -4.176 1.00 65.69 682 LYS A CA 1
ATOM 5410 C C . LYS A 1 682 ? -12.797 -31.586 -3.981 1.00 65.69 682 LYS A C 1
ATOM 5412 O O . LYS A 1 682 ? -12.134 -31.411 -2.965 1.00 65.69 682 LYS A O 1
ATOM 5417 N N . GLU A 1 683 ? -12.870 -30.690 -4.962 1.00 75.38 683 GLU A N 1
ATOM 5418 C CA . GLU A 1 683 ? -12.318 -29.335 -4.872 1.00 75.38 683 GLU A CA 1
ATOM 5419 C C . GLU A 1 683 ? -13.102 -28.530 -3.817 1.00 75.38 683 GLU A C 1
ATOM 5421 O O . GLU A 1 683 ? -14.336 -28.530 -3.814 1.00 75.38 683 GLU A O 1
ATOM 5426 N N . SER A 1 684 ? -12.406 -27.864 -2.888 1.00 87.31 684 SER A N 1
ATOM 5427 C CA . SER A 1 684 ? -13.071 -26.992 -1.914 1.00 87.31 684 SER A CA 1
ATOM 5428 C C . SER A 1 684 ? -13.621 -25.739 -2.598 1.00 87.31 684 SER A C 1
ATOM 5430 O O . SER A 1 684 ? -13.104 -25.310 -3.631 1.00 87.31 684 SER A O 1
ATOM 5432 N N . TYR A 1 685 ? -14.644 -25.107 -2.014 1.00 89.38 685 TYR A N 1
ATOM 5433 C CA . TYR A 1 685 ? -15.204 -23.864 -2.559 1.00 89.38 685 TYR A CA 1
ATOM 5434 C C . TYR A 1 685 ? -14.123 -22.784 -2.759 1.00 89.38 685 TYR A C 1
ATOM 5436 O O . TYR A 1 685 ? -14.081 -22.128 -3.800 1.00 89.38 685 TYR A O 1
ATOM 5444 N N . LEU A 1 686 ? -13.191 -22.657 -1.806 1.00 91.75 686 LEU A N 1
ATOM 5445 C CA . LEU A 1 686 ? -12.040 -21.754 -1.914 1.00 91.75 686 LEU A CA 1
ATOM 5446 C C . LEU A 1 686 ? -11.113 -22.123 -3.078 1.00 91.75 686 LEU A C 1
ATOM 5448 O O . LEU A 1 686 ? -10.680 -21.230 -3.806 1.00 91.75 686 LEU A O 1
ATOM 5452 N N . GLY A 1 687 ? -10.827 -23.416 -3.264 1.00 90.81 687 GLY A N 1
ATOM 5453 C CA . GLY A 1 687 ? -10.020 -23.912 -4.381 1.00 90.81 687 GLY A CA 1
ATOM 5454 C C . GLY A 1 687 ? -10.652 -23.587 -5.734 1.00 90.81 687 GLY A C 1
ATOM 5455 O O . GLY A 1 687 ? -9.999 -22.987 -6.584 1.00 90.81 687 GLY A O 1
ATOM 5456 N N . MET A 1 688 ? -11.949 -23.864 -5.880 1.00 92.06 688 MET A N 1
ATOM 5457 C CA . MET A 1 688 ? -12.711 -23.584 -7.098 1.00 92.06 688 MET A CA 1
ATOM 5458 C C . MET A 1 688 ? -12.701 -22.089 -7.446 1.00 92.06 688 MET A C 1
ATOM 5460 O O . MET A 1 688 ? -12.456 -21.723 -8.597 1.00 92.06 688 MET A O 1
ATOM 5464 N N . VAL A 1 689 ? -12.950 -21.215 -6.462 1.00 94.75 689 VAL A N 1
ATOM 5465 C CA . VAL A 1 689 ? -12.920 -19.757 -6.666 1.00 94.75 689 VAL A CA 1
ATOM 5466 C C . VAL A 1 689 ? -11.522 -19.293 -7.072 1.00 94.75 689 VAL A C 1
ATOM 5468 O O . VAL A 1 689 ? -11.395 -18.539 -8.037 1.00 94.75 689 VAL A O 1
ATOM 5471 N N . ALA A 1 690 ? -10.479 -19.758 -6.377 1.00 94.00 690 ALA A N 1
ATOM 5472 C CA . ALA A 1 690 ? -9.098 -19.391 -6.679 1.00 94.00 690 ALA A CA 1
ATOM 5473 C C . ALA A 1 690 ? -8.678 -19.839 -8.086 1.00 94.00 690 ALA A C 1
ATOM 5475 O O . ALA A 1 690 ? -8.107 -19.045 -8.831 1.00 94.00 690 ALA A O 1
ATOM 5476 N N . ARG A 1 691 ? -9.009 -21.077 -8.474 1.00 94.62 691 ARG A N 1
ATOM 5477 C CA . ARG A 1 691 ? -8.697 -21.626 -9.797 1.00 94.62 691 ARG A CA 1
ATOM 5478 C C . ARG A 1 691 ? -9.405 -20.855 -10.907 1.00 94.62 691 ARG A C 1
ATOM 5480 O O . ARG A 1 691 ? -8.748 -20.406 -11.841 1.00 94.62 691 ARG A O 1
ATOM 5487 N N . LYS A 1 692 ? -10.719 -20.638 -10.783 1.00 95.81 692 LYS A N 1
ATOM 5488 C CA . LYS A 1 692 ? -11.489 -19.863 -11.768 1.00 95.81 692 LYS A CA 1
ATOM 5489 C C . LYS A 1 692 ? -10.935 -18.443 -11.913 1.00 95.81 692 LYS A C 1
ATOM 5491 O O . LYS A 1 692 ? -10.750 -17.957 -13.026 1.00 95.81 692 LYS A O 1
ATOM 5496 N N . GLY A 1 693 ? -10.627 -17.787 -10.795 1.00 96.56 693 GLY A N 1
ATOM 5497 C CA . GLY A 1 693 ? -10.038 -16.455 -10.830 1.00 96.56 693 GLY A CA 1
ATOM 5498 C C . GLY A 1 693 ? -8.639 -16.432 -11.449 1.00 96.56 693 GLY A C 1
ATOM 5499 O O . GLY A 1 693 ? -8.321 -15.501 -12.187 1.00 96.56 693 GLY A O 1
ATOM 5500 N N . ALA A 1 694 ? -7.818 -17.459 -11.214 1.00 96.81 694 ALA A N 1
ATOM 5501 C CA . ALA A 1 694 ? -6.506 -17.598 -11.842 1.00 96.81 694 ALA A CA 1
ATOM 5502 C C . ALA A 1 694 ? -6.607 -17.823 -13.360 1.00 96.81 694 ALA A C 1
ATOM 5504 O O . ALA A 1 694 ? -5.825 -17.238 -14.108 1.00 96.81 694 ALA A O 1
ATOM 5505 N N . GLU A 1 695 ? -7.582 -18.607 -13.830 1.00 96.94 695 GLU A N 1
ATOM 5506 C CA . GLU A 1 695 ? -7.866 -18.808 -15.260 1.00 96.94 695 GLU A CA 1
ATOM 5507 C C . GLU A 1 695 ? -8.267 -17.486 -15.940 1.00 96.94 695 GLU A C 1
ATOM 5509 O O . GLU A 1 695 ? -7.679 -17.102 -16.955 1.00 96.94 695 GLU A O 1
ATOM 5514 N N . GLU A 1 696 ? -9.206 -16.739 -15.348 1.00 95.94 696 GLU A N 1
ATOM 5515 C CA . GLU A 1 696 ? -9.641 -15.426 -15.848 1.00 95.94 696 GLU A CA 1
ATOM 5516 C C . GLU A 1 696 ? -8.499 -14.396 -15.857 1.00 95.94 696 GLU A C 1
ATOM 5518 O O . GLU A 1 696 ? -8.293 -13.682 -16.847 1.00 95.94 696 GLU A O 1
ATOM 5523 N N . ALA A 1 697 ? -7.727 -14.328 -14.768 1.00 96.38 697 ALA A N 1
ATOM 5524 C CA . ALA A 1 697 ? -6.588 -13.425 -14.641 1.00 96.38 697 ALA A CA 1
ATOM 5525 C C . ALA A 1 697 ? -5.470 -13.781 -15.633 1.00 96.38 697 ALA A C 1
ATOM 5527 O O . ALA A 1 697 ? -4.921 -12.882 -16.275 1.00 96.38 697 ALA A O 1
ATOM 5528 N N . SER A 1 698 ? -5.181 -15.072 -15.820 1.00 97.12 698 SER A N 1
ATOM 5529 C CA . SER A 1 698 ? -4.190 -15.561 -16.786 1.00 97.12 698 SER A CA 1
ATOM 5530 C C . SER A 1 698 ? -4.592 -15.237 -18.218 1.00 97.12 698 SER A C 1
ATOM 5532 O O . SER A 1 698 ? -3.778 -14.709 -18.972 1.00 97.12 698 SER A O 1
ATOM 5534 N N . ALA A 1 699 ? -5.855 -15.463 -18.590 1.00 96.25 699 ALA A N 1
ATOM 5535 C CA . ALA A 1 699 ? -6.357 -15.109 -19.915 1.00 96.25 699 ALA A CA 1
ATOM 5536 C C . ALA A 1 699 ? -6.244 -13.597 -20.179 1.00 96.25 699 ALA A C 1
ATOM 5538 O O . ALA A 1 699 ? -5.829 -13.173 -21.257 1.00 96.25 699 ALA A O 1
ATOM 5539 N N . ASN A 1 700 ? -6.565 -12.765 -19.183 1.00 94.06 700 ASN A N 1
ATOM 5540 C CA . ASN A 1 700 ? -6.421 -11.316 -19.293 1.00 94.06 700 ASN A CA 1
ATOM 5541 C C . ASN A 1 700 ? -4.952 -10.877 -19.447 1.00 94.06 700 ASN A C 1
ATOM 5543 O O . ASN A 1 700 ? -4.655 -10.033 -20.304 1.00 94.06 700 ASN A O 1
ATOM 5547 N N . ALA A 1 701 ? -4.065 -11.456 -18.634 1.00 96.12 701 ALA A N 1
ATOM 5548 C CA . ALA A 1 701 ? -2.634 -11.177 -18.606 1.00 96.12 701 ALA A CA 1
ATOM 5549 C C . ALA A 1 701 ? -1.927 -11.612 -19.899 1.00 96.12 701 ALA A C 1
ATOM 5551 O O . ALA A 1 701 ? -1.111 -10.863 -20.437 1.00 96.12 701 ALA A O 1
ATOM 5552 N N . GLU A 1 702 ? -2.287 -12.773 -20.449 1.00 95.94 702 GLU A N 1
ATOM 5553 C CA . GLU A 1 702 ? -1.669 -13.332 -21.656 1.00 95.94 702 GLU A CA 1
ATOM 5554 C C . GLU A 1 702 ? -1.859 -12.425 -22.879 1.00 95.94 702 GLU A C 1
ATOM 5556 O O . GLU A 1 702 ? -0.956 -12.285 -23.702 1.00 95.94 702 GLU A O 1
ATOM 5561 N N . ILE A 1 703 ? -2.984 -11.704 -22.963 1.00 94.75 703 ILE A N 1
ATOM 5562 C CA . ILE A 1 703 ? -3.202 -10.702 -24.019 1.00 94.75 703 ILE A CA 1
ATOM 5563 C C . ILE A 1 703 ? -2.113 -9.616 -23.963 1.00 94.75 703 ILE A C 1
ATOM 5565 O O . ILE A 1 703 ? -1.598 -9.202 -25.001 1.00 94.75 703 ILE A O 1
ATOM 5569 N N . THR A 1 704 ? -1.750 -9.151 -22.762 1.00 94.75 704 THR A N 1
ATOM 5570 C CA . THR A 1 704 ? -0.687 -8.146 -22.588 1.00 94.75 704 THR A CA 1
ATOM 5571 C C . THR A 1 704 ? 0.674 -8.763 -22.861 1.00 94.75 704 THR A C 1
ATOM 5573 O O . THR A 1 704 ? 1.478 -8.182 -23.586 1.00 94.75 704 THR A O 1
ATOM 5576 N N . MET A 1 705 ? 0.927 -9.960 -22.330 1.00 96.69 705 MET A N 1
ATOM 5577 C CA . MET A 1 705 ? 2.213 -10.632 -22.492 1.00 96.69 705 MET A CA 1
ATOM 5578 C C . MET A 1 705 ? 2.524 -10.952 -23.947 1.00 96.69 705 MET A C 1
ATOM 5580 O O . MET A 1 705 ? 3.657 -10.757 -24.369 1.00 96.69 705 MET A O 1
ATOM 5584 N N . LYS A 1 706 ? 1.532 -11.330 -24.756 1.00 96.50 706 LYS A N 1
ATOM 5585 C CA . LYS A 1 706 ? 1.719 -11.510 -26.200 1.00 96.50 706 LYS A CA 1
ATOM 5586 C C . LYS A 1 706 ? 2.206 -10.227 -26.880 1.00 96.50 706 LYS A C 1
ATOM 5588 O O . LYS A 1 706 ? 3.146 -10.276 -27.672 1.00 96.50 706 LYS A O 1
ATOM 5593 N N . GLN A 1 707 ? 1.611 -9.079 -26.547 1.00 95.31 707 GLN A N 1
ATOM 5594 C CA . GLN A 1 707 ? 2.028 -7.778 -27.084 1.00 95.31 707 GLN A CA 1
ATOM 5595 C C . GLN A 1 707 ? 3.436 -7.401 -26.613 1.00 95.31 707 GLN A C 1
ATOM 5597 O O . GLN A 1 707 ? 4.255 -6.973 -27.422 1.00 95.31 707 GLN A O 1
ATOM 5602 N N . VAL A 1 708 ? 3.734 -7.611 -25.327 1.00 96.25 708 VAL A N 1
ATOM 5603 C CA . VAL A 1 708 ? 5.057 -7.356 -24.744 1.00 96.25 708 VAL A CA 1
ATOM 5604 C C . VAL A 1 708 ? 6.118 -8.223 -25.417 1.00 96.25 708 VAL A C 1
ATOM 5606 O O . VAL A 1 708 ? 7.082 -7.666 -25.932 1.00 96.25 708 VAL A O 1
ATOM 5609 N N . ARG A 1 709 ? 5.924 -9.549 -25.482 1.00 96.25 709 ARG A N 1
ATOM 5610 C CA . ARG A 1 709 ? 6.850 -10.508 -26.116 1.00 96.25 709 ARG A CA 1
ATOM 5611 C C . ARG A 1 709 ? 7.106 -10.168 -27.585 1.00 96.25 709 ARG A C 1
ATOM 5613 O O . ARG A 1 709 ? 8.262 -10.168 -27.998 1.00 96.25 709 ARG A O 1
ATOM 5620 N N . THR A 1 710 ? 6.066 -9.786 -28.330 1.00 96.06 710 THR A N 1
ATOM 5621 C CA . THR A 1 710 ? 6.204 -9.330 -29.727 1.00 96.06 710 THR A CA 1
ATOM 5622 C C . THR A 1 710 ? 7.060 -8.069 -29.815 1.00 96.06 710 THR A C 1
ATOM 5624 O O . THR A 1 710 ? 7.968 -7.988 -30.636 1.00 96.06 710 THR A O 1
ATOM 5627 N N . ALA A 1 711 ? 6.814 -7.089 -28.946 1.00 94.06 711 ALA A N 1
ATOM 5628 C CA . ALA A 1 711 ? 7.504 -5.802 -28.984 1.00 94.06 711 ALA A CA 1
ATOM 5629 C C . ALA A 1 711 ? 8.994 -5.885 -28.595 1.00 94.06 711 ALA A C 1
ATOM 5631 O O . ALA A 1 711 ? 9.791 -5.049 -29.026 1.00 94.06 711 ALA A O 1
ATOM 5632 N N . ILE A 1 712 ? 9.375 -6.892 -27.803 1.00 94.19 712 ILE A N 1
ATOM 5633 C CA . ILE A 1 712 ? 10.771 -7.155 -27.417 1.00 94.19 712 ILE A CA 1
ATOM 5634 C C . ILE A 1 712 ? 11.444 -8.254 -28.258 1.00 94.19 712 ILE A C 1
ATOM 5636 O O . ILE A 1 712 ? 12.623 -8.526 -28.050 1.00 94.19 712 ILE A O 1
ATOM 5640 N N . GLY A 1 713 ? 10.724 -8.876 -29.199 1.00 92.38 713 GLY A N 1
ATOM 5641 C CA . GLY A 1 713 ? 11.268 -9.881 -30.119 1.00 92.38 713 GLY A CA 1
ATOM 5642 C C . GLY A 1 713 ? 11.455 -11.286 -29.533 1.00 92.38 713 GLY A C 1
ATOM 5643 O O . GLY A 1 713 ? 12.333 -12.014 -29.986 1.00 92.38 713 GLY A O 1
ATOM 5644 N N . LEU A 1 714 ? 10.664 -11.675 -28.527 1.00 90.19 714 LEU A N 1
ATOM 5645 C CA . LEU A 1 714 ? 10.654 -13.043 -27.976 1.00 90.19 714 LEU A CA 1
ATOM 5646 C C . LEU A 1 714 ? 9.651 -13.983 -28.668 1.00 90.19 714 LEU A C 1
ATOM 5648 O O . LEU A 1 714 ? 9.605 -15.166 -28.333 1.00 90.19 714 LEU A O 1
ATOM 5652 N N . SER A 1 715 ? 8.832 -13.466 -29.587 1.00 78.31 715 SER A N 1
ATOM 5653 C CA . SER A 1 715 ? 7.786 -14.210 -30.304 1.00 78.31 715 SER A CA 1
ATOM 5654 C C . SER A 1 715 ? 7.853 -14.018 -31.804 1.00 78.31 715 SER A C 1
ATOM 5656 O O . SER A 1 715 ? 8.099 -12.852 -32.195 1.00 78.31 715 SER A O 1
#

Organism: Arthroderma otae (strain ATCC MYA-4605 / CBS 113480) (NCBI:txid554155)

Radius of gyration: 42.3 Å; chains: 1; bounding box: 118×126×112 Å